Protein AF-0000000086188878 (afdb_homodimer)

Solvent-accessible surface area (backbone atoms only — not comparable to full-atom values): 24840 Å² total; per-residue (Å²): 128,78,78,77,66,85,56,35,43,68,66,57,50,46,63,63,47,30,76,82,36,73,81,68,47,72,66,55,54,50,48,43,36,73,71,61,75,37,80,58,46,65,45,96,88,66,48,60,24,34,48,73,66,40,53,53,46,49,52,49,53,52,45,38,38,71,77,64,62,47,53,68,69,58,48,50,52,38,51,51,38,42,72,30,47,41,44,55,32,89,92,69,49,60,62,42,69,63,74,63,56,79,55,68,46,49,41,48,46,66,39,53,58,49,83,63,60,75,38,47,31,45,66,67,47,49,22,66,36,48,69,42,52,74,65,56,53,48,40,31,42,74,48,58,64,34,76,56,48,96,86,52,29,30,37,35,42,37,48,31,25,48,34,30,45,40,56,48,38,73,70,68,48,53,57,74,74,49,29,62,50,44,54,45,29,52,52,52,52,52,51,46,54,56,49,50,73,39,89,53,90,58,53,69,37,52,53,46,31,45,52,49,32,28,43,50,26,48,41,48,55,68,50,87,75,131,128,76,79,77,66,86,54,36,42,68,67,55,49,46,60,64,47,30,76,82,37,72,84,68,48,73,66,55,55,50,48,43,37,74,71,60,73,38,80,59,47,65,45,98,88,64,46,61,24,33,48,72,65,41,52,52,46,49,52,50,53,52,45,38,38,70,77,67,64,47,52,68,68,57,48,50,52,39,50,51,39,42,73,28,48,41,45,55,32,89,93,70,48,60,62,41,70,63,72,60,55,79,55,68,46,50,40,48,44,66,39,53,56,48,83,62,60,75,36,48,31,45,67,67,47,48,24,65,34,49,68,42,52,72,65,56,53,50,39,31,41,75,46,58,64,33,75,56,48,97,88,51,27,31,38,34,42,37,47,34,25,49,34,31,46,40,57,48,39,73,69,68,49,52,56,73,74,48,30,61,49,45,54,43,28,50,52,52,51,51,52,47,55,58,47,53,74,41,89,52,90,59,53,71,36,53,52,46,32,46,53,50,31,28,41,51,26,48,40,48,55,69,48,87,75,131

pLDDT: mean 91.15, std 9.63, range [35.22, 98.69]

Organism: NCBI:txid1656884

Nearest PDB structures (foldseek):
  5ydd-assembly1_A  TM=7.169E-01  e=1.496E-04  Mycobacterium tuberculosis H37Rv
  5ydd-assembly1_B  TM=6.427E-01  e=9.588E-05  Mycobacterium tuberculosis H37Rv
  5d90-assembly2_C  TM=8.381E-01  e=2.499E-02  Haemophilus influenzae Rd KW20
  4r4e-assembly1_A  TM=8.706E-01  e=6.085E-02  Bacillus subtilis subsp. subtilis str. 168
  7cla-assembly1_A-2  TM=7.823E-01  e=1.061E-01  Caulobacter vibrioides CB15

InterPro domains:
  IPR000551 MerR-type HTH domain [PF13411] (24-81)
  IPR000551 MerR-type HTH domain [PS50937] (23-81)
  IPR000551 MerR-type HTH domain [SM00422] (8-82)
  IPR009061 Putative DNA-binding domain superfamily [SSF46955] (23-85)
  IPR047057 MerR transcriptional regulator [PTHR30204] (6-126)
  IPR060509 Rv1828-like, C-terminal domain [PF28507] (120-224)

Secondary structure (DSSP, 8-state):
-----SSB-HHHHHHHHTTT-TT--HHHHHHHHHTTS---EE-TTS-EEB-HHHHHHHHHHHHHHHHH---HHHHHHHHHHHHTT-EEPTTT-SEEPPPPPP-TTPPPHHHHTPPPP---B-HHHHHHHH---HHHHHHHHHTTSS---TTS-B-HHHHHHHHHHHHHHTTT--GGGGHHHHHHHHHHHHHHHHHHTSS----HHHHHHHHHHHHHHHHHHHS---/-----SSB-HHHHHHHHTTT-TT--HHHHHHHHHTTS---EE-TTS-EEB-HHHHHHHHHHHHHHHHH---HHHHHHHHHHHHTT-EEPTTT-SEEPPPPPP-TTPPPHHHHTPPPP---B-HHHHHHHH---HHHHHHHHHTTSS---TTS-B-HHHHHHHHHHHHHHHTT--GGGGHHHHHHHHHHHHHHHHHHTSS----HHHHHHHHHHHHHHHHHHHS---

Foldseek 3Di:
DPPPPDADALVRLCVVLCVVVVPDDSVNLVVCVVVVQAPFDADPVGGGGHDPVSSVSVSLVVCCCVVVVDDPVQSVVQVVCVVVPFDADPPSHGTDDDDDDQDPPQDDLCRLVPDFDFDWAALVRLCVLQVNDSVLSVLCVVLPQFDHDPVRTGGRVRSVSSNVVSVVVVVVDHSNNCSVVVVVVVVQLVVLVVVVPDPDPDDSSVSVSVVSSVVSVVVVVPDDDD/DPPPPDADALVRLCVVLCVVVVPDDSVNLVVCVVVVQAPFDADPVGGGGHDPVSSVSVSLVVCCCVVVVDDPVQSVVQVVCVVVPFDADPPSHRTDDDDDDQDPPQDDLCRLVPDFDFDWAALVRLCVLQVNDSVLSVLCVVLPQFDHDPVRTGGRVRSVSSNVVSVVVVVVDHSNNCSVVVVVVVVQLVVLVVVVPDPDPDDSSVSVSVVSSVVSVVVVVPDDDD

Sequence (452 aa):
MSAAEPGLSIGAVLAQLREEFPDLSVSKVRFLDAQGVVSPQRTSSGYRKYRPEDVDRLRFVLRAQRDRFWPLKVIREALDAYDRGLQPEEGGGRPVVPAPAVVDGTPSEQEVAAPVEDLRLTATELSTATGLDADAVQDLVDFALIRPDAKGHFDGADLQVAHAAATLLSYGVQARHLRPFRLAADRELGLIDQLLLGPSRSDAAEVAQHCLALHLALVRAGLPRGMSAAEPGLSIGAVLAQLREEFPDLSVSKVRFLDAQGVVSPQRTSSGYRKYRPEDVDRLRFVLRAQRDRFWPLKVIREALDAYDRGLQPEEGGGRPVVPAPAVVDGTPSEQEVAAPVEDLRLTATELSTATGLDADAVQDLVDFALIRPDAKGHFDGADLQVAHAAATLLSYGVQARHLRPFRLAADRELGLIDQLLLGPSRSDAAEVAQHCLALHLALVRAGLPRG

Structure (mmCIF, N/CA/C/O backbone):
data_AF-0000000086188878-model_v1
#
loop_
_entity.id
_entity.type
_entity.pdbx_description
1 polymer 'MerR family transcriptional regulator'
#
loop_
_atom_site.group_PDB
_atom_site.id
_atom_site.type_symbol
_atom_site.label_atom_id
_atom_site.label_alt_id
_atom_site.label_comp_id
_atom_site.label_asym_id
_atom_site.label_entity_id
_atom_site.label_seq_id
_atom_site.pdbx_PDB_ins_code
_atom_site.Cartn_x
_atom_site.Cartn_y
_atom_site.Cartn_z
_atom_site.occupancy
_atom_site.B_iso_or_equiv
_atom_site.auth_seq_id
_atom_site.auth_comp_id
_atom_site.auth_asym_id
_atom_site.auth_atom_id
_atom_site.pdbx_PDB_model_num
ATOM 1 N N . MET A 1 1 ? -30.812 41.688 36.344 1 35.22 1 MET A N 1
ATOM 2 C CA . MET A 1 1 ? -29.531 41.062 36.625 1 35.22 1 MET A CA 1
ATOM 3 C C . MET A 1 1 ? -28.797 40.719 35.344 1 35.22 1 MET A C 1
ATOM 5 O O . MET A 1 1 ? -29.312 40 34.469 1 35.22 1 MET A O 1
ATOM 9 N N . SER A 1 2 ? -28.062 41.594 34.75 1 43.06 2 SER A N 1
ATOM 10 C CA . SER A 1 2 ? -27.531 41.531 33.406 1 43.06 2 SER A CA 1
ATOM 11 C C . SER A 1 2 ? -26.859 40.188 33.125 1 43.06 2 SER A C 1
ATOM 13 O O . SER A 1 2 ? -26.219 39.625 34.031 1 43.06 2 SER A O 1
ATOM 15 N N . ALA A 1 3 ? -27.312 39.438 32.406 1 47.5 3 ALA A N 1
ATOM 16 C CA . ALA A 1 3 ? -26.844 38.094 32 1 47.5 3 ALA A CA 1
ATOM 17 C C . ALA A 1 3 ? -25.312 38.062 31.922 1 47.5 3 ALA A C 1
ATOM 19 O O . ALA A 1 3 ? -24.719 38.812 31.156 1 47.5 3 ALA A O 1
ATOM 20 N N . ALA A 1 4 ? -24.547 37.844 33 1 54.12 4 ALA A N 1
ATOM 21 C CA . ALA A 1 4 ? -23.094 37.812 33.156 1 54.12 4 ALA A CA 1
ATOM 22 C C . ALA A 1 4 ? -22.438 37.094 31.984 1 54.12 4 ALA A C 1
ATOM 24 O O . ALA A 1 4 ? -22.828 35.969 31.625 1 54.12 4 ALA A O 1
ATOM 25 N N . GLU A 1 5 ? -22.234 37.812 30.922 1 62.94 5 GLU A N 1
ATOM 26 C CA . GLU A 1 5 ? -21.609 37.25 29.719 1 62.94 5 GLU A CA 1
ATOM 27 C C . GLU A 1 5 ? -20.438 36.375 30.078 1 62.94 5 GLU A C 1
ATOM 29 O O . GLU A 1 5 ? -19.672 36.656 31 1 62.94 5 GLU A O 1
ATOM 34 N N . PRO A 1 6 ? -20.438 35.156 29.656 1 75.31 6 PRO A N 1
ATOM 35 C CA . PRO A 1 6 ? -19.406 34.188 30 1 75.31 6 PRO A CA 1
ATOM 36 C C . PRO A 1 6 ? -18 34.719 29.75 1 75.31 6 PRO A C 1
ATOM 38 O O . PRO A 1 6 ? -17.797 35.562 28.891 1 75.31 6 PRO A O 1
ATOM 41 N N . GLY A 1 7 ? -17.109 34.656 30.719 1 85.62 7 GLY A N 1
ATOM 42 C CA . GLY A 1 7 ? -15.695 35 30.672 1 85.62 7 GLY A CA 1
ATOM 43 C C . GLY A 1 7 ? -15.203 35.688 31.953 1 85.62 7 GLY A C 1
ATOM 44 O O . GLY A 1 7 ? -15.992 36 32.844 1 85.62 7 GLY A O 1
ATOM 45 N N . LEU A 1 8 ? -13.875 35.844 32.062 1 92.75 8 LEU A N 1
ATOM 46 C CA . LEU A 1 8 ? -13.219 36.406 33.219 1 92.75 8 LEU A CA 1
ATOM 47 C C . LEU A 1 8 ? -12.93 37.906 33.031 1 92.75 8 LEU A C 1
ATOM 49 O O . LEU A 1 8 ? -12.547 38.312 31.922 1 92.75 8 LEU A O 1
ATOM 53 N N . SER A 1 9 ? -13.242 38.719 34.062 1 93.19 9 SER A N 1
ATOM 54 C CA . SER A 1 9 ? -12.789 40.125 34.031 1 93.19 9 SER A CA 1
ATOM 55 C C . SER A 1 9 ? -11.273 40.219 34.188 1 93.19 9 SER A C 1
ATOM 57 O O . SER A 1 9 ? -10.617 39.219 34.531 1 93.19 9 SER A O 1
ATOM 59 N N . ILE A 1 10 ? -10.797 41.406 33.875 1 93.5 10 ILE A N 1
ATOM 60 C CA . ILE A 1 10 ? -9.359 41.594 33.969 1 93.5 10 ILE A CA 1
ATOM 61 C C . ILE A 1 10 ? -8.906 41.406 35.406 1 93.5 10 ILE A C 1
ATOM 63 O O . ILE A 1 10 ? -7.812 40.875 35.656 1 93.5 10 ILE A O 1
ATOM 67 N N . GLY A 1 11 ? -9.734 41.812 36.375 1 94.44 11 GLY A N 1
ATOM 68 C CA . GLY A 1 11 ? -9.43 41.594 37.781 1 94.44 11 GLY A CA 1
ATOM 69 C C . GLY A 1 11 ? -9.32 40.156 38.156 1 94.44 11 GLY A C 1
ATOM 70 O O . GLY A 1 11 ? -8.414 39.75 38.875 1 94.44 11 GLY A O 1
ATOM 71 N N . ALA A 1 12 ? -10.273 39.469 37.625 1 95 12 ALA A N 1
ATOM 72 C CA . ALA A 1 12 ? -10.273 38.031 37.906 1 95 12 ALA A CA 1
ATOM 73 C C . ALA A 1 12 ? -9.055 37.344 37.281 1 95 12 ALA A C 1
ATOM 75 O O . ALA A 1 12 ? -8.477 36.438 37.844 1 95 12 ALA A O 1
ATOM 76 N N . VAL A 1 13 ? -8.648 37.781 36.062 1 96 13 VAL A N 1
ATOM 77 C CA . VAL A 1 13 ? -7.457 37.281 35.406 1 96 13 VAL A CA 1
ATOM 78 C C . VAL A 1 13 ? -6.223 37.531 36.25 1 96 13 VAL A C 1
ATOM 80 O O . VAL A 1 13 ? -5.402 36.656 36.469 1 96 13 VAL A O 1
ATOM 83 N N . LEU A 1 14 ? -6.121 38.719 36.812 1 96.12 14 LEU A N 1
ATOM 84 C CA . LEU A 1 14 ? -4.988 39.125 37.656 1 96.12 14 LEU A CA 1
ATOM 85 C C . LEU A 1 14 ? -4.914 38.25 38.906 1 96.12 14 LEU A C 1
ATOM 87 O O . LEU A 1 14 ? -3.834 37.812 39.281 1 96.12 14 LEU A O 1
ATOM 91 N N . ALA A 1 15 ? -6.109 38 39.438 1 95.62 15 ALA A N 1
ATOM 92 C CA . ALA A 1 15 ? -6.156 37.188 40.656 1 95.62 15 ALA A CA 1
ATOM 93 C C . ALA A 1 15 ? -5.586 35.812 40.438 1 95.62 15 ALA A C 1
ATOM 95 O O . ALA A 1 15 ? -4.859 35.281 41.281 1 95.62 15 ALA A O 1
ATOM 96 N N . GLN A 1 16 ? -5.875 35.281 39.375 1 96 16 GLN A N 1
ATOM 97 C CA . GLN A 1 16 ? -5.41 33.938 39.062 1 96 16 GLN A CA 1
ATOM 98 C C . GLN A 1 16 ? -3.914 33.938 38.75 1 96 16 GLN A C 1
ATOM 100 O O . GLN A 1 16 ? -3.184 33.031 39.188 1 96 16 GLN A O 1
ATOM 105 N N . LEU A 1 17 ? -3.406 34.906 38.031 1 97.38 17 LEU A N 1
ATOM 106 C CA . LEU A 1 17 ? -2.037 34.875 37.5 1 97.38 17 LEU A CA 1
ATOM 107 C C . LEU A 1 17 ? -1.064 35.406 38.562 1 97.38 17 LEU A C 1
ATOM 109 O O . LEU A 1 17 ? 0.116 35.031 38.562 1 97.38 17 LEU A O 1
ATOM 113 N N . ARG A 1 18 ? -1.526 36.156 39.5 1 96.56 18 ARG A N 1
ATOM 114 C CA . ARG A 1 18 ? -0.648 36.75 40.531 1 96.56 18 ARG A CA 1
ATOM 115 C C . ARG A 1 18 ? -0.136 35.688 41.5 1 96.56 18 ARG A C 1
ATOM 117 O O . ARG A 1 18 ? 0.845 35.938 42.219 1 96.56 18 ARG A O 1
ATOM 124 N N . GLU A 1 19 ? -0.858 34.594 41.531 1 95.44 19 GLU A N 1
ATOM 125 C CA . GLU A 1 19 ? -0.316 33.5 42.312 1 95.44 19 GLU A CA 1
ATOM 126 C C . GLU A 1 19 ? 1.09 33.125 41.844 1 95.44 19 GLU A C 1
ATOM 128 O O . GLU A 1 19 ? 1.967 32.844 42.656 1 95.44 19 GLU A O 1
ATOM 133 N N . GLU A 1 20 ? 1.347 33.188 40.625 1 96.5 20 GLU A N 1
ATOM 134 C CA . GLU A 1 20 ? 2.643 32.844 40.031 1 96.5 20 GLU A CA 1
ATOM 135 C C . GLU A 1 20 ? 3.422 34.094 39.656 1 96.5 20 GLU A C 1
ATOM 137 O O . GLU A 1 20 ? 4.652 34.125 39.688 1 96.5 20 GLU A O 1
ATOM 142 N N . PHE A 1 21 ? 2.646 35.125 39.375 1 97.75 21 PHE A N 1
ATOM 143 C CA . PHE A 1 21 ? 3.24 36.375 38.969 1 97.75 21 PHE A CA 1
ATOM 144 C C . PHE A 1 21 ? 2.756 37.531 39.844 1 97.75 21 PHE A C 1
ATOM 146 O O . PHE A 1 21 ? 1.963 38.344 39.406 1 97.75 21 PHE A O 1
ATOM 153 N N . PRO A 1 22 ? 3.328 37.719 40.969 1 96.31 22 PRO A N 1
ATOM 154 C CA . PRO A 1 22 ? 2.809 38.625 41.969 1 96.31 22 PRO A CA 1
ATOM 155 C C . PRO A 1 22 ? 2.846 40.094 41.5 1 96.31 22 PRO A C 1
ATOM 157 O O . PRO A 1 22 ? 2.018 40.906 41.938 1 96.31 22 PRO A O 1
ATOM 160 N N . ASP A 1 23 ? 3.727 40.469 40.625 1 95.5 23 ASP A N 1
ATOM 161 C CA . ASP A 1 23 ? 3.904 41.844 40.219 1 95.5 23 ASP A CA 1
ATOM 162 C C . ASP A 1 23 ? 3.141 42.156 38.938 1 95.5 23 ASP A C 1
ATOM 164 O O . ASP A 1 23 ? 3.316 43.219 38.344 1 95.5 23 ASP A O 1
ATOM 168 N N . LEU A 1 24 ? 2.293 41.25 38.531 1 97.12 24 LEU A N 1
ATOM 169 C CA . LEU A 1 24 ? 1.568 41.469 37.281 1 97.12 24 LEU A CA 1
ATOM 170 C C . LEU A 1 24 ? 0.572 42.625 37.406 1 97.12 24 LEU A C 1
ATOM 172 O O . LEU A 1 24 ? -0.226 42.656 38.344 1 97.12 24 LEU A O 1
ATOM 176 N N . SER A 1 25 ? 0.606 43.562 36.438 1 96.81 25 SER A N 1
ATOM 177 C CA . SER A 1 25 ? -0.264 44.719 36.5 1 96.81 25 SER A CA 1
ATOM 178 C C . SER A 1 25 ? -1.345 44.656 35.406 1 96.81 25 SER A C 1
ATOM 180 O O . SER A 1 25 ? -1.222 43.875 34.469 1 96.81 25 SER A O 1
ATOM 182 N N . VAL A 1 26 ? -2.422 45.438 35.625 1 95.38 26 VAL A N 1
ATOM 183 C CA . VAL A 1 26 ? -3.49 45.562 34.656 1 95.38 26 VAL A CA 1
ATOM 184 C C . VAL A 1 26 ? -2.918 46.094 33.344 1 95.38 26 VAL A C 1
ATOM 186 O O . VAL A 1 26 ? -3.293 45.625 32.25 1 95.38 26 VAL A O 1
ATOM 189 N N . SER A 1 27 ? -1.995 47.062 33.438 1 95.44 27 SER A N 1
ATOM 190 C CA . SER A 1 27 ? -1.376 47.656 32.281 1 95.44 27 SER A CA 1
ATOM 191 C C . SER A 1 27 ? -0.626 46.625 31.438 1 95.44 27 SER A C 1
ATOM 193 O O . SER A 1 27 ? -0.689 46.656 30.203 1 95.44 27 SER A O 1
ATOM 195 N N . LYS A 1 28 ? 0.066 45.688 32.094 1 95.94 28 LYS A N 1
ATOM 196 C CA . LYS A 1 28 ? 0.807 44.656 31.406 1 95.94 28 LYS A CA 1
ATOM 197 C C . LYS A 1 28 ? -0.137 43.719 30.641 1 95.94 28 LYS A C 1
ATOM 199 O O . LYS A 1 28 ? 0.123 43.375 29.5 1 95.94 28 LYS A O 1
ATOM 204 N N . VAL A 1 29 ? -1.19 43.312 31.281 1 95.44 29 VAL A N 1
ATOM 205 C CA . VAL A 1 29 ? -2.172 42.438 30.625 1 95.44 29 VAL A CA 1
ATOM 206 C C . VAL A 1 29 ? -2.775 43.156 29.422 1 95.44 29 VAL A C 1
ATOM 208 O O . VAL A 1 29 ? -2.914 42.562 28.344 1 95.44 29 VAL A O 1
ATOM 211 N N . ARG A 1 30 ? -3.113 44.438 29.547 1 92.88 30 ARG A N 1
ATOM 212 C CA . ARG A 1 30 ? -3.676 45.219 28.453 1 92.88 30 ARG A CA 1
ATOM 213 C C . ARG A 1 30 ? -2.67 45.375 27.328 1 92.88 30 ARG A C 1
ATOM 215 O O . ARG A 1 30 ? -3.043 45.375 26.156 1 92.88 30 ARG A O 1
ATOM 222 N N . PHE A 1 31 ? -1.427 45.562 27.703 1 95.06 31 PHE A N 1
ATOM 223 C CA . PHE A 1 31 ? -0.365 45.656 26.719 1 95.06 31 PHE A CA 1
ATOM 224 C C . PHE A 1 31 ? -0.281 44.406 25.875 1 95.06 31 PHE A C 1
ATOM 226 O O . PHE A 1 31 ? -0.226 44.469 24.656 1 95.06 31 PHE A O 1
ATOM 233 N N . LEU A 1 32 ? -0.27 43.219 26.609 1 94.88 32 LEU A N 1
ATOM 234 C CA . LEU A 1 32 ? -0.184 41.938 25.922 1 94.88 32 LEU A CA 1
ATOM 235 C C . LEU A 1 32 ? -1.406 41.719 25.031 1 94.88 32 LEU A C 1
ATOM 237 O O . LEU A 1 32 ? -1.295 41.156 23.953 1 94.88 32 LEU A O 1
ATOM 241 N N . ASP A 1 33 ? -2.537 42.188 25.484 1 90.75 33 ASP A N 1
ATOM 242 C CA . ASP A 1 33 ? -3.756 42.156 24.672 1 90.75 33 ASP A CA 1
ATOM 243 C C . ASP A 1 33 ? -3.604 43.031 23.422 1 90.75 33 ASP A C 1
ATOM 245 O O . ASP A 1 33 ? -3.936 42.594 22.328 1 90.75 33 ASP A O 1
ATOM 249 N N . ALA A 1 34 ? -3.096 44.188 23.609 1 91.31 34 ALA A N 1
ATOM 250 C CA . ALA A 1 34 ? -2.91 45.125 22.5 1 91.31 34 ALA A CA 1
ATOM 251 C C . ALA A 1 34 ? -1.927 44.594 21.469 1 91.31 34 ALA A C 1
ATOM 253 O O . ALA A 1 34 ? -2.029 44.875 20.281 1 91.31 34 ALA A O 1
ATOM 254 N N . GLN A 1 35 ? -1.003 43.781 21.953 1 91.88 35 GLN A N 1
ATOM 255 C CA . GLN A 1 35 ? -0.004 43.188 21.078 1 91.88 35 GLN A CA 1
ATOM 256 C C . GLN A 1 35 ? -0.58 41.969 20.328 1 91.88 35 GLN A C 1
ATOM 258 O O . GLN A 1 35 ? 0.095 41.375 19.5 1 91.88 35 GLN A O 1
ATOM 263 N N . GLY A 1 36 ? -1.753 41.594 20.672 1 89.06 36 GLY A N 1
ATOM 264 C CA . GLY A 1 36 ? -2.434 40.562 19.938 1 89.06 36 GLY A CA 1
ATOM 265 C C . GLY A 1 36 ? -2.172 39.156 20.484 1 89.06 36 GLY A C 1
ATOM 266 O O . GLY A 1 36 ? -2.41 38.156 19.797 1 89.06 36 GLY A O 1
ATOM 267 N N . VAL A 1 37 ? -1.608 39.062 21.656 1 90 37 VAL A N 1
ATOM 268 C CA . VAL A 1 37 ? -1.312 37.781 22.297 1 90 37 VAL A CA 1
ATOM 269 C C . VAL A 1 37 ? -2.613 37.094 22.719 1 90 37 VAL A C 1
ATOM 271 O O . VAL A 1 37 ? -2.732 35.875 22.609 1 90 37 VAL A O 1
ATOM 274 N N . VAL A 1 38 ? -3.584 37.844 23.156 1 90.56 38 VAL A N 1
ATOM 275 C CA . VAL A 1 38 ? -4.914 37.344 23.516 1 90.56 38 VAL A CA 1
ATOM 276 C C . VAL A 1 38 ? -5.973 38.219 22.812 1 90.56 38 VAL A C 1
ATOM 278 O O . VAL A 1 38 ? -5.676 39.281 22.297 1 90.56 38 VAL A O 1
ATOM 281 N N . SER A 1 39 ? -7.109 37.562 22.656 1 88.25 39 SER A N 1
ATOM 282 C CA . SER A 1 39 ? -8.219 38.25 22.016 1 88.25 39 SER A CA 1
ATOM 283 C C . SER A 1 39 ? -9.5 38.156 22.844 1 88.25 39 SER A C 1
ATOM 285 O O . SER A 1 39 ? -10.438 37.438 22.469 1 88.25 39 SER A O 1
ATOM 287 N N . PRO A 1 40 ? -9.555 38.906 23.891 1 88.62 40 PRO A N 1
ATOM 288 C CA . PRO A 1 40 ? -10.766 38.844 24.703 1 88.62 40 PRO A CA 1
ATOM 289 C C . PRO A 1 40 ? -11.992 39.406 24 1 88.62 40 PRO A C 1
ATOM 291 O O . PRO A 1 40 ? -11.867 40.188 23.047 1 88.62 40 PRO A O 1
ATOM 294 N N . GLN A 1 41 ? -13.156 38.875 24.328 1 89.38 41 GLN A N 1
ATOM 295 C CA . GLN A 1 41 ? -14.414 39.375 23.797 1 89.38 41 GLN A CA 1
ATOM 296 C C . GLN A 1 41 ? -14.883 40.594 24.562 1 89.38 41 GLN A C 1
ATOM 298 O O . GLN A 1 41 ? -14.539 40.781 25.734 1 89.38 41 GLN A O 1
ATOM 303 N N . ARG A 1 42 ? -15.57 41.375 23.781 1 87.44 42 ARG A N 1
ATOM 304 C CA . ARG A 1 42 ? -16.062 42.594 24.453 1 87.44 42 ARG A CA 1
ATOM 305 C C . ARG A 1 42 ? -17.562 42.5 24.719 1 87.44 42 ARG A C 1
ATOM 307 O O . ARG A 1 42 ? -18.312 41.969 23.891 1 87.44 42 ARG A O 1
ATOM 314 N N . THR A 1 43 ? -17.984 42.906 25.922 1 86.5 43 THR A N 1
ATOM 315 C CA . THR A 1 43 ? -19.391 42.969 26.25 1 86.5 43 THR A CA 1
ATOM 316 C C . THR A 1 43 ? -20.047 44.156 25.562 1 86.5 43 THR A C 1
ATOM 318 O O . THR A 1 43 ? -19.375 45 24.938 1 86.5 43 THR A O 1
ATOM 321 N N . SER A 1 44 ? -21.422 44.125 25.719 1 86.44 44 SER A N 1
ATOM 322 C CA . SER A 1 44 ? -22.188 45.219 25.156 1 86.44 44 SER A CA 1
ATOM 323 C C . SER A 1 44 ? -21.734 46.562 25.734 1 86.44 44 SER A C 1
ATOM 325 O O . SER A 1 44 ? -21.812 47.594 25.062 1 86.44 44 SER A O 1
ATOM 327 N N . SER A 1 45 ? -21.266 46.562 26.969 1 87.69 45 SER A N 1
ATOM 328 C CA . SER A 1 45 ? -20.812 47.75 27.641 1 87.69 45 SER A CA 1
ATOM 329 C C . SER A 1 45 ? -19.344 48.062 27.328 1 87.69 45 SER A C 1
ATOM 331 O O . SER A 1 45 ? -18.781 49 27.859 1 87.69 45 SER A O 1
ATOM 333 N N . GLY A 1 46 ? -18.703 47.188 26.562 1 85.81 46 GLY A N 1
ATOM 334 C CA . GLY A 1 46 ? -17.359 47.469 26.078 1 85.81 46 GLY A CA 1
ATOM 335 C C . GLY A 1 46 ? -16.281 46.844 26.969 1 85.81 46 GLY A C 1
ATOM 336 O O . GLY A 1 46 ? -15.094 47.125 26.797 1 85.81 46 GLY A O 1
ATOM 337 N N . TYR A 1 47 ? -16.719 46.125 27.953 1 86.62 47 TYR A N 1
ATOM 338 C CA . TYR A 1 47 ? -15.734 45.5 28.844 1 86.62 47 TYR A CA 1
ATOM 339 C C . TYR A 1 47 ? -15.172 44.219 28.234 1 86.62 47 TYR A C 1
ATOM 341 O O . TYR A 1 47 ? -15.898 43.469 27.609 1 86.62 47 TYR A O 1
ATOM 349 N N . ARG A 1 48 ? -13.859 44.094 28.469 1 88.5 48 ARG A N 1
ATOM 350 C CA . ARG A 1 48 ? -13.203 42.906 27.984 1 88.5 48 ARG A CA 1
ATOM 351 C C . ARG A 1 48 ? -13.547 41.688 28.844 1 88.5 48 ARG A C 1
ATOM 353 O O . ARG A 1 48 ? -13.609 41.781 30.062 1 88.5 48 ARG A O 1
ATOM 360 N N . LYS A 1 49 ? -13.844 40.625 28.203 1 92.94 49 LYS A N 1
ATOM 361 C CA . LYS A 1 49 ? -14.039 39.344 28.844 1 92.94 49 LYS A CA 1
ATOM 362 C C . LYS A 1 49 ? -13.047 38.312 28.312 1 92.94 49 LYS A C 1
ATOM 364 O O . LYS A 1 49 ? -13.008 38.062 27.109 1 92.94 49 LYS A O 1
ATOM 369 N N . TYR A 1 50 ? -12.227 37.688 29.297 1 94.38 50 TYR A N 1
ATOM 370 C CA . TYR A 1 50 ? -11.172 36.75 28.938 1 94.38 50 TYR A CA 1
ATOM 371 C C . TYR A 1 50 ? -11.656 35.312 29.094 1 94.38 50 TYR A C 1
ATOM 373 O O . TYR A 1 50 ? -12.312 34.969 30.094 1 94.38 50 TYR A O 1
ATOM 381 N N . ARG A 1 51 ? -11.406 34.406 28.094 1 93.25 51 ARG A N 1
ATOM 382 C CA . ARG A 1 51 ? -11.664 32.969 28.188 1 93.25 51 ARG A CA 1
ATOM 383 C C . ARG A 1 51 ? -10.539 32.25 28.953 1 93.25 51 ARG A C 1
ATOM 385 O O . ARG A 1 51 ? -9.445 32.812 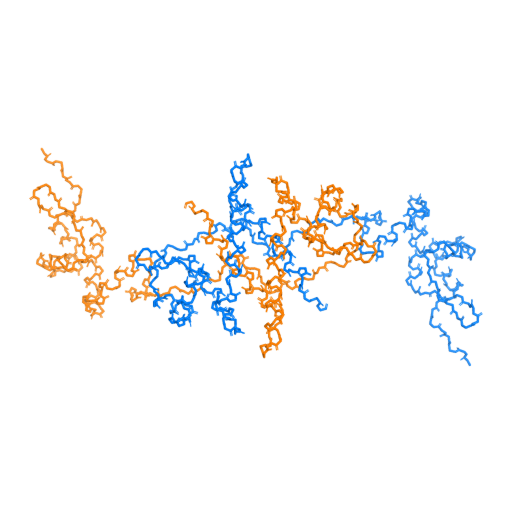29.094 1 93.25 51 ARG A O 1
ATOM 392 N N . PRO A 1 52 ? -10.773 31.203 29.531 1 93 52 PRO A N 1
ATOM 393 C CA . PRO A 1 52 ? -9.719 30.422 30.203 1 93 52 PRO A CA 1
ATOM 394 C C . PRO A 1 52 ? -8.484 30.234 29.312 1 93 52 PRO A C 1
ATOM 396 O O . PRO A 1 52 ? -7.355 30.266 29.812 1 93 52 PRO A O 1
ATOM 399 N N . GLU A 1 53 ? -8.672 30.062 28.047 1 92.5 53 GLU A N 1
ATOM 400 C CA . GLU A 1 53 ? -7.566 29.906 27.109 1 92.5 53 GLU A CA 1
ATOM 401 C C . GLU A 1 53 ? -6.699 31.156 27.062 1 92.5 53 GLU A C 1
ATOM 403 O O . GLU A 1 53 ? -5.484 31.062 26.844 1 92.5 53 GLU A O 1
ATOM 408 N N . ASP A 1 54 ? -7.34 32.25 27.156 1 94.06 54 ASP A N 1
ATOM 409 C CA . ASP A 1 54 ? -6.586 33.5 27.203 1 94.06 54 ASP A CA 1
ATOM 410 C C . ASP A 1 54 ? -5.676 33.562 28.422 1 94.06 54 ASP A C 1
ATOM 412 O O . ASP A 1 54 ? -4.539 34.031 28.328 1 94.06 54 ASP A O 1
ATOM 416 N N . VAL A 1 55 ? -6.223 33.094 29.531 1 94.25 55 VAL A N 1
ATOM 417 C CA . VAL A 1 55 ? -5.441 33.094 30.766 1 94.25 55 VAL A CA 1
ATOM 418 C C . VAL A 1 55 ? -4.223 32.188 30.609 1 94.25 55 VAL A C 1
ATOM 420 O O . VAL A 1 55 ? -3.115 32.531 31 1 94.25 55 VAL A O 1
ATOM 423 N N . ASP A 1 56 ? -4.492 31.047 30.031 1 93.25 56 ASP A N 1
ATOM 424 C CA . ASP A 1 56 ? -3.395 30.109 29.781 1 93.25 56 ASP A CA 1
ATOM 425 C C . ASP A 1 56 ? -2.336 30.734 28.875 1 93.25 56 ASP A C 1
ATOM 427 O O . ASP A 1 56 ? -1.137 30.562 29.109 1 93.25 56 ASP A O 1
ATOM 431 N N . ARG A 1 57 ? -2.803 31.375 27.906 1 94 57 ARG A N 1
ATOM 432 C CA . ARG A 1 57 ? -1.896 32.031 26.969 1 94 57 ARG A CA 1
ATOM 433 C C . ARG A 1 57 ? -1.075 33.125 27.672 1 94 57 ARG A C 1
ATOM 435 O O . ARG A 1 57 ? 0.138 33.219 27.484 1 94 57 ARG A O 1
ATOM 442 N N . LEU A 1 58 ? -1.71 33.906 28.422 1 95.44 58 LEU A N 1
ATOM 443 C CA . LEU A 1 58 ? -1.016 34.906 29.188 1 95.44 58 LEU A CA 1
ATOM 444 C C . LEU A 1 58 ? 0.032 34.312 30.109 1 95.44 58 LEU A C 1
ATOM 446 O O . LEU A 1 58 ? 1.151 34.812 30.219 1 95.44 58 LEU A O 1
ATOM 450 N N . ARG A 1 59 ? -0.386 33.219 30.812 1 94.62 59 ARG A N 1
ATOM 451 C CA . ARG A 1 59 ? 0.555 32.531 31.688 1 94.62 59 ARG A CA 1
ATOM 452 C C . ARG A 1 59 ? 1.791 32.062 30.906 1 94.62 59 ARG A C 1
ATOM 454 O O . ARG A 1 59 ? 2.918 32.219 31.391 1 94.62 59 ARG A O 1
ATOM 461 N N . PHE A 1 60 ? 1.583 31.562 29.734 1 93.56 60 PHE A N 1
ATOM 462 C CA . PHE A 1 60 ? 2.674 31.109 28.891 1 93.56 60 PHE A CA 1
ATOM 463 C C . PHE A 1 60 ? 3.611 32.281 28.547 1 93.56 60 PHE A C 1
ATOM 465 O O . PHE A 1 60 ? 4.832 32.125 28.656 1 93.56 60 PHE A O 1
ATOM 472 N N . VAL A 1 61 ? 3.027 33.375 28.109 1 95.12 61 VAL A N 1
ATOM 473 C CA . VAL A 1 61 ? 3.811 34.562 27.719 1 95.12 61 VAL A CA 1
ATOM 474 C C . VAL A 1 61 ? 4.66 35.031 28.891 1 95.12 61 VAL A C 1
ATOM 476 O O . VAL A 1 61 ? 5.863 35.281 28.734 1 95.12 61 VAL A O 1
ATOM 479 N N . LEU A 1 62 ? 4.051 35.094 30 1 95.88 62 LEU A N 1
ATOM 480 C CA . LEU A 1 62 ? 4.742 35.562 31.188 1 95.88 62 LEU A CA 1
ATOM 481 C C . LEU A 1 62 ? 5.863 34.625 31.594 1 95.88 62 LEU A C 1
ATOM 483 O O . LEU A 1 62 ? 6.957 35.062 31.953 1 95.88 62 LEU A O 1
ATOM 487 N N . ARG A 1 63 ? 5.633 33.312 31.531 1 94.38 63 ARG A N 1
ATOM 488 C CA . ARG A 1 63 ? 6.664 32.312 31.828 1 94.38 63 ARG A CA 1
ATOM 489 C C . ARG A 1 63 ? 7.82 32.438 30.828 1 94.38 63 ARG A C 1
ATOM 491 O O . ARG A 1 63 ? 8.992 32.375 31.234 1 94.38 63 ARG A O 1
ATOM 498 N N . ALA A 1 64 ? 7.508 32.531 29.547 1 94.44 64 ALA A N 1
ATOM 499 C CA . ALA A 1 64 ? 8.531 32.625 28.5 1 94.44 64 ALA A CA 1
ATOM 500 C C . ALA A 1 64 ? 9.422 33.844 28.703 1 94.44 64 ALA A C 1
ATOM 502 O O . ALA A 1 64 ? 10.641 33.781 28.5 1 94.44 64 ALA A O 1
ATOM 503 N N . GLN A 1 65 ? 8.758 34.969 29.078 1 94.19 65 GLN A N 1
ATOM 504 C CA . GLN A 1 65 ? 9.531 36.188 29.344 1 94.19 65 GLN A CA 1
ATOM 505 C C . GLN A 1 65 ? 10.398 36.031 30.594 1 94.19 65 GLN A C 1
ATOM 507 O O . GLN A 1 65 ? 11.586 36.344 30.578 1 94.19 65 GLN A O 1
ATOM 512 N N . ARG A 1 66 ? 9.836 35.5 31.578 1 94 66 ARG A N 1
ATOM 513 C CA . ARG A 1 66 ? 10.516 35.406 32.875 1 94 66 ARG A CA 1
ATOM 514 C C . ARG A 1 66 ? 11.602 34.312 32.844 1 94 66 ARG A C 1
ATOM 516 O O . ARG A 1 66 ? 12.742 34.594 33.219 1 94 66 ARG A O 1
ATOM 523 N N . ASP A 1 67 ? 11.258 33.125 32.344 1 93.12 67 ASP A N 1
ATOM 524 C CA . ASP A 1 67 ? 12.125 31.953 32.5 1 93.12 67 ASP A CA 1
ATOM 525 C C . ASP A 1 67 ? 13.055 31.797 31.297 1 93.12 67 ASP A C 1
ATOM 527 O O . ASP A 1 67 ? 14.164 31.266 31.438 1 93.12 67 ASP A O 1
ATOM 531 N N . ARG A 1 68 ? 12.703 32.281 30.156 1 91.94 68 ARG A N 1
ATOM 532 C CA . ARG A 1 68 ? 13.469 32.031 28.938 1 91.94 68 ARG A CA 1
ATOM 533 C C . ARG A 1 68 ? 13.969 33.312 28.312 1 91.94 68 ARG A C 1
ATOM 535 O O . ARG A 1 68 ? 14.719 33.312 27.344 1 91.94 68 ARG A O 1
ATOM 542 N N . PHE A 1 69 ? 13.477 34.406 28.781 1 94.25 69 PHE A N 1
ATOM 543 C CA . PHE A 1 69 ? 13.875 35.719 28.312 1 94.25 69 PHE A CA 1
ATOM 544 C C . PHE A 1 69 ? 13.57 35.906 26.828 1 94.25 69 PHE A C 1
ATOM 546 O O . PHE A 1 69 ? 14.359 36.5 26.094 1 94.25 69 PHE A O 1
ATOM 553 N N . TRP A 1 70 ? 12.391 35.406 26.422 1 94.19 70 TRP A N 1
ATOM 554 C CA . TRP A 1 70 ? 11.984 35.531 25.016 1 94.19 70 TRP A CA 1
ATOM 555 C C . TRP A 1 70 ? 11.414 36.906 24.75 1 94.19 70 TRP A C 1
ATOM 557 O O . TRP A 1 70 ? 10.547 37.406 25.484 1 94.19 70 TRP A O 1
ATOM 567 N N . PRO A 1 71 ? 11.984 37.531 23.656 1 94.31 71 PRO A N 1
ATOM 568 C CA . PRO A 1 71 ? 11.305 38.75 23.203 1 94.31 71 PRO A CA 1
ATOM 569 C C . PRO A 1 71 ? 9.883 38.469 22.719 1 94.31 71 PRO A C 1
ATOM 571 O O . PRO A 1 71 ? 9.57 37.344 22.297 1 94.31 71 PRO A O 1
ATOM 574 N N . LEU A 1 72 ? 9.008 39.469 22.734 1 94 72 LEU A N 1
ATOM 575 C CA . LEU A 1 72 ? 7.594 39.312 22.391 1 94 72 LEU A CA 1
ATOM 576 C C . LEU A 1 72 ? 7.426 38.781 20.969 1 94 72 LEU A C 1
ATOM 578 O O . LEU A 1 72 ? 6.504 38 20.703 1 94 72 LEU A O 1
ATOM 582 N N . LYS A 1 73 ? 8.367 39.219 20.125 1 93.69 73 LYS A N 1
ATOM 583 C CA . LYS A 1 73 ? 8.305 38.75 18.75 1 93.69 73 LYS A CA 1
ATOM 584 C C . LYS A 1 73 ? 8.43 37.219 18.703 1 93.69 73 LYS A C 1
ATOM 586 O O . LYS A 1 73 ? 7.66 36.562 18.016 1 93.69 73 LYS A O 1
ATOM 591 N N . VAL A 1 74 ? 9.398 36.688 19.406 1 93.62 74 VAL A N 1
ATOM 592 C CA . VAL A 1 74 ? 9.641 35.25 19.469 1 93.62 74 VAL A CA 1
ATOM 593 C C . VAL A 1 74 ? 8.438 34.562 20.094 1 93.62 74 VAL A C 1
ATOM 595 O O . VAL A 1 74 ? 8.023 33.5 19.641 1 93.62 74 VAL A O 1
ATOM 598 N N . ILE A 1 75 ? 7.898 35.094 21.109 1 93.75 75 ILE A N 1
ATOM 599 C CA . ILE A 1 75 ? 6.754 34.5 21.797 1 93.75 75 ILE A CA 1
ATOM 600 C C . ILE A 1 75 ? 5.551 34.469 20.859 1 93.75 75 ILE A C 1
ATOM 602 O O . ILE A 1 75 ? 4.844 33.469 20.797 1 93.75 75 ILE A O 1
ATOM 606 N N . ARG A 1 76 ? 5.328 35.531 20.141 1 93.25 76 ARG A N 1
ATOM 607 C CA . ARG A 1 76 ? 4.23 35.562 19.188 1 93.25 76 ARG A CA 1
ATOM 608 C C . ARG A 1 76 ? 4.406 34.5 18.109 1 93.25 76 ARG A C 1
ATOM 610 O O . ARG A 1 76 ? 3.439 33.844 17.719 1 93.25 76 ARG A O 1
ATOM 617 N N . GLU A 1 77 ? 5.609 34.375 17.656 1 91.94 77 GLU A N 1
ATOM 618 C CA . GLU A 1 77 ? 5.91 33.344 16.672 1 91.94 77 GLU A CA 1
ATOM 619 C C . GLU A 1 77 ? 5.645 31.953 17.219 1 91.94 77 GLU A C 1
ATOM 621 O O . GLU A 1 77 ? 5.098 31.094 16.516 1 91.94 77 GLU A O 1
ATOM 626 N N . ALA A 1 78 ? 6.055 31.719 18.453 1 92.19 78 ALA A N 1
ATOM 627 C CA . ALA A 1 78 ? 5.824 30.422 19.094 1 92.19 78 ALA A CA 1
ATOM 628 C C . ALA A 1 78 ? 4.332 30.156 19.25 1 92.19 78 ALA A C 1
ATOM 630 O O . ALA A 1 78 ? 3.859 29.062 18.953 1 92.19 78 ALA A O 1
ATOM 631 N N . LEU A 1 79 ? 3.611 31.125 19.703 1 92.19 79 LEU A N 1
ATOM 632 C CA . LEU A 1 79 ? 2.174 30.969 19.906 1 92.19 79 LEU A CA 1
ATOM 633 C C . LEU A 1 79 ? 1.47 30.703 18.578 1 92.19 79 LEU A C 1
ATOM 635 O O . LEU A 1 79 ? 0.546 29.891 18.516 1 92.19 79 LEU A O 1
ATOM 639 N N . ASP A 1 80 ? 1.909 31.453 17.562 1 92 80 ASP A N 1
ATOM 640 C CA . ASP A 1 80 ? 1.363 31.219 16.234 1 92 80 ASP A CA 1
ATOM 641 C C . ASP A 1 80 ? 1.596 29.766 15.805 1 92 80 ASP A C 1
ATOM 643 O O . ASP A 1 80 ? 0.689 29.125 15.273 1 92 80 ASP A O 1
ATOM 647 N N . ALA A 1 81 ? 2.781 29.266 15.992 1 92.25 81 ALA A N 1
ATOM 648 C CA . ALA A 1 81 ? 3.123 27.891 15.656 1 92.25 81 ALA A CA 1
ATOM 649 C C . ALA A 1 81 ? 2.26 26.906 16.438 1 92.25 81 ALA A C 1
ATOM 651 O O . ALA A 1 81 ? 1.802 25.906 15.891 1 92.25 81 ALA A O 1
ATOM 652 N N . TYR A 1 82 ? 2.049 27.203 17.703 1 90.19 82 TYR A N 1
ATOM 653 C CA . TYR A 1 82 ? 1.217 26.344 18.516 1 90.19 82 TYR A CA 1
ATOM 654 C C . TYR A 1 82 ? -0.229 26.359 18.047 1 90.19 82 TYR A C 1
ATOM 656 O O . TYR A 1 82 ? -0.896 25.312 18.031 1 90.19 82 TYR A O 1
ATOM 664 N N . ASP A 1 83 ? -0.646 27.531 17.641 1 91.5 83 ASP A N 1
ATOM 665 C CA . ASP A 1 83 ? -1.992 27.656 17.094 1 91.5 83 ASP A CA 1
ATOM 666 C C . ASP A 1 83 ? -2.139 26.828 15.812 1 91.5 83 ASP A C 1
ATOM 668 O O . ASP A 1 83 ? -3.238 26.375 15.477 1 91.5 83 ASP A O 1
ATOM 672 N N . ARG A 1 84 ? -1.083 26.609 15.148 1 92.56 84 ARG A N 1
ATOM 673 C CA . ARG A 1 84 ? -1.076 25.875 13.891 1 92.56 84 ARG A CA 1
ATOM 674 C C . ARG A 1 84 ? -0.861 24.375 14.133 1 92.56 84 ARG A C 1
ATOM 676 O O . ARG A 1 84 ? -0.759 23.609 13.18 1 92.56 84 ARG A O 1
ATOM 683 N N . GLY A 1 85 ? -0.714 24 15.391 1 90.69 85 GLY A N 1
ATOM 684 C CA . GLY A 1 85 ? -0.693 22.594 15.727 1 90.69 85 GLY A CA 1
ATOM 685 C C . GLY A 1 85 ? 0.692 22.078 16.078 1 90.69 85 GLY A C 1
ATOM 686 O O . GLY A 1 85 ? 0.863 20.906 16.391 1 90.69 85 GLY A O 1
ATOM 687 N N . LEU A 1 86 ? 1.664 22.938 15.977 1 91.5 86 LEU A N 1
ATOM 688 C CA . LEU A 1 86 ? 3.002 22.516 16.375 1 91.5 86 LEU A CA 1
ATOM 689 C C . LEU A 1 86 ? 3.102 22.391 17.891 1 91.5 86 LEU A C 1
ATOM 691 O O . LEU A 1 86 ? 2.303 22.984 18.625 1 91.5 86 LEU A O 1
ATOM 695 N N . GLN A 1 87 ? 4 21.562 18.312 1 88.81 87 GLN A N 1
ATOM 696 C CA . GLN A 1 87 ? 4.191 21.344 19.734 1 88.81 87 GLN A CA 1
ATOM 697 C C . GLN A 1 87 ? 5.527 21.906 20.203 1 88.81 87 GLN A C 1
ATOM 699 O O . GLN A 1 87 ? 6.477 22.016 19.438 1 88.81 87 GLN A O 1
ATOM 704 N N . PRO A 1 88 ? 5.52 22.359 21.453 1 86.69 88 PRO A N 1
ATOM 705 C CA . PRO A 1 88 ? 6.789 22.844 22 1 86.69 88 PRO A CA 1
ATOM 706 C C . PRO A 1 88 ? 7.816 21.734 22.203 1 86.69 88 PRO A C 1
ATOM 708 O O . PRO A 1 88 ? 7.449 20.562 22.328 1 86.69 88 PRO A O 1
ATOM 711 N N . GLU A 1 89 ? 9.062 22.094 22.047 1 83.44 89 GLU A N 1
ATOM 712 C CA . GLU A 1 89 ? 10.109 21.172 22.469 1 83.44 89 GLU A CA 1
ATOM 713 C C . GLU A 1 89 ? 9.914 20.75 23.922 1 83.44 89 GLU A C 1
ATOM 715 O O . GLU A 1 89 ? 9.141 21.359 24.656 1 83.44 89 GLU A O 1
ATOM 720 N N . GLU A 1 90 ? 10.539 19.703 24.219 1 78.81 90 GLU A N 1
ATOM 721 C CA . GLU A 1 90 ? 10.469 19.25 25.609 1 78.81 90 GLU A CA 1
ATOM 722 C C . GLU A 1 90 ? 10.852 20.375 26.578 1 78.81 90 GLU A C 1
ATOM 724 O O . GLU A 1 90 ? 11.836 21.078 26.359 1 78.81 90 GLU A O 1
ATOM 729 N N . GLY A 1 91 ? 10.023 20.625 27.609 1 72.12 91 GLY A N 1
ATOM 730 C CA . GLY A 1 91 ? 10.297 21.656 28.594 1 72.12 91 GLY A CA 1
ATOM 731 C C . GLY A 1 91 ? 9.672 22.984 28.25 1 72.12 91 GLY A C 1
ATOM 732 O O . GLY A 1 91 ? 9.93 23.984 28.922 1 72.12 91 GLY A O 1
ATOM 733 N N . GLY A 1 92 ? 8.891 23.031 27.172 1 70.94 92 GLY A N 1
ATOM 734 C CA . GLY A 1 92 ? 8.141 24.234 26.859 1 70.94 92 GLY A CA 1
ATOM 735 C C . GLY A 1 92 ? 8.93 25.219 26.016 1 70.94 92 GLY A C 1
ATOM 736 O O . GLY A 1 92 ? 8.664 26.422 26.047 1 70.94 92 GLY A O 1
ATOM 737 N N . GLY A 1 93 ? 9.836 24.719 25.25 1 76.81 93 GLY A N 1
ATOM 738 C CA . GLY A 1 93 ? 10.695 25.594 24.469 1 76.81 93 GLY A CA 1
ATOM 739 C C . GLY A 1 93 ? 10.117 25.938 23.109 1 76.81 93 GLY A C 1
ATOM 740 O O . GLY A 1 93 ? 8.906 26.125 22.969 1 76.81 93 GLY A O 1
ATOM 741 N N . ARG A 1 94 ? 10.836 26.234 22.156 1 83.69 94 ARG A N 1
ATOM 742 C CA . ARG A 1 94 ? 10.477 26.625 20.797 1 83.69 94 ARG A CA 1
ATOM 743 C C . ARG A 1 94 ? 9.727 25.516 20.094 1 83.69 94 ARG A C 1
ATOM 745 O O . ARG A 1 94 ? 9.891 24.328 20.422 1 83.69 94 ARG A O 1
ATOM 752 N N . PRO A 1 95 ? 8.773 25.906 19.281 1 87.88 95 PRO A N 1
ATOM 753 C CA . PRO A 1 95 ? 8.062 24.891 18.5 1 87.88 95 PRO A CA 1
ATOM 754 C C . PRO A 1 95 ? 9.008 23.984 17.703 1 87.88 95 PRO A C 1
ATOM 756 O O . PRO A 1 95 ? 10.023 24.453 17.188 1 87.88 95 PRO A O 1
ATOM 759 N N . VAL A 1 96 ? 8.68 22.688 17.781 1 86.25 96 VAL A N 1
ATOM 760 C CA . VAL A 1 96 ? 9.461 21.734 17 1 86.25 96 VAL A CA 1
ATOM 761 C C . VAL A 1 96 ? 8.641 21.25 15.805 1 86.25 96 VAL A C 1
ATOM 763 O O . VAL A 1 96 ? 7.438 21.016 15.922 1 86.25 96 VAL A O 1
ATOM 766 N N . VAL A 1 97 ? 9.328 21.234 14.695 1 84.44 97 VAL A N 1
ATOM 767 C CA . VAL A 1 97 ? 8.711 20.656 13.508 1 84.44 97 VAL A CA 1
ATOM 768 C C . VAL A 1 97 ? 8.625 19.141 13.648 1 84.44 97 VAL A C 1
ATOM 770 O O . VAL A 1 97 ? 9.57 18.5 14.125 1 84.44 97 VAL A O 1
ATOM 773 N N . PRO A 1 98 ? 7.457 18.609 13.398 1 83 98 PRO A N 1
ATOM 774 C CA . PRO A 1 98 ? 7.328 17.156 13.578 1 83 98 PRO A CA 1
ATOM 775 C C . PRO A 1 98 ? 8.219 16.375 12.625 1 83 98 PRO A C 1
ATOM 777 O O . PRO A 1 98 ? 8.531 16.844 11.523 1 83 98 PRO A O 1
ATOM 780 N N . ALA A 1 99 ? 8.742 15.188 13.141 1 77.25 99 ALA A N 1
ATOM 781 C CA . ALA A 1 99 ? 9.477 14.273 12.281 1 77.25 99 ALA A CA 1
ATOM 782 C C . ALA A 1 99 ? 8.562 13.656 11.227 1 77.25 99 ALA A C 1
ATOM 784 O O . ALA A 1 99 ? 7.375 13.453 11.469 1 77.25 99 ALA A O 1
ATOM 785 N N . PRO A 1 100 ? 9.211 13.641 10.039 1 68.69 100 PRO A N 1
ATOM 786 C CA . PRO A 1 100 ? 8.391 13.016 9 1 68.69 100 PRO A CA 1
ATOM 787 C C . PRO A 1 100 ? 7.953 11.602 9.375 1 68.69 100 PRO A C 1
ATOM 789 O O . PRO A 1 100 ? 8.695 10.875 10.039 1 68.69 100 PRO A O 1
ATOM 792 N N . ALA A 1 101 ? 6.656 11.461 9.492 1 66.75 101 ALA A N 1
ATOM 793 C CA . ALA A 1 101 ? 6.172 10.125 9.828 1 66.75 101 ALA A CA 1
ATOM 794 C C . ALA A 1 101 ? 6.023 9.266 8.578 1 66.75 101 ALA A C 1
ATOM 796 O O . ALA A 1 101 ? 5.695 9.773 7.504 1 66.75 101 ALA A O 1
ATOM 797 N N . VAL A 1 102 ? 6.684 8.086 8.641 1 71.56 102 VAL A N 1
ATOM 798 C CA . VAL A 1 102 ? 6.379 7.078 7.629 1 71.56 102 VAL A CA 1
ATOM 799 C C . VAL A 1 102 ? 4.863 6.902 7.516 1 71.56 102 VAL A C 1
ATOM 801 O O . VAL A 1 102 ? 4.148 6.984 8.516 1 71.56 102 VAL A O 1
ATOM 804 N N . VAL A 1 103 ? 4.434 6.922 6.312 1 83.31 103 VAL A N 1
ATOM 805 C CA . VAL A 1 103 ? 3.006 6.738 6.062 1 83.31 103 VAL A CA 1
ATOM 806 C C . VAL A 1 103 ? 2.553 5.391 6.621 1 83.31 103 VAL A C 1
ATOM 808 O O . VAL A 1 103 ? 3.047 4.34 6.203 1 83.31 103 VAL A O 1
ATOM 811 N N . ASP A 1 104 ? 1.686 5.41 7.652 1 86.12 104 ASP A N 1
ATOM 812 C CA . ASP A 1 104 ? 1.118 4.176 8.195 1 86.12 104 ASP A CA 1
ATOM 813 C C . ASP A 1 104 ? 0.556 3.297 7.078 1 86.12 104 ASP A C 1
ATOM 815 O O . ASP A 1 104 ? -0.175 3.779 6.211 1 86.12 104 ASP A O 1
ATOM 819 N N . GLY A 1 105 ? 1.011 2.01 7.07 1 91.69 105 GLY A N 1
ATOM 820 C CA . GLY A 1 105 ? 0.463 1.083 6.094 1 91.69 105 GLY A CA 1
ATOM 821 C C . GLY A 1 105 ? 1.381 0.855 4.906 1 91.69 105 GLY A C 1
ATOM 822 O O . GLY A 1 105 ? 1.063 0.07 4.012 1 91.69 105 GLY A O 1
ATOM 823 N N . THR A 1 106 ? 2.508 1.574 4.914 1 95.19 106 THR A N 1
ATOM 824 C CA . THR A 1 106 ? 3.488 1.322 3.865 1 95.19 106 THR A CA 1
ATOM 825 C C . THR A 1 106 ? 4.066 -0.085 3.99 1 95.19 106 THR A C 1
ATOM 827 O O . THR A 1 106 ? 4.504 -0.488 5.07 1 95.19 106 THR A O 1
ATOM 830 N N . PRO A 1 107 ? 3.994 -0.842 2.889 1 95.31 107 PRO A N 1
ATOM 831 C CA . PRO A 1 107 ? 4.621 -2.162 2.992 1 95.31 107 PRO A CA 1
ATOM 832 C C . PRO A 1 107 ? 6.133 -2.08 3.195 1 95.31 107 PRO A C 1
ATOM 834 O O . PRO A 1 107 ? 6.781 -1.162 2.684 1 95.31 107 PRO A O 1
ATOM 837 N N . SER A 1 108 ? 6.68 -3.014 3.973 1 94.44 108 SER A N 1
ATOM 838 C CA . SER A 1 108 ? 8.125 -3.111 4.137 1 94.44 108 SER A CA 1
ATOM 839 C C . SER A 1 108 ? 8.797 -3.643 2.875 1 94.44 108 SER A C 1
ATOM 841 O O . SER A 1 108 ? 8.125 -4.184 1.994 1 94.44 108 SER A O 1
ATOM 843 N N . GLU A 1 109 ? 10.086 -3.463 2.824 1 92.81 109 GLU A N 1
ATOM 844 C CA . GLU A 1 109 ? 10.852 -4.008 1.708 1 92.81 109 GLU A CA 1
ATOM 845 C C . GLU A 1 109 ? 10.68 -5.52 1.603 1 92.81 109 GLU A C 1
ATOM 847 O O . GLU A 1 109 ? 10.555 -6.059 0.502 1 92.81 109 GLU A O 1
ATOM 852 N N . GLN A 1 110 ? 10.617 -6.207 2.746 1 92.69 110 GLN A N 1
ATOM 853 C CA . GLN A 1 110 ? 10.469 -7.656 2.795 1 92.69 110 GLN A CA 1
ATOM 854 C C . GLN A 1 110 ? 9.109 -8.086 2.258 1 92.69 110 GLN A C 1
ATOM 856 O O . GLN A 1 110 ? 9 -9.102 1.566 1 92.69 110 GLN A O 1
ATOM 861 N N . GLU A 1 111 ? 8.102 -7.312 2.512 1 94.19 111 GLU A N 1
ATOM 862 C CA . GLU A 1 111 ? 6.754 -7.617 2.039 1 94.19 111 GLU A CA 1
ATOM 863 C C . GLU A 1 111 ? 6.637 -7.414 0.531 1 94.19 111 GLU A C 1
ATOM 865 O O . GLU A 1 111 ? 5.988 -8.203 -0.159 1 94.19 111 GLU A O 1
ATOM 870 N N . VAL A 1 112 ? 7.301 -6.371 0.061 1 94.62 112 VAL A N 1
ATOM 871 C CA . VAL A 1 112 ? 7.273 -6.074 -1.367 1 94.62 112 VAL A CA 1
ATOM 872 C C . VAL A 1 112 ? 8.023 -7.164 -2.135 1 94.62 112 VAL A C 1
ATOM 874 O O . VAL A 1 112 ? 7.594 -7.578 -3.213 1 94.62 112 VAL A O 1
ATOM 877 N N . ALA A 1 113 ? 9.102 -7.688 -1.511 1 92.12 113 ALA A N 1
ATOM 878 C CA . ALA A 1 113 ? 9.969 -8.664 -2.162 1 92.12 113 ALA A CA 1
ATOM 879 C C . ALA A 1 113 ? 9.508 -10.094 -1.863 1 92.12 113 ALA A C 1
ATOM 881 O O . ALA A 1 113 ? 10.141 -11.055 -2.299 1 92.12 113 ALA A O 1
ATOM 882 N N . ALA A 1 114 ? 8.445 -10.211 -1.051 1 90.25 114 ALA A N 1
ATOM 883 C CA . ALA A 1 114 ? 8 -11.547 -0.659 1 90.25 114 ALA A CA 1
ATOM 884 C C . ALA A 1 114 ? 7.797 -12.438 -1.882 1 90.25 114 ALA A C 1
ATOM 886 O O . ALA A 1 114 ? 7.266 -11.992 -2.9 1 90.25 114 ALA A O 1
ATOM 887 N N . PRO A 1 115 ? 8.273 -13.648 -1.85 1 86.75 115 PRO A N 1
ATOM 888 C CA . PRO A 1 115 ? 8.125 -14.547 -2.998 1 86.75 115 PRO A CA 1
ATOM 889 C C . PRO A 1 115 ? 6.672 -14.875 -3.314 1 86.75 115 PRO A C 1
ATOM 891 O O . PRO A 1 115 ? 5.828 -14.891 -2.414 1 86.75 115 PRO A O 1
ATOM 894 N N . VAL A 1 116 ? 6.438 -14.984 -4.562 1 84.56 116 VAL A N 1
ATOM 895 C CA . VAL A 1 116 ? 5.141 -15.461 -5.027 1 84.56 116 VAL A CA 1
ATOM 896 C C . VAL A 1 116 ? 5.188 -16.984 -5.219 1 84.56 116 VAL A C 1
ATOM 898 O O . VAL A 1 116 ? 6.203 -17.516 -5.664 1 84.56 116 VAL A O 1
ATOM 901 N N . GLU A 1 117 ? 4.152 -17.625 -4.816 1 84.44 117 GLU A N 1
ATOM 902 C CA . GLU A 1 117 ? 4.102 -19.078 -4.961 1 84.44 117 GLU A CA 1
ATOM 903 C C . GLU A 1 117 ? 4.352 -19.5 -6.406 1 84.44 117 GLU A C 1
ATOM 905 O O . GLU A 1 117 ? 3.877 -18.844 -7.34 1 84.44 117 GLU A O 1
ATOM 910 N N . ASP A 1 118 ? 5.125 -20.578 -6.555 1 88.69 118 ASP A N 1
ATOM 911 C CA . ASP A 1 118 ? 5.367 -21.141 -7.879 1 88.69 118 ASP A CA 1
ATOM 912 C C . ASP A 1 118 ? 4.168 -21.953 -8.352 1 88.69 118 ASP A C 1
ATOM 914 O O . ASP A 1 118 ? 4.141 -23.172 -8.172 1 88.69 118 ASP A O 1
ATOM 918 N N . LEU A 1 119 ? 3.232 -21.297 -8.906 1 92.88 119 LEU A N 1
ATOM 919 C CA . LEU A 1 119 ? 1.971 -21.891 -9.344 1 92.88 119 LEU A CA 1
ATOM 920 C C . LEU A 1 119 ? 1.756 -21.641 -10.836 1 92.88 119 LEU A C 1
ATOM 922 O O . LEU A 1 119 ? 2.215 -20.641 -11.383 1 92.88 119 LEU A O 1
ATOM 926 N N . ARG A 1 120 ? 1.163 -22.594 -11.43 1 95.75 120 ARG A N 1
ATOM 927 C CA . ARG A 1 120 ? 0.63 -22.469 -12.781 1 95.75 120 ARG A CA 1
ATOM 928 C C . ARG A 1 120 ? -0.819 -22.953 -12.844 1 95.75 120 ARG A C 1
ATOM 930 O O . ARG A 1 120 ? -1.083 -24.141 -13.023 1 95.75 120 ARG A O 1
ATOM 937 N N . LEU A 1 121 ? -1.668 -21.984 -12.766 1 95.75 121 LEU A N 1
ATOM 938 C CA . LEU A 1 121 ? -3.09 -22.281 -12.648 1 95.75 121 LEU A CA 1
ATOM 939 C C . LEU A 1 121 ? -3.773 -22.219 -14.016 1 95.75 121 LEU A C 1
ATOM 941 O O . LEU A 1 121 ? -3.469 -21.328 -14.82 1 95.75 121 LEU A O 1
ATOM 945 N N . THR A 1 122 ? -4.648 -23.188 -14.211 1 95.81 122 THR A N 1
ATOM 946 C CA . THR A 1 122 ? -5.555 -23.031 -15.344 1 95.81 122 THR A CA 1
ATOM 947 C C . THR A 1 122 ? -6.59 -21.938 -15.07 1 95.81 122 THR A C 1
ATOM 949 O O . THR A 1 122 ? -6.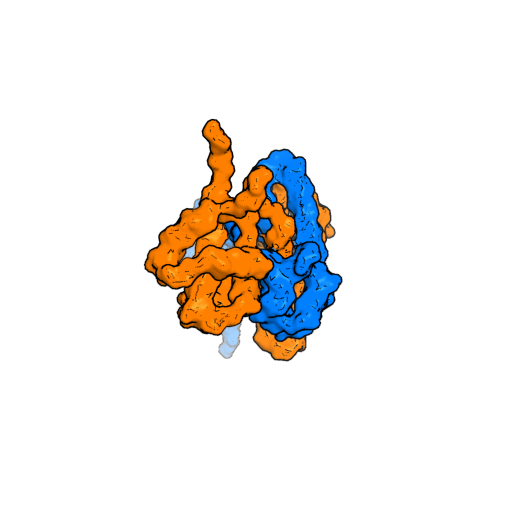766 -21.516 -13.922 1 95.81 122 THR A O 1
ATOM 952 N N . ALA A 1 123 ? -7.309 -21.5 -16.125 1 96.94 123 ALA A N 1
ATOM 953 C CA . ALA A 1 123 ? -8.367 -20.5 -15.969 1 96.94 123 ALA A CA 1
ATOM 954 C C . ALA A 1 123 ? -9.445 -21.016 -15.008 1 96.94 123 ALA A C 1
ATOM 956 O O . ALA A 1 123 ? -9.953 -20.25 -14.188 1 96.94 123 ALA A O 1
ATOM 957 N N . THR A 1 124 ? -9.758 -22.281 -15.117 1 95.62 124 THR A N 1
ATOM 958 C CA . THR A 1 124 ? -10.781 -22.875 -14.258 1 95.62 124 THR A CA 1
ATOM 959 C C . THR A 1 124 ? -10.32 -22.891 -12.805 1 95.62 124 THR A C 1
ATOM 961 O O . THR A 1 124 ? -11.102 -22.578 -11.898 1 95.62 124 THR A O 1
ATOM 964 N N . GLU A 1 125 ? -9.07 -23.234 -12.602 1 94.88 125 GLU A N 1
ATOM 965 C CA . GLU A 1 125 ? -8.523 -23.25 -11.25 1 94.88 125 GLU A CA 1
ATOM 966 C C . GLU A 1 125 ? -8.461 -21.844 -10.664 1 94.88 125 GLU A C 1
ATOM 968 O O . GLU A 1 125 ? -8.719 -21.656 -9.477 1 94.88 125 GLU A O 1
ATOM 973 N N . LEU A 1 126 ? -8.102 -20.844 -11.484 1 96 126 LEU A N 1
ATOM 974 C CA . LEU A 1 126 ? -8.102 -19.453 -11.047 1 96 126 LEU A CA 1
ATOM 975 C C . LEU A 1 126 ? -9.5 -19 -10.656 1 96 126 LEU A C 1
ATOM 977 O O . LEU A 1 126 ? -9.688 -18.344 -9.633 1 96 126 LEU A O 1
ATOM 981 N N . SER A 1 127 ? -10.508 -19.422 -11.469 1 96.69 127 SER A N 1
ATOM 982 C CA . SER A 1 127 ? -11.906 -19.125 -11.172 1 96.69 127 SER A CA 1
ATOM 983 C C . SER A 1 127 ? -12.312 -19.719 -9.82 1 96.69 127 SER A C 1
ATOM 985 O O . SER A 1 127 ? -12.938 -19.031 -9.008 1 96.69 127 SER A O 1
ATOM 987 N N . THR A 1 128 ? -11.883 -20.891 -9.609 1 94.44 128 THR A N 1
ATOM 988 C CA . THR A 1 128 ? -12.227 -21.578 -8.367 1 94.44 128 THR A CA 1
ATOM 989 C C . THR A 1 128 ? -11.578 -20.875 -7.176 1 94.44 128 THR A C 1
ATOM 991 O O . THR A 1 128 ? -12.227 -20.672 -6.148 1 94.44 128 THR A O 1
ATOM 994 N N . ALA A 1 129 ? -10.367 -20.484 -7.324 1 93.75 129 ALA A N 1
ATOM 995 C CA . ALA A 1 129 ? -9.609 -19.875 -6.23 1 93.75 129 ALA A CA 1
ATOM 996 C C . ALA A 1 129 ? -10.172 -18.5 -5.875 1 93.75 129 ALA A C 1
ATOM 998 O O . ALA A 1 129 ? -10.211 -18.125 -4.699 1 93.75 129 ALA A O 1
ATOM 999 N N . THR A 1 130 ? -10.641 -17.719 -6.84 1 95.25 130 THR A N 1
ATOM 1000 C CA . THR A 1 130 ? -10.977 -16.312 -6.629 1 95.25 130 THR A CA 1
ATOM 1001 C C . THR A 1 130 ? -12.484 -16.125 -6.52 1 95.25 130 THR A C 1
ATOM 1003 O O . THR A 1 130 ? -12.953 -15.078 -6.066 1 95.25 130 THR A O 1
ATOM 1006 N N . GLY A 1 131 ? -13.258 -17.062 -7.047 1 95.06 131 GLY A N 1
ATOM 1007 C CA . GLY A 1 131 ? -14.703 -16.922 -7.125 1 95.06 131 GLY A CA 1
ATOM 1008 C C . GLY A 1 131 ? -15.164 -16.188 -8.367 1 95.06 131 GLY A C 1
ATOM 1009 O O . GLY A 1 131 ? -16.359 -15.953 -8.555 1 95.06 131 GLY A O 1
ATOM 1010 N N . LEU A 1 132 ? -14.273 -15.852 -9.242 1 96.62 132 LEU A N 1
ATOM 1011 C CA . LEU A 1 132 ? -14.617 -15.195 -10.492 1 96.62 132 LEU A CA 1
ATOM 1012 C C . LEU A 1 132 ? -15.164 -16.203 -11.5 1 96.62 132 LEU A C 1
ATOM 1014 O O . LEU A 1 132 ? -14.695 -17.344 -11.57 1 96.62 132 LEU A O 1
ATOM 1018 N N . ASP A 1 133 ? -16.125 -15.805 -12.266 1 97.25 133 ASP A N 1
ATOM 1019 C CA . ASP A 1 133 ? -16.562 -16.672 -13.344 1 97.25 133 ASP A CA 1
ATOM 1020 C C . ASP A 1 133 ? -15.648 -16.547 -14.562 1 97.25 133 ASP A C 1
ATOM 1022 O O . ASP A 1 133 ? -14.742 -15.711 -14.578 1 97.25 133 ASP A O 1
ATOM 1026 N N . ALA A 1 134 ? -15.844 -17.344 -15.578 1 97.25 134 ALA A N 1
ATOM 1027 C CA . ALA A 1 134 ? -14.977 -17.438 -16.75 1 97.25 134 ALA A CA 1
ATOM 1028 C C . ALA A 1 134 ? -14.945 -16.109 -17.5 1 97.25 134 ALA A C 1
ATOM 1030 O O . ALA A 1 134 ? -13.898 -15.695 -18.016 1 97.25 134 ALA A O 1
ATOM 1031 N N . ASP A 1 135 ? -16.047 -15.453 -17.562 1 97.88 135 ASP A N 1
ATOM 1032 C CA . ASP A 1 135 ? -16.125 -14.172 -18.25 1 97.88 135 ASP A CA 1
ATOM 1033 C C . ASP A 1 135 ? -15.281 -13.117 -17.547 1 97.88 135 ASP A C 1
ATOM 1035 O O . ASP A 1 135 ? -14.57 -12.344 -18.203 1 97.88 135 ASP A O 1
ATOM 1039 N N . ALA A 1 136 ? -15.43 -13.086 -16.25 1 98.12 136 ALA A N 1
ATOM 1040 C CA . ALA A 1 136 ? -14.656 -12.125 -15.461 1 98.12 136 ALA A CA 1
ATOM 1041 C C . ALA A 1 136 ? -13.156 -12.367 -15.633 1 98.12 136 ALA A C 1
ATOM 1043 O O . ALA A 1 136 ? -12.383 -11.422 -15.758 1 98.12 136 ALA A O 1
ATOM 1044 N N . VAL A 1 137 ? -12.711 -13.625 -15.625 1 98.44 137 VAL A N 1
ATOM 1045 C CA . VAL A 1 137 ? -11.305 -13.961 -15.812 1 98.44 137 VAL A CA 1
ATOM 1046 C C . VAL A 1 137 ? -10.836 -13.484 -17.188 1 98.44 137 VAL A C 1
ATOM 1048 O O . VAL A 1 137 ? -9.758 -12.898 -17.312 1 98.44 137 VAL A O 1
ATOM 1051 N N . GLN A 1 138 ? -11.664 -13.727 -18.203 1 98.19 138 GLN A N 1
ATOM 1052 C CA . GLN A 1 138 ? -11.328 -13.297 -19.547 1 98.19 138 GLN A CA 1
ATOM 1053 C C . GLN A 1 138 ? -11.211 -11.781 -19.625 1 98.19 138 GLN A C 1
ATOM 1055 O O . GLN A 1 138 ? -10.336 -11.25 -20.312 1 98.19 138 GLN A O 1
ATOM 1060 N N . ASP A 1 139 ? -12.102 -11.07 -18.969 1 98.56 139 ASP A N 1
ATOM 1061 C CA . ASP A 1 139 ? -12.039 -9.609 -18.938 1 98.56 139 ASP A CA 1
ATOM 1062 C C . ASP A 1 139 ? -10.727 -9.125 -18.328 1 98.56 139 ASP A C 1
ATOM 1064 O O . ASP A 1 139 ? -10.117 -8.18 -18.844 1 98.56 139 ASP A O 1
ATOM 1068 N N . LEU A 1 140 ? -10.32 -9.766 -17.188 1 98.62 140 LEU A N 1
ATOM 1069 C CA . LEU A 1 140 ? -9.062 -9.383 -16.562 1 98.62 140 LEU A CA 1
ATOM 1070 C C . LEU A 1 140 ? -7.895 -9.562 -17.531 1 98.62 140 LEU A C 1
ATOM 1072 O O . LEU A 1 140 ? -6.945 -8.773 -17.516 1 98.62 140 LEU A O 1
ATOM 1076 N N . VAL A 1 141 ? -7.914 -10.594 -18.391 1 98.69 141 VAL A N 1
ATOM 1077 C CA . VAL A 1 141 ? -6.887 -10.82 -19.406 1 98.69 141 VAL A CA 1
ATOM 1078 C C . VAL A 1 141 ? -6.98 -9.75 -20.484 1 98.69 141 VAL A C 1
ATOM 1080 O O . VAL A 1 141 ? -5.969 -9.148 -20.875 1 98.69 141 VAL A O 1
ATOM 1083 N N . ASP A 1 142 ? -8.18 -9.453 -20.969 1 98.31 142 ASP A N 1
ATOM 1084 C CA . ASP A 1 142 ? -8.406 -8.508 -22.047 1 98.31 142 ASP A CA 1
ATOM 1085 C C . ASP A 1 142 ? -7.922 -7.109 -21.656 1 98.31 142 ASP A C 1
ATOM 1087 O O . ASP A 1 142 ? -7.414 -6.367 -22.5 1 98.31 142 ASP A O 1
ATOM 1091 N N . PHE A 1 143 ? -8.078 -6.77 -20.406 1 98.12 143 PHE A N 1
ATOM 1092 C CA . PHE A 1 143 ? -7.676 -5.441 -19.969 1 98.12 143 PHE A CA 1
ATOM 1093 C C . PHE A 1 143 ? -6.301 -5.484 -19.312 1 98.12 143 PHE A C 1
ATOM 1095 O O . PHE A 1 143 ? -5.898 -4.539 -18.625 1 98.12 143 PHE A O 1
ATOM 1102 N N . ALA A 1 144 ? -5.594 -6.586 -19.422 1 97.88 144 ALA A N 1
ATOM 1103 C CA . ALA A 1 144 ? -4.168 -6.785 -19.156 1 97.88 144 ALA A CA 1
ATOM 1104 C C . ALA A 1 144 ? -3.879 -6.73 -17.672 1 97.88 144 ALA A C 1
ATOM 1106 O O . ALA A 1 144 ? -2.779 -6.355 -17.25 1 97.88 144 ALA A O 1
ATOM 1107 N N . LEU A 1 145 ? -4.883 -7.02 -16.828 1 98.44 145 LEU A N 1
ATOM 1108 C CA . LEU A 1 145 ? -4.629 -7.105 -15.398 1 98.44 145 LEU A CA 1
ATOM 1109 C C . LEU A 1 145 ? -3.852 -8.375 -15.055 1 98.44 145 LEU A C 1
ATOM 1111 O O . LEU A 1 145 ? -3.023 -8.375 -14.141 1 98.44 145 LEU A O 1
ATOM 1115 N N . ILE A 1 146 ? -4.16 -9.453 -15.727 1 98.19 146 ILE A N 1
ATOM 1116 C CA . ILE A 1 146 ? -3.416 -10.703 -15.609 1 98.19 146 ILE A CA 1
ATOM 1117 C C . ILE A 1 146 ? -3 -11.188 -17 1 98.19 146 ILE A C 1
ATOM 1119 O O . ILE A 1 146 ? -3.646 -10.859 -17.984 1 98.19 146 ILE A O 1
ATOM 1123 N N . ARG A 1 147 ? -1.875 -11.891 -17.031 1 97.31 147 ARG A N 1
ATOM 1124 C CA . ARG A 1 147 ? -1.292 -12.328 -18.297 1 97.31 147 ARG A CA 1
ATOM 1125 C C . ARG A 1 147 ? -0.895 -13.797 -18.234 1 97.31 147 ARG A C 1
ATOM 1127 O O . ARG A 1 147 ? 0.142 -14.148 -17.672 1 97.31 147 ARG A O 1
ATOM 1134 N N . PRO A 1 148 ? -1.658 -14.688 -18.906 1 97.25 148 PRO A N 1
ATOM 1135 C CA . PRO A 1 148 ? -1.292 -16.109 -18.922 1 97.25 148 PRO A CA 1
ATOM 1136 C C . PRO A 1 148 ? -0.023 -16.375 -19.719 1 97.25 148 PRO A C 1
ATOM 1138 O O . PRO A 1 148 ? 0.34 -15.594 -20.594 1 97.25 148 PRO A O 1
ATOM 1141 N N . ASP A 1 149 ? 0.668 -17.469 -19.359 1 96.5 149 ASP A N 1
ATOM 1142 C CA . ASP A 1 149 ? 1.843 -17.875 -20.125 1 96.5 149 ASP A CA 1
ATOM 1143 C C . ASP A 1 149 ? 1.441 -18.516 -21.453 1 96.5 149 ASP A C 1
ATOM 1145 O O . ASP A 1 149 ? 0.271 -18.469 -21.844 1 96.5 149 ASP A O 1
ATOM 1149 N N . ALA A 1 150 ? 2.402 -19 -22.172 1 96.31 150 ALA A N 1
ATOM 1150 C CA . ALA A 1 150 ? 2.184 -19.531 -23.516 1 96.31 150 ALA A CA 1
ATOM 1151 C C . ALA A 1 150 ? 1.208 -20.703 -23.484 1 96.31 150 ALA A C 1
ATOM 1153 O O . ALA A 1 150 ? 0.499 -20.953 -24.453 1 96.31 150 ALA A O 1
ATOM 1154 N N . LYS A 1 151 ? 1.135 -21.438 -22.359 1 95.12 151 LYS A N 1
ATOM 1155 C CA . LYS A 1 151 ? 0.26 -22.609 -22.234 1 95.12 151 LYS A CA 1
ATOM 1156 C C . LYS A 1 151 ? -1.084 -22.219 -21.625 1 95.12 151 LYS A C 1
ATOM 1158 O O . LYS A 1 151 ? -1.903 -23.078 -21.312 1 95.12 151 LYS A O 1
ATOM 1163 N N . GLY A 1 152 ? -1.284 -20.875 -21.391 1 96.25 152 GLY A N 1
ATOM 1164 C CA . GLY A 1 152 ? -2.551 -20.391 -20.875 1 96.25 152 GLY A CA 1
ATOM 1165 C C . GLY A 1 152 ? -2.637 -20.438 -19.359 1 96.25 152 GLY A C 1
ATOM 1166 O O . GLY A 1 152 ? -3.723 -20.328 -18.797 1 96.25 152 GLY A O 1
ATOM 1167 N N . HIS A 1 153 ? -1.494 -20.688 -18.719 1 97.62 153 HIS A N 1
ATOM 1168 C CA . HIS A 1 153 ? -1.504 -20.812 -17.266 1 97.62 153 HIS A CA 1
ATOM 1169 C C . HIS A 1 153 ? -1.2 -19.484 -16.594 1 97.62 153 HIS A C 1
ATOM 1171 O O . HIS A 1 153 ? -0.475 -18.656 -17.141 1 97.62 153 HIS A O 1
ATOM 1177 N N . PHE A 1 154 ? -1.784 -19.281 -15.391 1 96.38 154 PHE A N 1
ATOM 1178 C CA . PHE A 1 154 ? -1.593 -18.094 -14.578 1 96.38 154 PHE A CA 1
ATOM 1179 C C . PH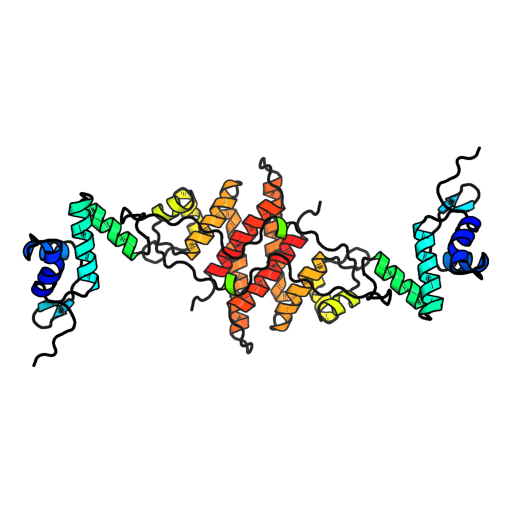E A 1 154 ? -0.72 -18.391 -13.367 1 96.38 154 PHE A C 1
ATOM 1181 O O . PHE A 1 154 ? -0.903 -19.406 -12.695 1 96.38 154 PHE A O 1
ATOM 1188 N N . ASP A 1 155 ? 0.232 -17.5 -13.094 1 94.5 155 ASP A N 1
ATOM 1189 C CA . ASP A 1 155 ? 1.157 -17.75 -11.992 1 94.5 155 ASP A CA 1
ATOM 1190 C C . ASP A 1 155 ? 0.624 -17.172 -10.688 1 94.5 155 ASP A C 1
ATOM 1192 O O . ASP A 1 155 ? -0.515 -16.703 -10.625 1 94.5 155 ASP A O 1
ATOM 1196 N N . GLY A 1 156 ? 1.416 -17.328 -9.609 1 93.25 156 GLY A N 1
ATOM 1197 C CA . GLY A 1 156 ? 1.013 -16.875 -8.289 1 93.25 156 GLY A CA 1
ATOM 1198 C C . GLY A 1 156 ? 0.746 -15.383 -8.227 1 93.25 156 GLY A C 1
ATOM 1199 O O . GLY A 1 156 ? -0.115 -14.938 -7.465 1 93.25 156 GLY A O 1
ATOM 1200 N N . ALA A 1 157 ? 1.487 -14.578 -8.961 1 94.06 157 ALA A N 1
ATOM 1201 C CA . ALA A 1 157 ? 1.259 -13.141 -9.008 1 94.06 157 ALA A CA 1
ATOM 1202 C C . ALA A 1 157 ? -0.09 -12.82 -9.648 1 94.06 157 ALA A C 1
ATOM 1204 O O . ALA A 1 157 ? -0.82 -11.953 -9.164 1 94.06 157 ALA A O 1
ATOM 1205 N N . ASP A 1 158 ? -0.392 -13.57 -10.703 1 95.94 158 ASP A N 1
ATOM 1206 C CA . ASP A 1 158 ? -1.694 -13.406 -11.344 1 95.94 158 ASP A CA 1
ATOM 1207 C C . ASP A 1 158 ? -2.826 -13.727 -10.375 1 95.94 158 ASP A C 1
ATOM 1209 O O . ASP A 1 158 ? -3.867 -13.062 -10.383 1 95.94 158 ASP A O 1
ATOM 1213 N N . LEU A 1 159 ? -2.574 -14.766 -9.586 1 95.62 159 LEU A N 1
ATOM 1214 C CA . LEU A 1 159 ? -3.588 -15.141 -8.609 1 95.62 159 LEU A CA 1
ATOM 1215 C C . LEU A 1 159 ? -3.842 -14 -7.633 1 95.62 159 LEU A C 1
ATOM 1217 O O . LEU A 1 159 ? -4.992 -13.688 -7.312 1 95.62 159 LEU A O 1
ATOM 1221 N N . GLN A 1 160 ? -2.809 -13.352 -7.168 1 95.31 160 GLN A N 1
ATOM 1222 C CA . GLN A 1 160 ? -2.949 -12.242 -6.23 1 95.31 160 GLN A CA 1
ATOM 1223 C C . GLN A 1 160 ? -3.68 -11.062 -6.871 1 95.31 160 GLN A C 1
ATOM 1225 O O . GLN A 1 160 ? -4.551 -10.461 -6.25 1 95.31 160 GLN A O 1
ATOM 1230 N N . VAL A 1 161 ? -3.336 -10.711 -8.086 1 97.19 161 VAL A N 1
ATOM 1231 C CA . VAL A 1 161 ? -3.977 -9.617 -8.812 1 97.19 161 VAL A CA 1
ATOM 1232 C C . VAL A 1 161 ? -5.457 -9.938 -9.023 1 97.19 161 VAL A C 1
ATOM 1234 O O . VAL A 1 161 ? -6.32 -9.094 -8.766 1 97.19 161 VAL A O 1
ATOM 1237 N N . ALA A 1 162 ? -5.727 -11.172 -9.438 1 97.12 162 ALA A N 1
ATOM 1238 C CA . ALA A 1 162 ? -7.102 -11.578 -9.711 1 97.12 162 ALA A CA 1
ATOM 1239 C C . ALA A 1 162 ? -7.945 -11.547 -8.438 1 97.12 162 ALA A C 1
ATOM 1241 O O . ALA A 1 162 ? -9.117 -11.164 -8.477 1 97.12 162 ALA A O 1
ATOM 1242 N N . HIS A 1 163 ? -7.332 -11.992 -7.359 1 96.06 163 HIS A N 1
ATOM 1243 C CA . HIS A 1 163 ? -8.047 -11.961 -6.09 1 96.06 163 HIS A CA 1
ATOM 1244 C C . HIS A 1 163 ? -8.406 -10.531 -5.695 1 96.06 163 HIS A C 1
ATOM 1246 O O . HIS A 1 163 ? -9.539 -10.258 -5.297 1 96.06 163 HIS A O 1
ATOM 1252 N N . ALA A 1 164 ? -7.43 -9.641 -5.789 1 96.31 164 ALA A N 1
ATOM 1253 C CA . ALA A 1 164 ? -7.676 -8.242 -5.469 1 96.31 164 ALA A CA 1
ATOM 1254 C C . ALA A 1 164 ? -8.734 -7.641 -6.395 1 96.31 164 ALA A C 1
ATOM 1256 O O . ALA A 1 164 ? -9.609 -6.902 -5.945 1 96.31 164 ALA A O 1
ATOM 1257 N N . ALA A 1 165 ? -8.68 -7.969 -7.645 1 97.31 165 ALA A N 1
ATOM 1258 C CA . ALA A 1 165 ? -9.664 -7.484 -8.609 1 97.31 165 ALA A CA 1
ATOM 1259 C C . ALA A 1 165 ? -11.055 -8.016 -8.289 1 97.31 165 ALA A C 1
ATOM 1261 O O . ALA A 1 165 ? -12.047 -7.285 -8.391 1 97.31 165 ALA A O 1
ATOM 1262 N N . ALA A 1 166 ? -11.109 -9.336 -7.902 1 96.5 166 ALA A N 1
ATOM 1263 C CA . ALA A 1 166 ? -12.391 -9.961 -7.586 1 96.5 166 ALA A CA 1
ATOM 1264 C C . ALA A 1 166 ? -13.109 -9.203 -6.477 1 96.5 166 ALA A C 1
ATOM 1266 O O . ALA A 1 166 ? -14.328 -9.039 -6.523 1 96.5 166 ALA A O 1
ATOM 1267 N N . THR A 1 167 ? -12.367 -8.75 -5.531 1 93.69 167 THR A N 1
ATOM 1268 C CA . THR A 1 167 ? -12.953 -7.988 -4.434 1 93.69 167 THR A CA 1
ATOM 1269 C C . THR A 1 167 ? -13.594 -6.703 -4.949 1 93.69 167 THR A C 1
ATOM 1271 O O . THR A 1 167 ? -14.734 -6.391 -4.609 1 93.69 167 THR A O 1
ATOM 1274 N N . LEU A 1 168 ? -12.945 -5.973 -5.816 1 94.62 168 LEU A N 1
ATOM 1275 C CA . LEU A 1 168 ? -13.477 -4.727 -6.363 1 94.62 168 LEU A CA 1
ATOM 1276 C C . LEU A 1 168 ? -14.664 -4.996 -7.273 1 94.62 168 LEU A C 1
ATOM 1278 O O . LEU A 1 168 ? -15.633 -4.23 -7.281 1 94.62 168 LEU A O 1
ATOM 1282 N N . LEU A 1 169 ? -14.57 -6.094 -7.992 1 95.38 169 LEU A N 1
ATOM 1283 C CA . LEU A 1 169 ? -15.68 -6.461 -8.867 1 95.38 169 LEU A CA 1
ATOM 1284 C C . LEU A 1 169 ? -16.938 -6.758 -8.055 1 95.38 169 LEU A C 1
ATOM 1286 O O . LEU A 1 169 ? -18.047 -6.492 -8.516 1 95.38 169 LEU A O 1
ATOM 1290 N N . SER A 1 170 ? -16.734 -7.273 -6.891 1 92.31 170 SER A N 1
ATOM 1291 C CA . SER A 1 170 ? -17.875 -7.586 -6.039 1 92.31 170 SER A CA 1
ATOM 1292 C C . SER A 1 170 ? -18.578 -6.316 -5.57 1 92.31 170 SER A C 1
ATOM 1294 O O . SER A 1 170 ? -19.734 -6.363 -5.133 1 92.31 170 SER A O 1
ATOM 1296 N N . TYR A 1 171 ? -17.922 -5.152 -5.676 1 90.12 171 TYR A N 1
ATOM 1297 C CA . TYR A 1 171 ? -18.516 -3.869 -5.336 1 90.12 171 TYR A CA 1
ATOM 1298 C C . TYR A 1 171 ? -19.219 -3.262 -6.539 1 90.12 171 TYR A C 1
ATOM 1300 O O . TYR A 1 171 ? -19.781 -2.162 -6.453 1 90.12 171 TYR A O 1
ATOM 1308 N N . GLY A 1 172 ? -19.141 -3.947 -7.703 1 88.81 172 GLY A N 1
ATOM 1309 C CA . GLY A 1 172 ? -19.844 -3.461 -8.883 1 88.81 172 GLY A CA 1
ATOM 1310 C C . GLY A 1 172 ? -18.906 -2.826 -9.906 1 88.81 172 GLY A C 1
ATOM 1311 O O . GLY A 1 172 ? -19.359 -2.322 -10.938 1 88.81 172 GLY A O 1
ATOM 1312 N N . VAL A 1 173 ? -17.656 -2.76 -9.625 1 93.81 173 VAL A N 1
ATOM 1313 C CA . VAL A 1 173 ? -16.672 -2.232 -10.562 1 93.81 173 VAL A CA 1
ATOM 1314 C C . VAL A 1 173 ? -16.5 -3.199 -11.734 1 93.81 173 VAL A C 1
ATOM 1316 O O . VAL A 1 173 ? -16.484 -4.418 -11.539 1 93.81 173 VAL A O 1
ATOM 1319 N N . GLN A 1 174 ? -16.391 -2.689 -12.906 1 95.81 174 GLN A N 1
ATOM 1320 C CA . GLN A 1 174 ? -16.125 -3.514 -14.078 1 95.81 174 GLN A CA 1
ATOM 1321 C C . GLN A 1 174 ? -14.625 -3.596 -14.352 1 95.81 174 GLN A C 1
ATOM 1323 O O . GLN A 1 174 ? -13.867 -2.693 -13.984 1 95.81 174 GLN A O 1
ATOM 1328 N N . ALA A 1 175 ? -14.188 -4.715 -15.023 1 97.69 175 ALA A N 1
ATOM 1329 C CA . ALA A 1 175 ? -12.781 -4.957 -15.297 1 97.69 175 ALA A CA 1
ATOM 1330 C C . ALA A 1 175 ? -12.164 -3.799 -16.078 1 97.69 175 ALA A C 1
ATOM 1332 O O . ALA A 1 175 ? -11.008 -3.434 -15.859 1 97.69 175 ALA A O 1
ATOM 1333 N N . ARG A 1 176 ? -12.93 -3.195 -16.938 1 96.94 176 ARG A N 1
ATOM 1334 C CA . ARG A 1 176 ? -12.422 -2.1 -17.766 1 96.94 176 ARG A CA 1
ATOM 1335 C C . ARG A 1 176 ? -12.031 -0.907 -16.891 1 96.94 176 ARG A C 1
ATOM 1337 O O . ARG A 1 176 ? -11.109 -0.164 -17.234 1 96.94 176 ARG A O 1
ATOM 1344 N N . HIS A 1 177 ? -12.734 -0.713 -15.742 1 97 177 HIS A N 1
ATOM 1345 C CA . HIS A 1 177 ? -12.453 0.392 -14.828 1 97 177 HIS A CA 1
ATOM 1346 C C . HIS A 1 177 ? -11.148 0.166 -14.078 1 97 177 HIS A C 1
ATOM 1348 O O . HIS A 1 177 ? -10.609 1.094 -13.469 1 97 177 HIS A O 1
ATOM 1354 N N . LEU A 1 178 ? -10.633 -1.068 -14.133 1 97.94 178 LEU A N 1
ATOM 1355 C CA . LEU A 1 178 ? -9.414 -1.403 -13.398 1 97.94 178 LEU A CA 1
ATOM 1356 C C . LEU A 1 178 ? -8.18 -1.243 -14.289 1 97.94 178 LEU A C 1
ATOM 1358 O O . LEU A 1 178 ? -7.051 -1.31 -13.805 1 97.94 178 LEU A O 1
ATOM 1362 N N . ARG A 1 179 ? -8.344 -0.971 -15.562 1 97.31 179 ARG A N 1
ATOM 1363 C CA . ARG A 1 179 ? -7.238 -0.814 -16.5 1 97.31 179 ARG A CA 1
ATOM 1364 C C . ARG A 1 179 ? -6.312 0.318 -16.078 1 97.31 179 ARG A C 1
ATOM 1366 O O . ARG A 1 179 ? -5.09 0.193 -16.172 1 97.31 179 ARG A O 1
ATOM 1373 N N . PRO A 1 180 ? -6.867 1.437 -15.602 1 97 180 PRO A N 1
ATOM 1374 C CA . PRO A 1 180 ? -5.984 2.521 -15.164 1 97 180 PRO A CA 1
ATOM 1375 C C . PRO A 1 180 ? -5.035 2.094 -14.047 1 97 180 PRO A C 1
ATOM 1377 O O . PRO A 1 180 ? -3.928 2.629 -13.938 1 97 180 PRO A O 1
ATOM 1380 N N . PHE A 1 181 ? -5.43 1.136 -13.18 1 98.12 181 PHE A N 1
ATOM 1381 C CA . PHE A 1 181 ? -4.531 0.616 -12.156 1 98.12 181 PHE A CA 1
ATOM 1382 C C . PHE A 1 181 ? -3.324 -0.063 -12.797 1 98.12 181 PHE A C 1
ATOM 1384 O O . PHE A 1 181 ? -2.191 0.119 -12.344 1 98.12 181 PHE A O 1
ATOM 1391 N N . ARG A 1 182 ? -3.578 -0.852 -13.82 1 97.88 182 ARG A N 1
ATOM 1392 C CA . ARG A 1 182 ? -2.498 -1.497 -14.562 1 97.88 182 ARG A CA 1
ATOM 1393 C C . ARG A 1 182 ? -1.551 -0.463 -15.156 1 97.88 182 ARG A C 1
ATOM 1395 O O . ARG A 1 182 ? -0.331 -0.58 -15.031 1 97.88 182 ARG A O 1
ATOM 1402 N N . LEU A 1 183 ? -2.107 0.537 -15.797 1 97.06 183 LEU A N 1
ATOM 1403 C CA . LEU A 1 183 ? -1.298 1.574 -16.422 1 97.06 183 LEU A CA 1
ATOM 1404 C C . LEU A 1 183 ? -0.449 2.305 -15.391 1 97.06 183 LEU A C 1
ATOM 1406 O O . LEU A 1 183 ? 0.724 2.596 -15.641 1 97.06 183 LEU A O 1
ATOM 1410 N N . ALA A 1 184 ? -1.032 2.607 -14.25 1 97.62 184 ALA A N 1
ATOM 1411 C CA . ALA A 1 184 ? -0.303 3.266 -13.172 1 97.62 184 ALA A CA 1
ATOM 1412 C C . ALA A 1 184 ? 0.844 2.393 -12.672 1 97.62 184 ALA A C 1
ATOM 1414 O O . ALA A 1 184 ? 1.958 2.879 -12.461 1 97.62 184 ALA A O 1
ATOM 1415 N N . ALA A 1 185 ? 0.56 1.121 -12.453 1 98 185 ALA A N 1
ATOM 1416 C CA . ALA A 1 185 ? 1.591 0.19 -12 1 98 185 ALA A CA 1
ATOM 1417 C C . ALA A 1 185 ? 2.723 0.093 -13.023 1 98 185 ALA A C 1
ATOM 1419 O O . ALA A 1 185 ? 3.9 0.078 -12.648 1 98 185 ALA A O 1
ATOM 1420 N N . ASP A 1 186 ? 2.35 0.029 -14.312 1 97.56 186 ASP A N 1
ATOM 1421 C CA . ASP A 1 186 ? 3.357 -0.059 -15.367 1 97.56 186 ASP A CA 1
ATOM 1422 C C . ASP A 1 186 ? 4.262 1.173 -15.367 1 97.56 186 ASP A C 1
ATOM 1424 O O . ASP A 1 186 ? 5.473 1.061 -15.555 1 97.56 186 ASP A O 1
ATOM 1428 N N . ARG A 1 187 ? 3.703 2.305 -15.195 1 96.5 187 ARG A N 1
ATOM 1429 C CA . ARG A 1 187 ? 4.488 3.531 -15.133 1 96.5 187 ARG A CA 1
ATOM 1430 C C . ARG A 1 187 ? 5.438 3.512 -13.938 1 96.5 187 ARG A C 1
ATOM 1432 O O . ARG A 1 187 ? 6.598 3.914 -14.055 1 96.5 187 ARG A O 1
ATOM 1439 N N . GLU A 1 188 ? 4.902 3.102 -12.82 1 96.81 188 GLU A N 1
ATOM 1440 C CA . GLU A 1 188 ? 5.734 2.984 -11.625 1 96.81 188 GLU A CA 1
ATOM 1441 C C . GLU A 1 188 ? 6.895 2.021 -11.859 1 96.81 188 GLU A C 1
ATOM 1443 O O . GLU A 1 188 ? 8.039 2.324 -11.508 1 96.81 188 GLU A O 1
ATOM 1448 N N . LEU A 1 189 ? 6.637 0.898 -12.438 1 96.75 189 LEU A N 1
ATOM 1449 C CA . LEU A 1 189 ? 7.668 -0.094 -12.727 1 96.75 189 LEU A CA 1
ATOM 1450 C C . LEU A 1 189 ? 8.703 0.464 -13.695 1 96.75 189 LEU A C 1
ATOM 1452 O O . LEU A 1 189 ? 9.898 0.171 -13.57 1 96.75 189 LEU A O 1
ATOM 1456 N N . GLY A 1 190 ? 8.203 1.236 -14.688 1 95.94 190 GLY A N 1
ATOM 1457 C CA . GLY A 1 190 ? 9.141 1.917 -15.57 1 95.94 190 GLY A CA 1
ATOM 1458 C C . GLY A 1 190 ? 10.094 2.842 -14.836 1 95.94 190 GLY A C 1
ATOM 1459 O O . GLY A 1 190 ? 11.289 2.857 -15.109 1 95.94 190 GLY A O 1
ATOM 1460 N N . LEU A 1 191 ? 9.602 3.605 -13.906 1 94.38 191 LEU A N 1
ATOM 1461 C CA . LEU A 1 191 ? 10.414 4.504 -13.102 1 94.38 191 LEU A CA 1
ATOM 1462 C C . LEU A 1 191 ? 11.422 3.719 -12.266 1 94.38 191 LEU A C 1
ATOM 1464 O O . LEU A 1 191 ? 12.586 4.105 -12.164 1 94.38 191 LEU A O 1
ATOM 1468 N N . ILE A 1 192 ? 10.984 2.629 -11.648 1 94.06 192 ILE A N 1
ATOM 1469 C CA . ILE A 1 192 ? 11.852 1.772 -10.852 1 94.06 192 ILE A CA 1
ATOM 1470 C C . ILE A 1 192 ? 13.008 1.264 -11.711 1 94.06 192 ILE A C 1
ATOM 1472 O O . ILE A 1 192 ? 14.172 1.323 -11.297 1 94.06 192 ILE A O 1
ATOM 1476 N N . ASP A 1 193 ? 12.672 0.822 -12.922 1 93.44 193 ASP A N 1
ATOM 1477 C CA . ASP A 1 193 ? 13.703 0.333 -13.844 1 93.44 193 ASP A CA 1
ATOM 1478 C C . ASP A 1 193 ? 14.719 1.425 -14.156 1 93.44 193 ASP A C 1
ATOM 1480 O O . ASP A 1 193 ? 15.922 1.165 -14.188 1 93.44 193 ASP A O 1
ATOM 1484 N N . GLN A 1 194 ? 14.266 2.58 -14.367 1 91 194 GLN A N 1
ATOM 1485 C CA . GLN A 1 194 ? 15.133 3.707 -14.688 1 91 194 GLN A CA 1
ATOM 1486 C C . GLN A 1 194 ? 16.062 4.027 -13.523 1 91 194 GLN A C 1
ATOM 1488 O O . GLN A 1 194 ? 17.25 4.328 -13.727 1 91 194 GLN A O 1
ATOM 1493 N N . LEU A 1 195 ? 15.578 3.959 -12.297 1 88.94 195 LEU A N 1
ATOM 1494 C CA . LEU A 1 195 ? 16.359 4.293 -11.109 1 88.94 195 LEU A CA 1
ATOM 1495 C C . LEU A 1 195 ? 17.406 3.219 -10.828 1 88.94 195 LEU A C 1
ATOM 1497 O O . LEU A 1 195 ? 18.469 3.508 -10.266 1 88.94 195 LEU A O 1
ATOM 1501 N N . LEU A 1 196 ? 17.109 1.975 -11.172 1 86.44 196 LEU A N 1
ATOM 1502 C CA . LEU A 1 196 ? 18.031 0.866 -10.945 1 86.44 196 LEU A CA 1
ATOM 1503 C C . LEU A 1 196 ? 19.219 0.944 -11.898 1 86.44 196 LEU A C 1
ATOM 1505 O O . LEU A 1 196 ? 20.266 0.343 -11.641 1 86.44 196 LEU A O 1
ATOM 1509 N N . LEU A 1 197 ? 19.016 1.524 -13.016 1 81.44 197 LEU A N 1
ATOM 1510 C CA . LEU A 1 197 ? 20.109 1.704 -13.977 1 81.44 197 LEU A CA 1
ATOM 1511 C C . LEU A 1 197 ? 21.062 2.799 -13.508 1 81.44 197 LEU A C 1
ATOM 1513 O O . LEU A 1 197 ? 22.172 2.912 -14.023 1 81.44 197 LEU A O 1
ATOM 1517 N N . GLY A 1 198 ? 20.656 3.479 -12.492 1 73.25 198 GLY A N 1
ATOM 1518 C CA . GLY A 1 198 ? 21.484 4.559 -11.977 1 73.25 198 GLY A CA 1
ATOM 1519 C C . GLY A 1 198 ? 22.484 4.094 -10.93 1 73.25 198 GLY A C 1
ATOM 1520 O O . GLY A 1 198 ? 22.625 2.896 -10.68 1 73.25 198 GLY A O 1
ATOM 1521 N N . PRO A 1 199 ? 23.312 4.863 -10.453 1 67.88 199 PRO A N 1
ATOM 1522 C CA . PRO A 1 199 ? 24.422 4.551 -9.555 1 67.88 199 PRO A CA 1
ATOM 1523 C C . PRO A 1 199 ? 23.938 4.043 -8.195 1 67.88 199 PRO A C 1
ATOM 1525 O O . PRO A 1 199 ? 24.734 3.498 -7.422 1 67.88 199 PRO A O 1
ATOM 1528 N N . SER A 1 200 ? 22.734 4.223 -7.988 1 63.59 200 SER A N 1
ATOM 1529 C CA . SER A 1 200 ? 22.25 3.838 -6.664 1 63.59 200 SER A CA 1
ATOM 1530 C C . SER A 1 200 ? 22.188 2.322 -6.52 1 63.59 200 SER A C 1
ATOM 1532 O O . SER A 1 200 ? 21.844 1.616 -7.465 1 63.59 200 SER A O 1
ATOM 1534 N N . ARG A 1 201 ? 22.891 1.814 -5.543 1 64.56 201 ARG A N 1
ATOM 1535 C CA . ARG A 1 201 ? 22.953 0.39 -5.23 1 64.56 201 ARG A CA 1
ATOM 1536 C C . ARG A 1 201 ? 21.625 -0.088 -4.621 1 64.56 201 ARG A C 1
ATOM 1538 O O . ARG A 1 201 ? 21.625 -0.885 -3.682 1 64.56 201 ARG A O 1
ATOM 1545 N N . SER A 1 202 ? 20.5 0.534 -5.145 1 75.06 202 SER A N 1
ATOM 1546 C CA . SER A 1 202 ? 19.266 0.076 -4.516 1 75.06 202 SER A CA 1
ATOM 1547 C C . SER A 1 202 ? 18.672 -1.105 -5.273 1 75.06 202 SER A C 1
ATOM 1549 O O . SER A 1 202 ? 18.922 -1.283 -6.465 1 75.06 202 SER A O 1
ATOM 1551 N N . ASP A 1 203 ? 18.078 -1.97 -4.453 1 86.94 203 ASP A N 1
ATOM 1552 C CA . ASP A 1 203 ? 17.375 -3.057 -5.133 1 86.94 203 ASP A CA 1
ATOM 1553 C C . ASP A 1 203 ? 15.953 -2.65 -5.496 1 86.94 203 ASP A C 1
ATOM 1555 O O . ASP A 1 203 ? 15.438 -1.645 -4.996 1 86.94 203 ASP A O 1
ATOM 1559 N N . ALA A 1 204 ? 15.383 -3.277 -6.398 1 92.25 204 ALA A N 1
ATOM 1560 C CA . ALA A 1 204 ? 14.078 -2.975 -6.984 1 92.25 204 ALA A CA 1
ATOM 1561 C C . ALA A 1 204 ? 13 -2.908 -5.91 1 92.25 204 ALA A C 1
ATOM 1563 O O . ALA A 1 204 ? 12.141 -2.025 -5.941 1 92.25 204 ALA A O 1
ATOM 1564 N N . ALA A 1 205 ? 13.078 -3.801 -4.879 1 93.12 205 ALA A N 1
ATOM 1565 C CA . ALA A 1 205 ? 12.062 -3.854 -3.824 1 93.12 205 ALA A CA 1
ATOM 1566 C C . ALA A 1 205 ? 12.125 -2.607 -2.945 1 93.12 205 ALA A C 1
ATOM 1568 O O . ALA A 1 205 ? 11.094 -2.119 -2.48 1 93.12 205 ALA A O 1
ATOM 1569 N N . GLU A 1 206 ? 13.289 -2.111 -2.736 1 93.69 206 GLU A N 1
ATOM 1570 C CA . GLU A 1 206 ? 13.453 -0.896 -1.943 1 93.69 206 GLU A CA 1
ATOM 1571 C C . GLU A 1 206 ? 12.828 0.308 -2.641 1 93.69 206 GLU A C 1
ATOM 1573 O O . GLU A 1 206 ? 12.07 1.064 -2.027 1 93.69 206 GLU A O 1
ATOM 1578 N N . VAL A 1 207 ? 13.164 0.513 -3.895 1 94.31 207 VAL A N 1
ATOM 1579 C CA . VAL A 1 207 ? 12.625 1.636 -4.648 1 94.31 207 VAL A CA 1
ATOM 1580 C C . VAL A 1 207 ? 11.109 1.497 -4.762 1 94.31 207 VAL A C 1
ATOM 1582 O O . VAL A 1 207 ? 10.375 2.477 -4.613 1 94.31 207 VAL A O 1
ATOM 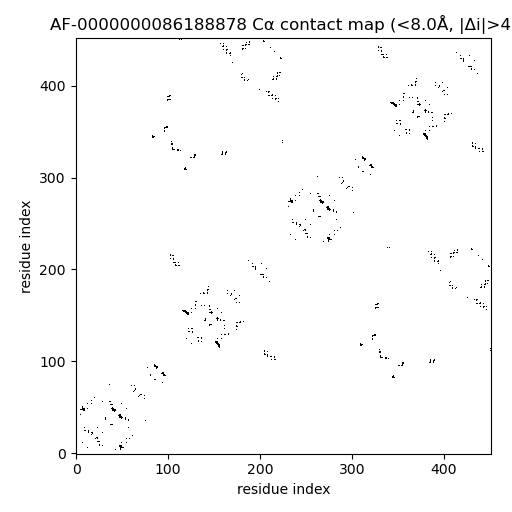1585 N N . ALA A 1 208 ? 10.672 0.259 -5.016 1 96.25 208 ALA A N 1
ATOM 1586 C CA . ALA A 1 208 ? 9.234 0.005 -5.109 1 96.25 208 ALA A CA 1
ATOM 1587 C C . ALA A 1 208 ? 8.523 0.387 -3.816 1 96.25 208 ALA A C 1
ATOM 1589 O O . ALA A 1 208 ? 7.422 0.948 -3.846 1 96.25 208 ALA A O 1
ATOM 1590 N N . GLN A 1 209 ? 9.141 0.064 -2.695 1 96 209 GLN A N 1
ATOM 1591 C CA . GLN A 1 209 ? 8.578 0.432 -1.399 1 96 209 GLN A CA 1
ATOM 1592 C C . GLN A 1 209 ? 8.328 1.936 -1.315 1 96 209 GLN A C 1
ATOM 1594 O O . GLN A 1 209 ? 7.285 2.371 -0.824 1 96 209 GLN A O 1
ATOM 1599 N N . HIS A 1 210 ? 9.258 2.729 -1.773 1 95.56 210 HIS A N 1
ATOM 1600 C CA . HIS A 1 210 ? 9.133 4.18 -1.71 1 95.56 210 HIS A CA 1
ATOM 1601 C C . HIS A 1 210 ? 8.062 4.68 -2.676 1 95.56 210 HIS A C 1
ATOM 1603 O O . HIS A 1 210 ? 7.336 5.629 -2.367 1 95.56 210 HIS A O 1
ATOM 1609 N N . CYS A 1 211 ? 7.957 4.055 -3.846 1 97.06 211 CYS A N 1
ATOM 1610 C CA . CYS A 1 211 ? 6.895 4.395 -4.781 1 97.06 211 CYS A CA 1
ATOM 1611 C C . CYS A 1 211 ? 5.523 4.102 -4.184 1 97.06 211 CYS A C 1
ATOM 1613 O O . CYS A 1 211 ? 4.617 4.93 -4.266 1 97.06 211 CYS A O 1
ATOM 1615 N N . LEU A 1 212 ? 5.449 2.943 -3.549 1 97.5 212 LEU A N 1
ATOM 1616 C CA . LEU A 1 212 ? 4.191 2.537 -2.932 1 97.5 212 LEU A CA 1
ATOM 1617 C C . LEU A 1 212 ? 3.84 3.451 -1.762 1 97.5 212 LEU A C 1
ATOM 1619 O O . LEU A 1 212 ? 2.664 3.748 -1.531 1 97.5 212 LEU A O 1
ATOM 1623 N N . ALA A 1 213 ? 4.852 3.902 -1.042 1 97.19 213 ALA A N 1
ATOM 1624 C CA . ALA A 1 213 ? 4.637 4.84 0.055 1 97.19 213 ALA A CA 1
ATOM 1625 C C . ALA A 1 213 ? 4.031 6.148 -0.451 1 97.19 213 ALA A C 1
ATOM 1627 O O . ALA A 1 213 ? 3.111 6.691 0.162 1 97.19 213 ALA A O 1
ATOM 1628 N N . LEU A 1 214 ? 4.574 6.656 -1.528 1 97.75 214 LEU A N 1
ATOM 1629 C CA . LEU A 1 214 ? 4.055 7.895 -2.094 1 97.75 214 LEU A CA 1
ATOM 1630 C C . LEU A 1 214 ? 2.617 7.719 -2.566 1 97.75 214 LEU A C 1
ATOM 1632 O O . LEU A 1 214 ? 1.761 8.562 -2.293 1 97.75 214 LEU A O 1
ATOM 1636 N N . HIS A 1 215 ? 2.379 6.633 -3.266 1 98.06 215 HIS A N 1
ATOM 1637 C CA . HIS A 1 215 ? 1.029 6.363 -3.744 1 98.06 215 HIS A CA 1
ATOM 1638 C C . HIS A 1 215 ? 0.04 6.273 -2.588 1 98.06 215 HIS A C 1
ATOM 1640 O O . HIS A 1 215 ? -1.033 6.879 -2.635 1 98.06 215 HIS A O 1
ATOM 1646 N N . LEU A 1 216 ? 0.401 5.527 -1.562 1 97.44 216 LEU A N 1
ATOM 1647 C CA . LEU A 1 216 ? -0.437 5.391 -0.375 1 97.44 216 LEU A CA 1
ATOM 1648 C C . LEU A 1 216 ? -0.702 6.754 0.259 1 97.44 216 LEU A C 1
ATOM 1650 O O . LEU A 1 216 ? -1.841 7.066 0.614 1 97.44 216 LEU A O 1
ATOM 1654 N N . ALA A 1 217 ? 0.339 7.543 0.388 1 96.69 217 ALA A N 1
ATOM 1655 C CA . ALA A 1 217 ? 0.197 8.867 0.995 1 96.69 217 ALA A CA 1
ATOM 1656 C C . ALA A 1 217 ? -0.779 9.727 0.203 1 96.69 217 ALA A C 1
ATOM 1658 O O . ALA A 1 217 ? -1.597 10.445 0.786 1 96.69 217 ALA A O 1
ATOM 1659 N N . LEU A 1 218 ? -0.682 9.688 -1.117 1 97.81 218 LEU A N 1
ATOM 1660 C CA . LEU A 1 218 ? -1.537 10.492 -1.981 1 97.81 218 LEU A CA 1
ATOM 1661 C C . LEU A 1 218 ? -2.992 10.047 -1.877 1 97.81 218 LEU A C 1
ATOM 1663 O O . LEU A 1 218 ? -3.898 10.883 -1.807 1 97.81 218 LEU A O 1
ATOM 1667 N N . VAL A 1 219 ? -3.252 8.75 -1.879 1 97.38 219 VAL A N 1
ATOM 1668 C CA . VAL A 1 219 ? -4.613 8.234 -1.755 1 97.38 219 VAL A CA 1
ATOM 1669 C C . VAL A 1 219 ? -5.188 8.617 -0.395 1 97.38 219 VAL A C 1
ATOM 1671 O O . VAL A 1 219 ? -6.316 9.109 -0.308 1 97.38 219 VAL A O 1
ATOM 1674 N N . ARG A 1 220 ? -4.41 8.453 0.686 1 95.81 220 ARG A N 1
ATOM 1675 C CA . ARG A 1 220 ? -4.871 8.789 2.029 1 95.81 220 ARG A CA 1
ATOM 1676 C C . ARG A 1 220 ? -5.211 10.273 2.137 1 95.81 220 ARG A C 1
ATOM 1678 O O . ARG A 1 220 ? -6.184 10.648 2.795 1 95.81 220 ARG A O 1
ATOM 1685 N N . ALA A 1 221 ? -4.379 11.086 1.507 1 95.06 221 ALA A N 1
ATOM 1686 C CA . ALA A 1 221 ? -4.562 12.531 1.573 1 95.06 221 ALA A CA 1
ATOM 1687 C C . ALA A 1 221 ? -5.891 12.945 0.948 1 95.06 221 ALA A C 1
ATOM 1689 O O . ALA A 1 221 ? -6.457 13.977 1.306 1 95.06 221 ALA A O 1
ATOM 1690 N N . GLY A 1 222 ? -6.406 12.125 0.02 1 95.31 222 GLY A N 1
ATOM 1691 C CA . GLY A 1 222 ? -7.613 12.484 -0.7 1 95.31 222 GLY A CA 1
ATOM 1692 C C . GLY A 1 222 ? -8.867 11.883 -0.105 1 95.31 222 GLY A C 1
ATOM 1693 O O . GLY A 1 222 ? -9.977 12.164 -0.56 1 95.31 222 GLY A O 1
ATOM 1694 N N . LEU A 1 223 ? -8.742 11.023 0.874 1 94 223 LEU A N 1
ATOM 1695 C CA . LEU A 1 223 ? -9.891 10.367 1.476 1 94 223 LEU A CA 1
ATOM 1696 C C . LEU A 1 223 ? -10.633 11.312 2.416 1 94 223 LEU A C 1
ATOM 1698 O O . LEU A 1 223 ? -10.008 12.148 3.07 1 94 223 LEU A O 1
ATOM 1702 N N . PRO A 1 224 ? -12.008 11.211 2.43 1 83.56 224 PRO A N 1
ATOM 1703 C CA . PRO A 1 224 ? -12.766 12.047 3.365 1 83.56 224 PRO A CA 1
ATOM 1704 C C . PRO A 1 224 ? -12.406 11.773 4.824 1 83.56 224 PRO A C 1
ATOM 1706 O O . PRO A 1 224 ? -12.148 10.625 5.195 1 83.56 224 PRO A O 1
ATOM 1709 N N . ARG A 1 225 ? -12.055 12.758 5.555 1 70.62 225 ARG A N 1
ATOM 1710 C CA . ARG A 1 225 ? -11.734 12.617 6.969 1 70.62 225 ARG A CA 1
ATOM 1711 C C . ARG A 1 225 ? -12.922 13.016 7.844 1 70.62 225 ARG A C 1
ATOM 1713 O O . ARG A 1 225 ? -13.695 13.906 7.48 1 70.62 225 ARG A O 1
ATOM 1720 N N . GLY A 1 226 ? -13.516 11.922 8.531 1 55.72 226 GLY A N 1
ATOM 1721 C CA . GLY A 1 226 ? -14.586 12.219 9.469 1 55.72 226 GLY A CA 1
ATOM 1722 C C . GLY A 1 226 ? -14.25 13.352 10.422 1 55.72 226 GLY A C 1
ATOM 1723 O O . GLY A 1 226 ? -13.078 13.695 10.594 1 55.72 226 GLY A O 1
ATOM 1724 N N . MET B 1 1 ? 34.312 -50.625 -18.875 1 35.53 1 MET B N 1
ATOM 1725 C CA . MET B 1 1 ? 33.219 -50.562 -17.906 1 35.53 1 MET B CA 1
ATOM 1726 C C . MET B 1 1 ? 32.25 -49.438 -18.266 1 35.53 1 MET B C 1
ATOM 1728 O O . MET B 1 1 ? 32.656 -48.281 -18.375 1 35.53 1 MET B O 1
ATOM 1732 N N . SER B 1 2 ? 31.297 -49.656 -19.094 1 44.16 2 SER B N 1
ATOM 1733 C CA . SER B 1 2 ? 30.438 -48.656 -19.719 1 44.16 2 SER B CA 1
ATOM 1734 C C . SER B 1 2 ? 29.922 -47.656 -18.688 1 44.16 2 SER B C 1
ATOM 1736 O O . SER B 1 2 ? 29.625 -48.031 -17.547 1 44.16 2 SER B O 1
ATOM 1738 N N . ALA B 1 3 ? 30.266 -46.562 -18.703 1 48.44 3 ALA B N 1
ATOM 1739 C CA . ALA B 1 3 ? 29.891 -45.438 -17.828 1 48.44 3 ALA B CA 1
ATOM 1740 C C . ALA B 1 3 ? 28.422 -45.562 -17.406 1 48.44 3 ALA B C 1
ATOM 1742 O O . ALA B 1 3 ? 27.531 -45.562 -18.266 1 48.44 3 ALA B O 1
ATOM 1743 N N . ALA B 1 4 ? 28.016 -46.312 -16.375 1 54.78 4 ALA B N 1
ATOM 1744 C CA . ALA B 1 4 ? 26.688 -46.562 -15.828 1 54.78 4 ALA B CA 1
ATOM 1745 C C . ALA B 1 4 ? 25.844 -45.312 -15.836 1 54.78 4 ALA B C 1
ATOM 1747 O O . ALA B 1 4 ? 26.281 -44.25 -15.328 1 54.78 4 ALA B O 1
ATOM 1748 N N . GLU B 1 5 ? 25.266 -45 -16.922 1 63.34 5 GLU B N 1
ATOM 1749 C CA . GLU B 1 5 ? 24.438 -43.812 -17.047 1 63.34 5 GLU B CA 1
ATOM 1750 C C . GLU B 1 5 ? 23.531 -43.656 -15.828 1 63.34 5 GLU B C 1
ATOM 1752 O O . GLU B 1 5 ? 23 -44.625 -15.289 1 63.34 5 GLU B O 1
ATOM 1757 N N . PRO B 1 6 ? 23.578 -42.531 -15.188 1 75.19 6 PRO B N 1
ATOM 1758 C CA . PRO B 1 6 ? 22.828 -42.312 -13.961 1 75.19 6 PRO B CA 1
ATOM 1759 C C . PRO B 1 6 ? 21.344 -42.625 -14.109 1 75.19 6 PRO B C 1
ATOM 1761 O O . PRO B 1 6 ? 20.797 -42.594 -15.211 1 75.19 6 PRO B O 1
ATOM 1764 N N . GLY B 1 7 ? 20.781 -43.406 -13.242 1 85.75 7 GLY B N 1
ATOM 1765 C CA . GLY B 1 7 ? 19.375 -43.781 -13.141 1 85.75 7 GLY B CA 1
ATOM 1766 C C . GLY B 1 7 ? 19.172 -45.25 -12.766 1 85.75 7 GLY B C 1
ATOM 1767 O O . GLY B 1 7 ? 20.125 -46.031 -12.711 1 85.75 7 GLY B O 1
ATOM 1768 N N . LEU B 1 8 ? 17.922 -45.625 -12.445 1 92.88 8 LEU B N 1
ATOM 1769 C CA . LEU B 1 8 ? 17.547 -46.969 -12.008 1 92.88 8 LEU B CA 1
ATOM 1770 C C . LEU B 1 8 ? 17.016 -47.781 -13.18 1 92.88 8 LEU B C 1
ATOM 1772 O O . LEU B 1 8 ? 16.281 -47.25 -14.023 1 92.88 8 LEU B O 1
ATOM 1776 N N . SER B 1 9 ? 17.5 -49.062 -13.289 1 93.25 9 SER B N 1
ATOM 1777 C CA . SER B 1 9 ? 16.859 -50 -14.234 1 93.25 9 SER B CA 1
ATOM 1778 C C . SER B 1 9 ? 15.438 -50.344 -13.789 1 93.25 9 SER B C 1
ATOM 1780 O O . SER B 1 9 ? 15.062 -50.094 -12.648 1 93.25 9 SER B O 1
ATOM 1782 N N . ILE B 1 10 ? 14.75 -50.906 -14.758 1 93.56 10 ILE B N 1
ATOM 1783 C CA . ILE B 1 10 ? 13.383 -51.281 -14.43 1 93.56 10 ILE B CA 1
ATOM 1784 C C . ILE B 1 10 ? 13.383 -52.344 -13.32 1 93.56 10 ILE B C 1
ATOM 1786 O O . ILE B 1 10 ? 12.484 -52.344 -12.469 1 93.56 10 ILE B O 1
ATOM 1790 N N . GLY B 1 11 ? 14.375 -53.25 -13.312 1 94.44 11 GLY B N 1
ATOM 1791 C CA . GLY B 1 11 ? 14.508 -54.219 -12.242 1 94.44 11 GLY B CA 1
ATOM 1792 C C . GLY B 1 11 ? 14.711 -53.562 -10.875 1 94.44 11 GLY B C 1
ATOM 1793 O O . GLY B 1 11 ? 14.109 -54 -9.891 1 94.44 11 GLY B O 1
ATOM 1794 N N . ALA B 1 12 ? 15.562 -52.625 -10.938 1 95.06 12 ALA B N 1
ATOM 1795 C CA . ALA B 1 12 ? 15.836 -51.906 -9.695 1 95.06 12 ALA B CA 1
ATOM 1796 C C . ALA B 1 12 ? 14.594 -51.156 -9.203 1 95.06 12 ALA B C 1
ATOM 1798 O O . ALA B 1 12 ? 14.336 -51.094 -8 1 95.06 12 ALA B O 1
ATOM 1799 N N . VAL B 1 13 ? 13.812 -50.594 -10.102 1 96.06 13 VAL B N 1
ATOM 1800 C CA . VAL B 1 13 ? 12.562 -49.906 -9.773 1 96.06 13 VAL B CA 1
ATOM 1801 C C . VAL B 1 13 ? 11.594 -50.906 -9.133 1 96.06 13 VAL B C 1
ATOM 1803 O O . VAL B 1 13 ? 10.992 -50.594 -8.094 1 96.06 13 VAL B O 1
ATOM 1806 N N . LEU B 1 14 ? 11.5 -52.062 -9.672 1 96.19 14 LEU B N 1
ATOM 1807 C CA . LEU B 1 14 ? 10.602 -53.094 -9.156 1 96.19 14 LEU B CA 1
ATOM 1808 C C . LEU B 1 14 ? 11.008 -53.5 -7.746 1 96.19 14 LEU B C 1
ATOM 1810 O O . LEU B 1 14 ? 10.148 -53.688 -6.871 1 96.19 14 LEU B O 1
ATOM 1814 N N . ALA B 1 15 ? 12.32 -53.625 -7.57 1 95.62 15 ALA B N 1
ATOM 1815 C CA . ALA B 1 15 ? 12.82 -54.031 -6.262 1 95.62 15 ALA B CA 1
ATOM 1816 C C . ALA B 1 15 ? 12.398 -53.031 -5.18 1 95.62 15 ALA B C 1
ATOM 1818 O O . ALA B 1 15 ? 12.016 -53.438 -4.078 1 95.62 15 ALA B O 1
ATOM 1819 N N . GLN B 1 16 ? 12.461 -51.875 -5.477 1 95.94 16 GLN B N 1
ATOM 1820 C CA . GLN B 1 16 ? 12.109 -50.812 -4.52 1 95.94 16 GLN B CA 1
ATOM 1821 C C . GLN B 1 16 ? 10.602 -50.781 -4.277 1 95.94 16 GLN B C 1
ATOM 1823 O O . GLN B 1 16 ? 10.156 -50.656 -3.137 1 95.94 16 GLN B O 1
ATOM 1828 N N . LEU B 1 17 ? 9.781 -50.906 -5.289 1 97.38 17 LEU B N 1
ATOM 1829 C CA . LEU B 1 17 ? 8.344 -50.719 -5.195 1 97.38 17 LEU B CA 1
ATOM 1830 C C . LEU B 1 17 ? 7.645 -51.969 -4.684 1 97.38 17 LEU B C 1
ATOM 1832 O O . LEU B 1 17 ? 6.57 -51.875 -4.086 1 97.38 17 LEU B O 1
ATOM 1836 N N . ARG B 1 18 ? 8.242 -53.094 -4.844 1 96.62 18 ARG B N 1
ATOM 1837 C CA . ARG B 1 18 ? 7.609 -54.375 -4.461 1 96.62 18 ARG B CA 1
ATOM 1838 C C . ARG B 1 18 ? 7.543 -54.5 -2.943 1 96.62 18 ARG B C 1
ATOM 1840 O O . ARG B 1 18 ? 6.777 -55.312 -2.424 1 96.62 18 ARG B O 1
ATOM 1847 N N . GLU B 1 19 ? 8.398 -53.75 -2.295 1 95.38 19 GLU B N 1
ATOM 1848 C CA . GLU B 1 19 ? 8.258 -53.719 -0.843 1 95.38 19 GLU B CA 1
ATOM 1849 C C . GLU B 1 19 ? 6.84 -53.312 -0.437 1 95.38 19 GLU B C 1
ATOM 1851 O O . GLU B 1 19 ? 6.277 -53.875 0.504 1 95.38 19 GLU B O 1
ATOM 1856 N N . GLU B 1 20 ? 6.23 -52.438 -1.12 1 96.5 20 GLU B N 1
ATOM 1857 C CA . GLU B 1 20 ? 4.879 -51.969 -0.845 1 96.5 20 GLU B CA 1
ATOM 1858 C C . GLU B 1 20 ? 3.867 -52.594 -1.797 1 96.5 20 GLU B C 1
ATOM 1860 O O . GLU B 1 20 ? 2.703 -52.781 -1.437 1 96.5 20 GLU B O 1
ATOM 1865 N N . PHE B 1 21 ? 4.391 -52.906 -2.957 1 97.75 21 PHE B N 1
ATOM 1866 C CA . PHE B 1 21 ? 3.537 -53.469 -3.996 1 97.75 21 PHE B CA 1
ATOM 1867 C C . PHE B 1 21 ? 4.09 -54.812 -4.488 1 97.75 21 PHE B C 1
ATOM 1869 O O . PHE B 1 21 ? 4.605 -54.906 -5.605 1 97.75 21 PHE B O 1
ATOM 1876 N N . PRO B 1 22 ? 3.836 -55.844 -3.801 1 96.31 22 PRO B N 1
ATOM 1877 C CA . PRO B 1 22 ? 4.484 -57.125 -4.066 1 96.31 22 PRO B CA 1
ATOM 1878 C C . PRO B 1 22 ? 4.117 -57.688 -5.43 1 96.31 22 PRO B C 1
ATOM 1880 O O . PRO B 1 22 ? 4.914 -58.438 -6.031 1 96.31 22 PRO B O 1
ATOM 1883 N N . ASP B 1 23 ? 2.98 -57.375 -5.98 1 95.5 23 ASP B N 1
ATOM 1884 C CA . ASP B 1 23 ? 2.504 -58 -7.219 1 95.5 23 ASP B CA 1
ATOM 1885 C C . ASP B 1 23 ? 2.828 -57.094 -8.422 1 95.5 23 ASP B C 1
ATOM 1887 O O . ASP B 1 23 ? 2.348 -57.344 -9.531 1 95.5 23 ASP B O 1
ATOM 1891 N N . LEU B 1 24 ? 3.654 -56.125 -8.227 1 97.12 24 LEU B N 1
ATOM 1892 C CA . LEU B 1 24 ? 3.963 -55.188 -9.312 1 97.12 24 LEU B CA 1
ATOM 1893 C C . LEU B 1 24 ? 4.785 -55.875 -10.391 1 97.12 24 LEU B C 1
ATOM 1895 O O . LEU B 1 24 ? 5.805 -56.5 -10.102 1 97.12 24 LEU B O 1
ATOM 1899 N N . SER B 1 25 ? 4.34 -55.75 -11.664 1 96.81 25 SER B N 1
ATOM 1900 C CA . SER B 1 25 ? 5.012 -56.406 -12.781 1 96.81 25 SER B CA 1
ATOM 1901 C C . SER B 1 25 ? 5.75 -55.406 -13.648 1 96.81 25 SER B C 1
ATOM 1903 O O . SER B 1 25 ? 5.473 -54.219 -13.594 1 96.81 25 SER B O 1
ATOM 1905 N N . VAL B 1 26 ? 6.73 -55.906 -14.422 1 95.38 26 VAL B N 1
ATOM 1906 C CA . VAL B 1 26 ? 7.449 -55.125 -15.398 1 95.38 26 VAL B CA 1
ATOM 1907 C C . VAL B 1 26 ? 6.469 -54.531 -16.406 1 95.38 26 VAL B C 1
ATOM 1909 O O . VAL B 1 26 ? 6.582 -53.344 -16.781 1 95.38 26 VAL B O 1
ATOM 1912 N N . SER B 1 27 ? 5.488 -55.344 -16.828 1 95.44 27 SER B N 1
ATOM 1913 C CA . SER B 1 27 ? 4.492 -54.906 -17.797 1 95.44 27 SER B CA 1
ATOM 1914 C C . SER B 1 27 ? 3.689 -53.719 -17.281 1 95.44 27 SER B C 1
ATOM 1916 O O . SER B 1 27 ? 3.412 -52.781 -18.047 1 95.44 27 SER B O 1
ATOM 1918 N N . LYS B 1 28 ? 3.354 -53.719 -15.992 1 95.94 28 LYS B N 1
ATOM 1919 C CA . LYS B 1 28 ? 2.6 -52.625 -15.406 1 95.94 28 LYS B CA 1
ATOM 1920 C C . LYS B 1 28 ? 3.414 -51.344 -15.406 1 95.94 28 LYS B C 1
ATOM 1922 O O . LYS B 1 28 ? 2.896 -50.281 -15.75 1 95.94 28 LYS B O 1
ATOM 1927 N N . VAL B 1 29 ? 4.652 -51.406 -15.008 1 95.44 29 VAL B N 1
ATOM 1928 C CA . VAL B 1 29 ? 5.523 -50.25 -15.008 1 95.44 29 VAL B CA 1
ATOM 1929 C C . VAL B 1 29 ? 5.668 -49.688 -16.422 1 95.44 29 VAL B C 1
ATOM 1931 O O . VAL B 1 29 ? 5.582 -48.5 -16.641 1 95.44 29 VAL B O 1
ATOM 1934 N N . ARG B 1 30 ? 5.836 -50.562 -17.422 1 92.94 30 ARG B N 1
ATOM 1935 C CA . ARG B 1 30 ? 5.961 -50.156 -18.812 1 92.94 30 ARG B CA 1
ATOM 1936 C C . ARG B 1 30 ? 4.668 -49.531 -19.312 1 92.94 30 ARG B C 1
ATOM 1938 O O . ARG B 1 30 ? 4.695 -48.562 -20.094 1 92.94 30 ARG B O 1
ATOM 1945 N N . PHE B 1 31 ? 3.561 -50.094 -18.891 1 95.06 31 PHE B N 1
ATOM 1946 C CA . PHE B 1 31 ? 2.262 -49.531 -19.25 1 95.06 31 PHE B CA 1
ATOM 1947 C C . PHE B 1 31 ? 2.127 -48.125 -18.75 1 95.06 31 PHE B C 1
ATOM 1949 O O . PHE B 1 31 ? 1.728 -47.219 -19.5 1 95.06 31 PHE B O 1
ATOM 1956 N N . LEU B 1 32 ? 2.475 -47.938 -17.438 1 94.94 32 LEU B N 1
ATOM 1957 C CA . LEU B 1 32 ? 2.379 -46.594 -16.844 1 94.94 32 LEU B CA 1
ATOM 1958 C C . LEU B 1 32 ? 3.328 -45.625 -17.531 1 94.94 32 LEU B C 1
ATOM 1960 O O . LEU B 1 32 ? 3.002 -44.438 -17.703 1 94.94 32 LEU B O 1
ATOM 1964 N N . ASP B 1 33 ? 4.465 -46.125 -17.953 1 90.94 33 ASP B N 1
ATOM 1965 C CA . ASP B 1 33 ? 5.402 -45.344 -18.75 1 90.94 33 ASP B CA 1
ATOM 1966 C C . ASP B 1 33 ? 4.793 -44.938 -20.094 1 90.94 33 ASP B C 1
ATOM 1968 O O . ASP B 1 33 ? 4.844 -43.781 -20.5 1 90.94 33 ASP B O 1
ATOM 1972 N N . ALA B 1 34 ? 4.188 -45.906 -20.734 1 91.5 34 ALA B N 1
ATOM 1973 C CA . ALA B 1 34 ? 3.574 -45.688 -22.031 1 91.5 34 ALA B CA 1
ATOM 1974 C C . ALA B 1 34 ? 2.43 -44.688 -21.938 1 91.5 34 ALA B C 1
ATOM 1976 O O . ALA B 1 34 ? 2.154 -43.938 -22.891 1 91.5 34 ALA B O 1
ATOM 1977 N N . GLN B 1 35 ? 1.791 -44.656 -20.797 1 91.81 35 GLN B N 1
ATOM 1978 C CA . GLN B 1 35 ? 0.683 -43.75 -20.578 1 91.81 35 GLN B CA 1
ATOM 1979 C C . GLN B 1 35 ? 1.189 -42.344 -20.25 1 91.81 35 GLN B C 1
ATOM 1981 O O . GLN B 1 35 ? 0.397 -41.406 -20.109 1 91.81 35 GLN B O 1
ATOM 1986 N N . GLY B 1 36 ? 2.451 -42.188 -20.094 1 89.12 36 GLY B N 1
ATOM 1987 C CA . GLY B 1 36 ? 3.031 -40.875 -19.922 1 89.12 36 GLY B CA 1
ATOM 1988 C C . GLY B 1 36 ? 3.123 -40.438 -18.469 1 89.12 36 GLY B C 1
ATOM 1989 O O . GLY B 1 36 ? 3.295 -39.25 -18.188 1 89.12 36 GLY B O 1
ATOM 1990 N N . VAL B 1 37 ? 2.926 -41.344 -17.531 1 90.31 37 VAL B N 1
ATOM 1991 C CA . VAL B 1 37 ? 3 -41.062 -16.109 1 90.31 37 VAL B CA 1
ATOM 1992 C C . VAL B 1 37 ? 4.445 -40.75 -15.711 1 90.31 37 VAL B C 1
ATOM 1994 O O . VAL B 1 37 ? 4.703 -39.906 -14.875 1 90.31 37 VAL B O 1
ATOM 1997 N N . VAL B 1 38 ? 5.402 -41.469 -16.297 1 90.69 38 VAL B N 1
ATOM 1998 C CA . VAL B 1 38 ? 6.832 -41.25 -16.094 1 90.69 38 VAL B CA 1
ATOM 1999 C C . VAL B 1 38 ? 7.527 -41.125 -17.438 1 90.69 38 VAL B C 1
ATOM 2001 O O . VAL B 1 38 ? 6.949 -41.438 -18.484 1 90.69 38 VAL B O 1
ATOM 2004 N N . SER B 1 39 ? 8.648 -40.438 -17.359 1 88.25 39 SER B N 1
ATOM 2005 C CA . SER B 1 39 ? 9.43 -40.25 -18.578 1 88.25 39 SER B CA 1
ATOM 2006 C C . SER B 1 39 ? 10.883 -40.625 -18.375 1 88.25 39 SER B C 1
ATOM 2008 O O . SER B 1 39 ? 11.773 -39.781 -18.328 1 88.25 39 SER B O 1
ATOM 2010 N N . PRO B 1 40 ? 11.141 -41.906 -18.344 1 88.94 40 PRO B N 1
ATOM 2011 C CA . PRO B 1 40 ? 12.523 -42.344 -18.156 1 88.94 40 PRO B CA 1
ATOM 2012 C C . PRO B 1 40 ? 13.414 -42 -19.359 1 88.94 40 PRO B C 1
ATOM 2014 O O . PRO B 1 40 ? 12.922 -41.781 -20.469 1 88.94 40 PRO B O 1
ATOM 2017 N N . GLN B 1 41 ? 14.68 -41.75 -19.078 1 89.75 41 GLN B N 1
ATOM 2018 C CA . GLN B 1 41 ? 15.664 -41.5 -20.125 1 89.75 41 GLN B CA 1
ATOM 2019 C C . GLN B 1 41 ? 16.156 -42.812 -20.75 1 89.75 41 GLN B C 1
ATOM 2021 O O . GLN B 1 41 ? 16.141 -43.844 -20.094 1 89.75 41 GLN B O 1
ATOM 2026 N N . ARG B 1 42 ? 16.469 -42.625 -21.984 1 87.56 42 ARG B N 1
ATOM 2027 C CA . ARG B 1 42 ? 16.953 -43.844 -22.656 1 87.56 42 ARG B CA 1
ATOM 2028 C C . ARG B 1 42 ? 18.469 -43.781 -22.828 1 87.56 42 ARG B C 1
ATOM 2030 O O . ARG B 1 42 ? 19.031 -42.719 -23.125 1 87.56 42 ARG B O 1
ATOM 2037 N N . THR B 1 43 ? 19.141 -44.906 -22.562 1 86.75 43 THR B N 1
ATOM 2038 C CA . THR B 1 43 ? 20.562 -45.031 -22.828 1 86.75 43 THR B CA 1
ATOM 2039 C C . THR B 1 43 ? 20.844 -45.188 -24.312 1 86.75 43 THR B C 1
ATOM 2041 O O . THR B 1 43 ? 19.906 -45.312 -25.109 1 86.75 43 THR B O 1
ATOM 2044 N N . SER B 1 44 ? 22.203 -45.094 -24.578 1 86.56 44 SER B N 1
ATOM 2045 C CA . SER B 1 44 ? 22.609 -45.25 -25.969 1 86.56 44 SER B CA 1
ATOM 2046 C C . SER B 1 44 ? 22.141 -46.594 -26.516 1 86.56 44 SER B C 1
ATOM 2048 O O . SER B 1 44 ? 21.891 -46.719 -27.719 1 86.56 44 SER B O 1
ATOM 2050 N N . SER B 1 45 ? 22.047 -47.594 -25.656 1 87.62 45 SER B N 1
ATOM 2051 C CA . SER B 1 45 ? 21.641 -48.938 -26.047 1 87.62 45 SER B CA 1
ATOM 2052 C C . SER B 1 45 ? 20.109 -49.094 -26.047 1 87.62 45 SER B C 1
ATOM 2054 O O . SER B 1 45 ? 19.594 -50.156 -26.297 1 87.62 45 SER B O 1
ATOM 2056 N N . GLY B 1 46 ? 19.391 -48 -25.672 1 86 46 GLY B N 1
ATOM 2057 C CA . GLY B 1 46 ? 17.938 -48 -25.781 1 86 46 GLY B CA 1
ATOM 2058 C C . GLY B 1 46 ? 17.25 -48.406 -24.484 1 86 46 GLY B C 1
ATOM 2059 O O . GLY B 1 46 ? 16.047 -48.625 -24.469 1 86 46 GLY B O 1
ATOM 2060 N N . TYR B 1 47 ? 18.047 -48.656 -23.469 1 86.81 47 TYR B N 1
ATOM 2061 C CA . TYR B 1 47 ? 17.453 -49.062 -22.219 1 86.81 47 TYR B CA 1
ATOM 2062 C C . TYR B 1 47 ? 16.922 -47.875 -21.438 1 86.81 47 TYR B C 1
ATOM 2064 O O . TYR B 1 47 ? 17.547 -46.812 -21.422 1 86.81 47 TYR B O 1
ATOM 2072 N N . ARG B 1 48 ? 15.766 -48.125 -20.844 1 88.62 48 ARG B N 1
ATOM 2073 C CA . ARG B 1 48 ? 15.164 -47.094 -20.031 1 88.62 48 ARG B CA 1
ATOM 2074 C C . ARG B 1 48 ? 15.906 -46.938 -18.703 1 88.62 48 ARG B C 1
ATOM 2076 O O . ARG B 1 48 ? 16.281 -47.938 -18.078 1 88.62 48 ARG B O 1
ATOM 2083 N N . LYS B 1 49 ? 16.172 -45.719 -18.344 1 93 49 LYS B N 1
ATOM 2084 C CA . LYS B 1 49 ? 16.703 -45.375 -17.031 1 93 49 LYS B CA 1
ATOM 2085 C C . LYS B 1 49 ? 15.766 -44.438 -16.281 1 93 49 LYS B C 1
ATOM 2087 O O . LYS B 1 49 ? 15.438 -43.344 -16.781 1 93 49 LYS B O 1
ATOM 2092 N N . TYR B 1 50 ? 15.32 -44.906 -15.023 1 94.5 50 TYR B N 1
ATOM 2093 C CA . TYR B 1 50 ? 14.352 -44.156 -14.219 1 94.5 50 TYR B CA 1
ATOM 2094 C C . TYR B 1 50 ? 15.055 -43.312 -13.164 1 94.5 50 TYR B C 1
ATOM 2096 O O . TYR B 1 50 ? 16 -43.781 -12.523 1 94.5 50 TYR B O 1
ATOM 2104 N N . ARG B 1 51 ? 14.672 -42 -12.992 1 93.44 51 ARG B N 1
ATOM 2105 C CA . ARG B 1 51 ? 15.141 -41.125 -11.922 1 93.44 51 ARG B CA 1
ATOM 2106 C C . ARG B 1 51 ? 14.383 -41.375 -10.625 1 93.44 51 ARG B C 1
ATOM 2108 O O . ARG B 1 51 ? 13.305 -42 -10.648 1 93.44 51 ARG B O 1
ATOM 2115 N N . PRO B 1 52 ? 14.914 -41.125 -9.539 1 93.12 52 PRO B N 1
ATOM 2116 C CA . PRO B 1 52 ? 14.203 -41.281 -8.273 1 93.12 52 PRO B CA 1
ATOM 2117 C C . PRO B 1 52 ? 12.805 -40.656 -8.297 1 93.12 52 PRO B C 1
ATOM 2119 O O . PRO B 1 52 ? 11.875 -41.188 -7.707 1 93.12 52 PRO B O 1
ATOM 2122 N N . GLU B 1 53 ? 12.656 -39.562 -8.961 1 92.56 53 GLU B N 1
ATOM 2123 C CA . GLU B 1 53 ? 11.359 -38.906 -9.078 1 92.56 53 GLU B CA 1
ATOM 2124 C C . GLU B 1 53 ? 10.352 -39.781 -9.812 1 92.56 53 GLU B C 1
ATOM 2126 O O . GLU B 1 53 ? 9.156 -39.719 -9.531 1 92.56 53 GLU B O 1
ATOM 2131 N N . ASP B 1 54 ? 10.844 -40.469 -10.766 1 94.12 54 ASP B N 1
ATOM 2132 C CA . ASP B 1 54 ? 9.969 -41.375 -11.484 1 94.12 54 ASP B CA 1
ATOM 2133 C C . ASP B 1 54 ? 9.438 -42.469 -10.547 1 94.12 54 ASP B C 1
ATOM 2135 O O . ASP B 1 54 ? 8.266 -42.844 -10.633 1 94.12 54 ASP B O 1
ATOM 2139 N N . VAL B 1 55 ? 10.328 -42.938 -9.688 1 94.31 55 VAL B N 1
ATOM 2140 C CA . VAL B 1 55 ? 9.938 -43.969 -8.75 1 94.31 55 VAL B CA 1
ATOM 2141 C C . VAL B 1 55 ? 8.859 -43.438 -7.809 1 94.31 55 VAL B C 1
ATOM 2143 O O . VAL B 1 55 ? 7.867 -44.125 -7.535 1 94.31 55 VAL B O 1
ATOM 2146 N N . ASP B 1 56 ? 9.109 -42.25 -7.355 1 93.31 56 ASP B N 1
ATOM 2147 C CA . ASP B 1 56 ? 8.125 -41.625 -6.484 1 93.31 56 ASP B CA 1
ATOM 2148 C C . ASP B 1 56 ? 6.781 -41.469 -7.195 1 93.31 56 ASP B C 1
ATOM 2150 O O . ASP B 1 56 ? 5.727 -41.688 -6.594 1 93.31 56 ASP B O 1
ATOM 2154 N N . ARG B 1 57 ? 6.867 -41.062 -8.398 1 93.94 57 ARG B N 1
ATOM 2155 C CA . ARG B 1 57 ? 5.652 -40.906 -9.188 1 93.94 57 ARG B CA 1
ATOM 2156 C C . ARG B 1 57 ? 4.926 -42.219 -9.359 1 93.94 57 ARG B C 1
ATOM 2158 O O . ARG B 1 57 ? 3.703 -42.281 -9.203 1 93.94 57 ARG B O 1
ATOM 2165 N N . LEU B 1 58 ? 5.625 -43.188 -9.68 1 95.5 58 LEU B N 1
ATOM 2166 C CA . LEU B 1 58 ? 5.039 -44.531 -9.812 1 95.5 58 LEU B CA 1
ATOM 2167 C C . LEU B 1 58 ? 4.387 -44.969 -8.508 1 95.5 58 LEU B C 1
ATOM 2169 O O . LEU B 1 58 ? 3.279 -45.531 -8.516 1 95.5 58 LEU B O 1
ATOM 2173 N N . ARG B 1 59 ? 5.133 -44.781 -7.395 1 94.62 59 ARG B N 1
ATOM 2174 C CA . ARG B 1 59 ? 4.574 -45.125 -6.086 1 94.62 59 ARG B CA 1
ATOM 2175 C C . ARG B 1 59 ? 3.246 -44.406 -5.855 1 94.62 59 ARG B C 1
ATOM 2177 O O . ARG B 1 59 ? 2.291 -45 -5.367 1 94.62 59 ARG B O 1
ATOM 2184 N N . PHE B 1 60 ? 3.188 -43.156 -6.211 1 93.56 60 PHE B N 1
ATOM 2185 C CA . PHE B 1 60 ? 1.974 -42.375 -6.062 1 93.56 60 PHE B CA 1
ATOM 2186 C C . PHE B 1 60 ? 0.831 -42.969 -6.871 1 93.56 60 PHE B C 1
ATOM 2188 O O . PHE B 1 60 ? -0.278 -43.125 -6.359 1 93.56 60 PHE B O 1
ATOM 2195 N N . VAL B 1 61 ? 1.11 -43.281 -8.141 1 95.12 61 VAL B N 1
ATOM 2196 C CA . VAL B 1 61 ? 0.092 -43.812 -9.039 1 95.12 61 VAL B CA 1
ATOM 2197 C C . VAL B 1 61 ? -0.452 -45.125 -8.469 1 95.12 61 VAL B C 1
ATOM 2199 O O . VAL B 1 61 ? -1.667 -45.312 -8.398 1 95.12 61 VAL B O 1
ATOM 2202 N N . LEU B 1 62 ? 0.427 -45.938 -8.047 1 95.88 62 LEU B N 1
ATOM 2203 C CA . LEU B 1 62 ? 0.041 -47.219 -7.512 1 95.88 62 LEU B CA 1
ATOM 2204 C C . LEU B 1 62 ? -0.78 -47.062 -6.238 1 95.88 62 LEU B C 1
ATOM 2206 O O . LEU B 1 62 ? -1.78 -47.781 -6.047 1 95.88 62 LEU B O 1
ATOM 2210 N N . ARG B 1 63 ? -0.396 -46.156 -5.348 1 94.38 63 ARG B N 1
ATOM 2211 C CA . ARG B 1 63 ? -1.157 -45.906 -4.133 1 94.38 63 ARG B CA 1
ATOM 2212 C C . ARG B 1 63 ? -2.545 -45.375 -4.461 1 94.38 63 ARG B C 1
ATOM 2214 O O . ARG B 1 63 ? -3.537 -45.781 -3.855 1 94.38 63 ARG B O 1
ATOM 2221 N N . ALA B 1 64 ? -2.623 -44.406 -5.402 1 94.44 64 ALA B N 1
ATOM 2222 C CA . ALA B 1 64 ? -3.893 -43.812 -5.789 1 94.44 64 ALA B CA 1
ATOM 2223 C C . ALA B 1 64 ? -4.855 -44.844 -6.34 1 94.44 64 ALA B C 1
ATOM 2225 O O . ALA B 1 64 ? -6.059 -44.812 -6.066 1 94.44 64 ALA B O 1
ATOM 2226 N N . GLN B 1 65 ? -4.277 -45.781 -7.152 1 94.12 65 GLN B N 1
ATOM 2227 C CA . GLN B 1 65 ? -5.105 -46.844 -7.699 1 94.12 65 GLN B CA 1
ATOM 2228 C C . GLN B 1 65 ? -5.559 -47.812 -6.605 1 94.12 65 GLN B C 1
ATOM 2230 O O . GLN B 1 65 ? -6.738 -48.156 -6.531 1 94.12 65 GLN B O 1
ATOM 2235 N N . ARG B 1 66 ? -4.656 -48.156 -5.785 1 94 66 ARG B N 1
ATOM 2236 C CA . ARG B 1 66 ? -4.926 -49.156 -4.766 1 94 66 ARG B CA 1
ATOM 2237 C C . ARG B 1 66 ? -5.824 -48.594 -3.666 1 94 66 ARG B C 1
ATOM 2239 O O . ARG B 1 66 ? -6.832 -49.219 -3.309 1 94 66 ARG B O 1
ATOM 2246 N N . ASP B 1 67 ? -5.48 -47.406 -3.115 1 93.19 67 ASP B N 1
ATOM 2247 C CA . ASP B 1 67 ? -6.098 -46.906 -1.896 1 93.19 67 ASP B CA 1
ATOM 2248 C C . ASP B 1 67 ? -7.301 -46.031 -2.221 1 93.19 67 ASP B C 1
ATOM 2250 O O . ASP B 1 67 ? -8.242 -45.938 -1.432 1 93.19 67 ASP B O 1
ATOM 2254 N N . ARG B 1 68 ? -7.355 -45.406 -3.369 1 91.88 68 ARG B N 1
ATOM 2255 C CA . ARG B 1 68 ? -8.383 -44.406 -3.666 1 91.88 68 ARG B CA 1
ATOM 2256 C C . ARG B 1 68 ? -9.219 -44.812 -4.871 1 91.88 68 ARG B C 1
ATOM 2258 O O . ARG B 1 68 ? -10.195 -44.156 -5.215 1 91.88 68 ARG B O 1
ATOM 2265 N N . PHE B 1 69 ? -8.766 -45.812 -5.566 1 94.19 69 PHE B N 1
ATOM 2266 C CA . PHE B 1 69 ? -9.461 -46.344 -6.73 1 94.19 69 PHE B CA 1
ATOM 2267 C C . PHE B 1 69 ? -9.602 -45.312 -7.816 1 94.19 69 PHE B C 1
ATOM 2269 O O . PHE B 1 69 ? -10.648 -45.219 -8.469 1 94.19 69 PHE B O 1
ATOM 2276 N N . TRP B 1 70 ? -8.531 -44.5 -8.023 1 94.19 70 TRP B N 1
ATOM 2277 C CA . TRP B 1 70 ? -8.555 -43.469 -9.055 1 94.19 70 TRP B CA 1
ATOM 2278 C C . TRP B 1 70 ? -8.289 -44.062 -10.43 1 94.19 70 TRP B C 1
ATOM 2280 O O . TRP B 1 70 ? -7.324 -44.812 -10.609 1 94.19 70 TRP B O 1
ATOM 2290 N N . PRO B 1 71 ? -9.219 -43.688 -11.367 1 94.31 71 PRO B N 1
ATOM 2291 C CA . PRO B 1 71 ? -8.867 -44.031 -12.75 1 94.31 71 PRO B CA 1
ATOM 2292 C C . PRO B 1 71 ? -7.613 -43.312 -13.242 1 94.31 71 PRO B C 1
ATOM 2294 O O . PRO B 1 71 ? -7.27 -42.25 -12.727 1 94.31 71 PRO B O 1
ATOM 2297 N N . LEU B 1 72 ? -6.91 -43.844 -14.219 1 94 72 LEU B N 1
ATOM 2298 C CA . LEU B 1 72 ? -5.641 -43.312 -14.711 1 94 72 LEU B CA 1
ATOM 2299 C C . LEU B 1 72 ? -5.797 -41.875 -15.188 1 94 72 LEU B C 1
ATOM 2301 O O . LEU B 1 72 ? -4.887 -41.062 -15.016 1 94 72 LEU B O 1
ATOM 2305 N N . LYS B 1 73 ? -6.984 -41.625 -15.758 1 93.69 73 LYS B N 1
ATOM 2306 C CA . LYS B 1 73 ? -7.234 -40.281 -16.219 1 93.69 73 LYS B CA 1
ATOM 2307 C C . LYS B 1 73 ? -7.164 -39.281 -15.055 1 93.69 73 LYS B C 1
ATOM 2309 O O . LYS B 1 73 ? -6.527 -38.219 -15.164 1 93.69 73 LYS B O 1
ATOM 2314 N N . VAL B 1 74 ? -7.816 -39.625 -13.969 1 93.75 74 VAL B N 1
ATOM 2315 C CA . VAL B 1 74 ? -7.836 -38.781 -12.766 1 93.75 74 VAL B CA 1
ATOM 2316 C C . VAL B 1 74 ? -6.422 -38.656 -12.203 1 93.75 74 VAL B C 1
ATOM 2318 O O . VAL B 1 74 ? -6.012 -37.562 -11.789 1 93.75 74 VAL B O 1
ATOM 2321 N N . ILE B 1 75 ? -5.688 -39.688 -12.172 1 93.75 75 ILE B N 1
ATOM 2322 C CA . ILE B 1 75 ? -4.328 -39.688 -11.641 1 93.75 75 ILE B CA 1
ATOM 2323 C C . ILE B 1 75 ? -3.439 -38.781 -12.5 1 93.75 75 ILE B C 1
ATOM 2325 O O . ILE B 1 75 ? -2.65 -38 -11.969 1 93.75 75 ILE B O 1
ATOM 2329 N N . ARG B 1 76 ? -3.58 -38.906 -13.805 1 93.31 76 ARG B N 1
ATOM 2330 C CA . ARG B 1 76 ? -2.807 -38.031 -14.703 1 93.31 76 ARG B CA 1
ATOM 2331 C C . ARG B 1 76 ? -3.125 -36.562 -14.477 1 93.31 76 ARG B C 1
ATOM 2333 O O . ARG B 1 76 ? -2.227 -35.719 -14.484 1 93.31 76 ARG B O 1
ATOM 2340 N N . GLU B 1 77 ? -4.375 -36.312 -14.305 1 92 77 GLU B N 1
ATOM 2341 C CA . GLU B 1 77 ? -4.797 -34.938 -14.031 1 92 77 GLU B CA 1
ATOM 2342 C C . GLU B 1 77 ? -4.203 -34.438 -12.719 1 92 77 GLU B C 1
ATOM 2344 O O . GLU B 1 77 ? -3.768 -33.281 -12.633 1 92 77 GLU B O 1
ATOM 2349 N N . ALA B 1 78 ? -4.227 -35.281 -11.703 1 92.25 78 ALA B N 1
ATOM 2350 C CA . ALA B 1 78 ? -3.652 -34.906 -10.406 1 92.25 78 ALA B CA 1
ATOM 2351 C C . ALA B 1 78 ? -2.15 -34.656 -10.523 1 92.25 78 ALA B C 1
ATOM 2353 O O . ALA B 1 78 ? -1.638 -33.656 -10.008 1 92.25 78 ALA B O 1
ATOM 2354 N N . LEU B 1 79 ? -1.474 -35.531 -11.188 1 92.31 79 LEU B N 1
ATOM 2355 C CA . LEU B 1 79 ? -0.031 -35.375 -11.359 1 92.31 79 LEU B CA 1
ATOM 2356 C C . LEU B 1 79 ? 0.305 -34.125 -12.141 1 92.31 79 LEU B C 1
ATOM 2358 O O . LEU B 1 79 ? 1.273 -33.438 -11.82 1 92.31 79 LEU B O 1
ATOM 2362 N N . ASP B 1 80 ? -0.503 -33.875 -13.188 1 92.12 80 ASP B N 1
ATOM 2363 C CA . ASP B 1 80 ? -0.324 -32.625 -13.938 1 92.12 80 ASP B CA 1
ATOM 2364 C C . ASP B 1 80 ? -0.467 -31.422 -13.023 1 92.12 80 ASP B C 1
ATOM 2366 O O . ASP B 1 80 ? 0.336 -30.484 -13.102 1 92.12 80 ASP B O 1
ATOM 2370 N N . ALA B 1 81 ? -1.466 -31.406 -12.195 1 92.38 81 ALA B N 1
ATOM 2371 C CA . ALA B 1 81 ? -1.697 -30.312 -11.25 1 92.38 81 ALA B CA 1
ATOM 2372 C C . ALA B 1 81 ? -0.522 -30.172 -10.289 1 92.38 81 ALA B C 1
ATOM 2374 O O . ALA B 1 81 ? -0.105 -29.047 -9.977 1 92.38 81 ALA B O 1
ATOM 2375 N N . TYR B 1 82 ? -0.008 -31.297 -9.844 1 90.38 82 TYR B N 1
ATOM 2376 C CA . TYR B 1 82 ? 1.132 -31.25 -8.938 1 90.38 82 TYR B CA 1
ATOM 2377 C C . TYR B 1 82 ? 2.369 -30.719 -9.633 1 90.38 82 TYR B C 1
ATOM 2379 O O . TYR B 1 82 ? 3.146 -29.953 -9.039 1 90.38 82 TYR B O 1
ATOM 2387 N N . ASP B 1 83 ? 2.486 -31.094 -10.875 1 91.62 83 ASP B N 1
ATOM 2388 C CA . ASP B 1 83 ? 3.596 -30.578 -11.672 1 91.62 83 ASP B CA 1
ATOM 2389 C C . ASP B 1 83 ? 3.492 -29.062 -11.836 1 91.62 83 ASP B C 1
ATOM 2391 O O . ASP B 1 83 ? 4.504 -28.375 -12 1 91.62 83 ASP B O 1
ATOM 2395 N N . ARG B 1 84 ? 2.328 -28.5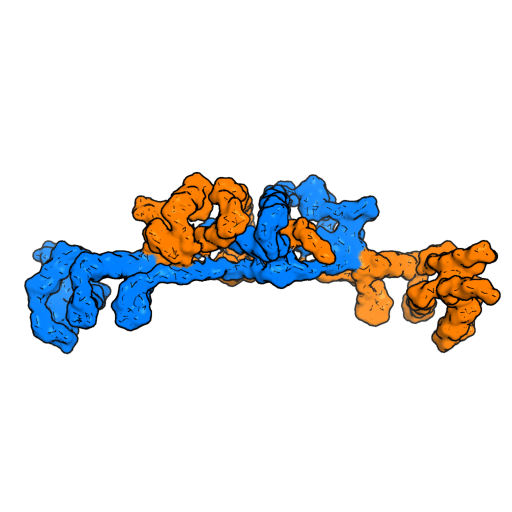47 -11.766 1 92.75 84 ARG B N 1
ATOM 2396 C CA . ARG B 1 84 ? 2.07 -27.125 -11.945 1 92.75 84 ARG B CA 1
ATOM 2397 C C . ARG B 1 84 ? 2.135 -26.391 -10.609 1 92.75 84 ARG B C 1
ATOM 2399 O O . ARG B 1 84 ? 1.873 -25.188 -10.547 1 92.75 84 ARG B O 1
ATOM 2406 N N . GLY B 1 85 ? 2.4 -27.125 -9.547 1 90.88 85 GLY B N 1
ATOM 2407 C CA . GLY B 1 85 ? 2.666 -26.484 -8.273 1 90.88 85 GLY B CA 1
ATOM 2408 C C . GLY B 1 85 ? 1.516 -26.609 -7.289 1 90.88 85 GLY B C 1
ATOM 2409 O O . GLY B 1 85 ? 1.605 -26.125 -6.156 1 90.88 85 GLY B O 1
ATOM 2410 N N . LEU B 1 86 ? 0.451 -27.203 -7.727 1 91.75 86 LEU B N 1
ATOM 2411 C CA . LEU B 1 86 ? -0.651 -27.422 -6.797 1 91.75 86 LEU B CA 1
ATOM 2412 C C . LEU B 1 86 ? -0.307 -28.516 -5.785 1 91.75 86 LEU B C 1
ATOM 2414 O O . LEU B 1 86 ? 0.574 -29.344 -6.035 1 91.75 86 LEU B O 1
ATOM 2418 N N . GLN B 1 87 ? -0.931 -28.422 -4.66 1 89 87 GLN B N 1
ATOM 2419 C CA . GLN B 1 87 ? -0.683 -29.391 -3.594 1 89 87 GLN B CA 1
ATOM 2420 C C . GLN B 1 87 ? -1.896 -30.281 -3.373 1 89 87 GLN B C 1
ATOM 2422 O O . GLN B 1 87 ? -3.029 -29.891 -3.641 1 89 87 GLN B O 1
ATOM 2427 N N . PRO B 1 88 ? -1.603 -31.516 -2.975 1 86.81 88 PRO B N 1
ATOM 2428 C CA . PRO B 1 88 ? -2.723 -32.406 -2.676 1 86.81 88 PRO B CA 1
ATOM 2429 C C . PRO B 1 88 ? -3.498 -31.984 -1.429 1 86.81 88 PRO B C 1
ATOM 2431 O O . PRO B 1 88 ? -2.955 -31.297 -0.564 1 86.81 88 PRO B O 1
ATOM 2434 N N . GLU B 1 89 ? -4.758 -32.281 -1.448 1 83.69 89 GLU B N 1
ATOM 2435 C CA . GLU B 1 89 ? -5.516 -32.156 -0.206 1 83.69 89 GLU B CA 1
ATOM 2436 C C . GLU B 1 89 ? -4.871 -32.938 0.92 1 83.69 89 GLU B C 1
A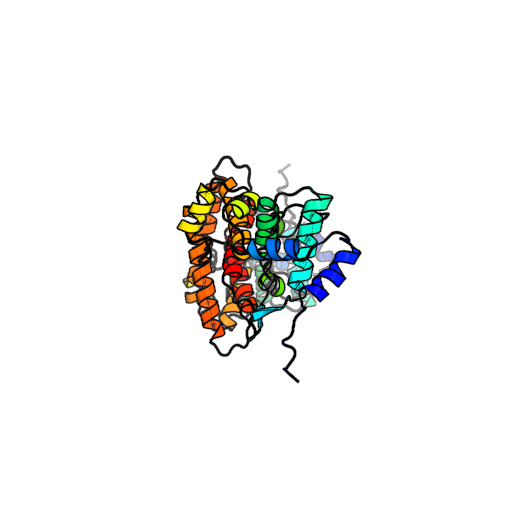TOM 2438 O O . GLU B 1 89 ? -4.027 -33.812 0.67 1 83.69 89 GLU B O 1
ATOM 2443 N N . GLU B 1 90 ? -5.238 -32.594 2.072 1 78.81 90 GLU B N 1
ATOM 2444 C CA . GLU B 1 90 ? -4.727 -33.344 3.217 1 78.81 90 GLU B CA 1
ATOM 2445 C C . GLU B 1 90 ? -4.973 -34.844 3.047 1 78.81 90 GLU B C 1
ATOM 2447 O O . GLU B 1 90 ? -6.062 -35.25 2.641 1 78.81 90 GLU B O 1
ATOM 2452 N N . GLY B 1 91 ? -3.943 -35.688 3.229 1 72 91 GLY B N 1
ATOM 2453 C CA . GLY B 1 91 ? -4.066 -37.125 3.107 1 72 91 GLY B CA 1
ATOM 2454 C C . GLY B 1 91 ? -3.742 -37.625 1.717 1 72 91 GLY B C 1
ATOM 2455 O O . GLY B 1 91 ? -3.938 -38.812 1.424 1 72 91 GLY B O 1
ATOM 2456 N N . GLY B 1 92 ? -3.299 -36.719 0.829 1 70.81 92 GLY B N 1
ATOM 2457 C CA . GLY B 1 92 ? -2.834 -37.156 -0.481 1 70.81 92 GLY B CA 1
ATOM 2458 C C . GLY B 1 92 ? -3.947 -37.25 -1.506 1 70.81 92 GLY B C 1
ATOM 2459 O O . GLY B 1 92 ? -3.848 -38.031 -2.467 1 70.81 92 GLY B O 1
ATOM 2460 N N . GLY B 1 93 ? -4.957 -36.469 -1.32 1 76.81 93 GLY B N 1
ATOM 2461 C CA . GLY B 1 93 ? -6.105 -36.562 -2.207 1 76.81 93 GLY B CA 1
ATOM 2462 C C . GLY B 1 93 ? -5.984 -35.688 -3.432 1 76.81 93 GLY B C 1
ATOM 2463 O O . GLY B 1 93 ? -4.898 -35.531 -3.994 1 76.81 93 GLY B O 1
ATOM 2464 N N . ARG B 1 94 ? -6.98 -35.25 -4.02 1 83.81 94 ARG B N 1
ATOM 2465 C CA . ARG B 1 94 ? -7.078 -34.406 -5.219 1 83.81 94 ARG B CA 1
ATOM 2466 C C . ARG B 1 94 ? -6.41 -33.062 -5 1 83.81 94 ARG B C 1
ATOM 2468 O O . ARG B 1 94 ? -6.312 -32.594 -3.867 1 83.81 94 ARG B O 1
ATOM 2475 N N . PRO B 1 95 ? -5.801 -32.562 -6.043 1 88.12 95 PRO B N 1
ATOM 2476 C CA . PRO B 1 95 ? -5.203 -31.219 -5.934 1 88.12 95 PRO B CA 1
ATOM 2477 C C . PRO B 1 95 ? -6.203 -30.172 -5.453 1 88.12 95 PRO B C 1
ATOM 2479 O O . PRO B 1 95 ? -7.379 -30.219 -5.82 1 88.12 95 PRO B O 1
ATOM 2482 N N . VAL B 1 96 ? -5.688 -29.344 -4.523 1 86.62 96 VAL B N 1
ATOM 2483 C CA . VAL B 1 96 ? -6.516 -28.25 -4.031 1 86.62 96 VAL B CA 1
ATOM 2484 C C . VAL B 1 96 ? -6.004 -26.922 -4.59 1 86.62 96 VAL B C 1
ATOM 2486 O O . VAL B 1 96 ? -4.793 -26.719 -4.688 1 86.62 96 VAL B O 1
ATOM 2489 N N . VAL B 1 97 ? -6.965 -26.172 -5.039 1 84.75 97 VAL B N 1
ATOM 2490 C CA . VAL B 1 97 ? -6.625 -24.812 -5.477 1 84.75 97 VAL B CA 1
ATOM 2491 C C . VAL B 1 97 ? -6.297 -23.953 -4.266 1 84.75 97 VAL B C 1
ATOM 2493 O O . VAL B 1 97 ? -6.98 -24.016 -3.242 1 84.75 97 VAL B O 1
ATOM 2496 N N . PRO B 1 98 ? -5.188 -23.266 -4.355 1 83.31 98 PRO B N 1
ATOM 2497 C CA . PRO B 1 98 ? -4.816 -22.453 -3.188 1 83.31 98 PRO B CA 1
ATOM 2498 C C . PRO B 1 98 ? -5.824 -21.344 -2.891 1 83.31 98 PRO B C 1
ATOM 2500 O O . PRO B 1 98 ? -6.496 -20.859 -3.803 1 83.31 98 PRO B O 1
ATOM 2503 N N . ALA B 1 99 ? -6.016 -21.062 -1.552 1 77.56 99 ALA B N 1
ATOM 2504 C CA . ALA B 1 99 ? -6.832 -19.922 -1.15 1 77.56 99 ALA B CA 1
ATOM 2505 C C . ALA B 1 99 ? -6.18 -18.609 -1.574 1 77.56 99 ALA B C 1
ATOM 2507 O O . ALA B 1 99 ? -4.953 -18.5 -1.611 1 77.56 99 ALA B O 1
ATOM 2508 N N . PRO B 1 100 ? -7.129 -17.781 -2.062 1 69.19 100 PRO B N 1
ATOM 2509 C CA . PRO B 1 100 ? -6.555 -16.484 -2.436 1 69.19 100 PRO B CA 1
ATOM 2510 C C . PRO B 1 100 ? -5.836 -15.805 -1.275 1 69.19 100 PRO B C 1
ATOM 2512 O O . PRO B 1 100 ? -6.254 -15.938 -0.122 1 69.19 100 PRO B O 1
ATOM 2515 N N . ALA B 1 101 ? -4.566 -15.609 -1.484 1 67.12 101 ALA B N 1
ATOM 2516 C CA . ALA B 1 101 ? -3.818 -14.953 -0.415 1 67.12 101 ALA B CA 1
ATOM 2517 C C . ALA B 1 101 ? -3.918 -13.43 -0.532 1 67.12 101 ALA B C 1
ATOM 2519 O O . ALA B 1 101 ? -3.982 -12.891 -1.639 1 67.12 101 ALA B O 1
ATOM 2520 N N . VAL B 1 102 ? -4.367 -12.828 0.591 1 72.38 102 VAL B N 1
ATOM 2521 C CA . VAL B 1 102 ? -4.227 -11.375 0.679 1 72.38 102 VAL B CA 1
ATOM 2522 C C . VAL B 1 102 ? -2.799 -10.977 0.326 1 72.38 102 VAL B C 1
ATO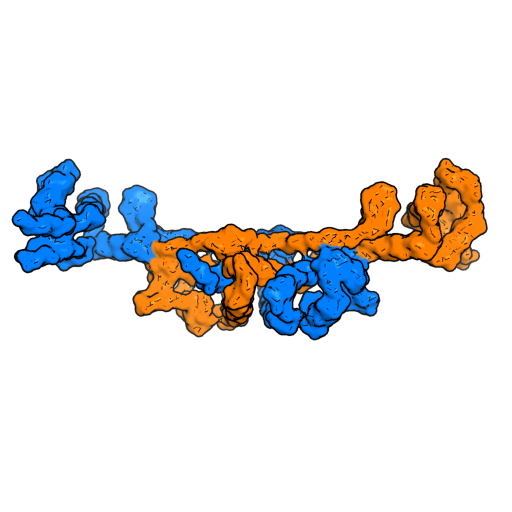M 2524 O O . VAL B 1 102 ? -1.847 -11.688 0.654 1 72.38 102 VAL B O 1
ATOM 2527 N N . VAL B 1 103 ? -2.721 -10.023 -0.515 1 83.5 103 VAL B N 1
ATOM 2528 C CA . VAL B 1 103 ? -1.412 -9.523 -0.919 1 83.5 103 VAL B CA 1
ATOM 2529 C C . VAL B 1 103 ? -0.647 -9.031 0.307 1 83.5 103 VAL B C 1
ATOM 2531 O O . VAL B 1 103 ? -1.099 -8.117 1.001 1 83.5 103 VAL B O 1
ATOM 2534 N N . ASP B 1 104 ? 0.464 -9.703 0.659 1 86.44 104 ASP B N 1
ATOM 2535 C CA . ASP B 1 104 ? 1.317 -9.25 1.753 1 86.44 104 ASP B CA 1
ATO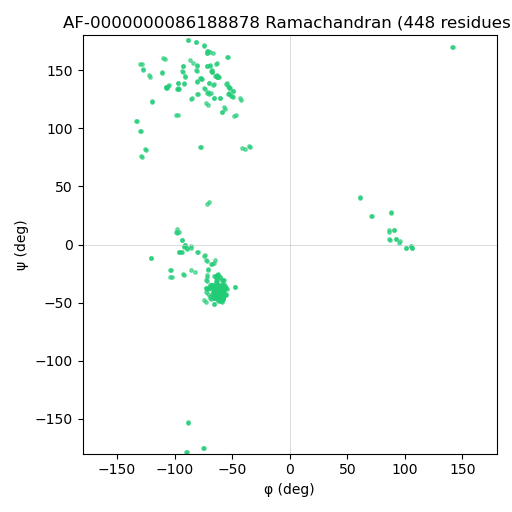M 2536 C C . ASP B 1 104 ? 1.661 -7.77 1.604 1 86.44 104 ASP B C 1
ATOM 2538 O O . ASP B 1 104 ? 2.043 -7.32 0.522 1 86.44 104 ASP B O 1
ATOM 2542 N N . GLY B 1 105 ? 1.406 -6.996 2.707 1 91.88 105 GLY B N 1
ATOM 2543 C CA . GLY B 1 105 ? 1.777 -5.59 2.678 1 91.88 105 GLY B CA 1
ATOM 2544 C C . GLY B 1 105 ? 0.603 -4.668 2.412 1 91.88 105 GLY B C 1
ATOM 2545 O O . GLY B 1 105 ? 0.758 -3.447 2.395 1 91.88 105 GLY B O 1
ATOM 2546 N N . THR B 1 106 ? -0.568 -5.293 2.188 1 95.31 106 THR B N 1
ATOM 2547 C CA . THR B 1 106 ? -1.762 -4.469 2.037 1 95.31 106 THR B CA 1
ATOM 2548 C C . THR B 1 106 ? -2.086 -3.742 3.34 1 95.31 106 THR B C 1
ATOM 2550 O O . THR B 1 106 ? -2.146 -4.363 4.402 1 95.31 106 THR B O 1
ATOM 2553 N N . PRO B 1 107 ? -2.225 -2.414 3.244 1 95.38 107 PRO B N 1
ATOM 2554 C CA . PRO B 1 107 ? -2.617 -1.735 4.48 1 95.38 107 PRO B CA 1
ATOM 2555 C C . PRO B 1 107 ? -4.008 -2.146 4.965 1 95.38 107 PRO B C 1
ATOM 2557 O O . PRO B 1 107 ? -4.887 -2.436 4.148 1 95.38 107 PRO B O 1
ATOM 2560 N N . SER B 1 108 ? -4.176 -2.211 6.289 1 94.56 108 SER B N 1
ATOM 2561 C CA . SER B 1 108 ? -5.492 -2.469 6.863 1 94.56 108 SER B CA 1
ATOM 2562 C C . SER B 1 108 ? -6.41 -1.261 6.707 1 94.56 108 SER B C 1
ATOM 2564 O O . SER B 1 108 ? -5.945 -0.157 6.41 1 94.56 108 SER B O 1
ATOM 2566 N N . GLU B 1 109 ? -7.684 -1.513 6.906 1 92.88 109 GLU B N 1
ATOM 2567 C CA . GLU B 1 109 ? -8.656 -0.422 6.875 1 92.88 109 GLU B CA 1
ATOM 2568 C C . GLU B 1 109 ? -8.32 0.646 7.91 1 92.88 109 GLU B C 1
ATOM 2570 O O . GLU B 1 109 ? -8.438 1.843 7.641 1 92.88 109 GLU B O 1
ATOM 2575 N N . GLN B 1 110 ? -7.855 0.231 9.086 1 92.81 110 GLN B N 1
ATOM 2576 C CA . GLN B 1 110 ? -7.504 1.141 10.172 1 92.81 110 GLN B CA 1
ATOM 2577 C C . GLN B 1 110 ? -6.305 2.006 9.797 1 92.81 110 GLN B C 1
ATOM 2579 O O . GLN B 1 110 ? -6.262 3.191 10.133 1 92.81 110 GLN B O 1
ATOM 2584 N N . GLU B 1 111 ? -5.379 1.451 9.078 1 94.25 111 GLU B N 1
ATOM 2585 C CA . GLU B 1 111 ? -4.188 2.186 8.648 1 94.25 111 GLU B CA 1
ATOM 2586 C C . GLU B 1 111 ? -4.531 3.213 7.574 1 94.25 111 GLU B C 1
ATOM 2588 O O . GLU B 1 111 ? -4 4.324 7.582 1 94.25 111 GLU B O 1
ATOM 2593 N N . VAL B 1 112 ? -5.434 2.809 6.703 1 94.69 112 VAL B N 1
ATOM 2594 C CA . VAL B 1 112 ? -5.852 3.703 5.629 1 94.69 112 VAL B CA 1
ATOM 2595 C C . VAL B 1 112 ? -6.637 4.879 6.215 1 94.69 112 VAL B C 1
ATOM 2597 O O . VAL B 1 112 ? -6.477 6.02 5.77 1 94.69 112 VAL B O 1
ATOM 2600 N N . ALA B 1 113 ? -7.406 4.602 7.281 1 92.25 113 ALA B N 1
ATOM 2601 C CA . ALA B 1 113 ? -8.281 5.602 7.883 1 92.25 113 ALA B CA 1
ATOM 2602 C C . ALA B 1 113 ? -7.57 6.348 9.008 1 92.25 113 ALA B C 1
ATOM 2604 O O . ALA B 1 113 ? -8.164 7.203 9.672 1 92.25 113 ALA B O 1
ATOM 2605 N N . ALA B 1 114 ? -6.316 5.953 9.273 1 90.38 114 ALA B N 1
ATOM 2606 C CA . ALA B 1 114 ? -5.605 6.57 10.391 1 90.38 114 ALA B CA 1
ATOM 2607 C C . ALA B 1 114 ? -5.633 8.094 10.289 1 90.38 114 ALA B C 1
ATOM 2609 O O . ALA B 1 114 ? -5.473 8.648 9.203 1 90.38 114 ALA B O 1
ATOM 2610 N N . PRO B 1 115 ? -5.91 8.773 11.359 1 86.81 115 PRO B N 1
ATOM 2611 C CA . PRO B 1 115 ? -5.98 10.242 11.32 1 86.81 115 PRO B CA 1
ATOM 2612 C C . PRO B 1 115 ? -4.641 10.883 10.969 1 86.81 115 PRO B C 1
ATOM 2614 O O . PRO B 1 115 ? -3.582 10.328 11.273 1 86.81 115 PRO B O 1
ATOM 2617 N N . VAL B 1 116 ? -4.75 11.93 10.258 1 84.62 116 VAL B N 1
ATOM 2618 C CA . VAL B 1 116 ? -3.588 12.766 9.984 1 84.62 116 VAL B CA 1
ATOM 2619 C C . VAL B 1 116 ? -3.482 13.867 11.039 1 84.62 116 VAL B C 1
ATOM 2621 O O . VAL B 1 116 ? -4.496 14.414 11.469 1 84.62 116 VAL B O 1
ATOM 2624 N N . GLU B 1 117 ? -2.299 14.125 11.469 1 84.62 117 GLU B N 1
ATOM 2625 C CA . GLU B 1 117 ? -2.096 15.164 12.469 1 84.62 117 GLU B CA 1
ATOM 2626 C C . GLU B 1 117 ? -2.68 16.5 12.008 1 84.62 117 GLU B C 1
ATOM 2628 O O . GLU B 1 117 ? -2.584 16.844 10.828 1 84.62 117 GLU B O 1
ATOM 2633 N N . ASP B 1 118 ? -3.326 17.188 12.945 1 88.75 118 ASP B N 1
ATOM 2634 C CA . ASP B 1 118 ? -3.85 18.516 12.664 1 88.75 118 ASP B CA 1
ATOM 2635 C C . ASP B 1 118 ? -2.734 19.562 12.672 1 88.75 118 ASP B C 1
ATOM 2637 O O . ASP B 1 118 ? -2.486 20.203 13.695 1 88.75 118 ASP B O 1
ATOM 2641 N N . LEU B 1 119 ? -2.086 19.688 11.594 1 92.81 119 LEU B N 1
ATOM 2642 C CA . LEU B 1 119 ? -0.936 20.562 11.414 1 92.81 119 LEU B CA 1
ATOM 2643 C C . LEU B 1 119 ? -1.185 21.578 10.297 1 92.81 119 LEU B C 1
ATOM 2645 O O . LEU B 1 119 ? -1.909 21.281 9.344 1 92.81 119 LEU B O 1
ATOM 2649 N N . ARG B 1 120 ? -0.666 22.719 10.508 1 95.75 120 ARG B N 1
ATOM 2650 C CA . ARG B 1 120 ? -0.555 23.734 9.461 1 95.75 120 ARG B CA 1
ATOM 2651 C C . ARG B 1 120 ? 0.867 24.281 9.375 1 95.75 120 ARG B C 1
ATOM 2653 O O . ARG B 1 120 ? 1.225 25.219 10.102 1 95.75 120 ARG B O 1
ATOM 2660 N N . LEU B 1 121 ? 1.58 23.719 8.445 1 95.69 121 LEU B N 1
ATOM 2661 C CA . LEU B 1 121 ? 3.004 24.016 8.352 1 95.69 121 LEU B CA 1
ATOM 2662 C C . LEU B 1 121 ? 3.264 25.094 7.301 1 95.69 121 LEU B C 1
ATOM 2664 O O . LEU B 1 121 ? 2.631 25.094 6.242 1 95.69 121 LEU B O 1
ATOM 2668 N N . THR B 1 122 ? 4.164 25.984 7.676 1 95.75 122 THR B N 1
ATOM 2669 C CA . THR B 1 122 ? 4.688 26.859 6.641 1 95.75 122 THR B CA 1
ATOM 2670 C C . THR B 1 122 ? 5.602 26.109 5.688 1 95.75 122 THR B C 1
ATOM 2672 O O . THR B 1 122 ? 6.035 24.984 5.996 1 95.75 122 THR B O 1
ATOM 2675 N N . ALA B 1 123 ? 5.926 26.719 4.527 1 96.88 123 ALA B N 1
ATOM 2676 C CA . ALA B 1 123 ? 6.848 26.109 3.572 1 96.88 123 ALA B CA 1
ATOM 2677 C C . ALA B 1 123 ? 8.203 25.844 4.219 1 96.88 123 ALA B C 1
ATOM 2679 O O . ALA B 1 123 ? 8.82 24.797 3.975 1 96.88 123 ALA B O 1
ATOM 2680 N N . THR B 1 124 ? 8.648 26.781 5.027 1 95.56 124 THR B N 1
ATOM 2681 C CA . THR B 1 124 ? 9.938 26.641 5.695 1 95.56 124 THR B CA 1
ATOM 2682 C C . THR B 1 124 ? 9.914 25.484 6.688 1 95.56 124 THR B C 1
ATOM 2684 O O . THR B 1 124 ? 10.867 24.703 6.766 1 95.56 124 THR B O 1
ATOM 2687 N N . GLU B 1 125 ? 8.828 25.391 7.426 1 94.81 125 GLU B N 1
ATOM 2688 C CA . GLU B 1 125 ? 8.688 24.297 8.391 1 94.81 125 GLU B CA 1
ATOM 2689 C C . GLU B 1 125 ? 8.609 22.953 7.68 1 94.81 125 GLU B C 1
ATOM 2691 O O . GLU B 1 125 ? 9.164 21.969 8.164 1 94.81 125 GLU B O 1
ATOM 2696 N N . LEU B 1 126 ? 7.902 22.891 6.543 1 96 126 LEU B N 1
ATOM 2697 C CA . LEU B 1 126 ? 7.84 21.656 5.746 1 96 126 LEU B CA 1
ATOM 2698 C C . LEU B 1 126 ? 9.227 21.266 5.246 1 96 126 LEU B C 1
ATOM 2700 O O . LEU B 1 126 ? 9.594 20.094 5.289 1 96 126 LEU B O 1
ATOM 2704 N N . SER B 1 127 ? 10 22.281 4.797 1 96.62 127 SER B N 1
ATOM 2705 C CA . SER B 1 127 ? 11.375 22.062 4.363 1 96.62 127 SER B CA 1
ATOM 2706 C C . SER B 1 127 ? 12.219 21.469 5.484 1 96.62 127 SER B C 1
ATOM 2708 O O . SER B 1 127 ? 12.945 20.5 5.273 1 96.62 127 SER B O 1
ATOM 2710 N N . THR B 1 128 ? 12.031 22 6.625 1 94.38 128 THR B N 1
ATOM 2711 C CA . THR B 1 128 ? 12.797 21.531 7.777 1 94.38 128 THR B CA 1
ATOM 2712 C C . THR B 1 128 ? 12.422 20.094 8.133 1 94.38 128 THR B C 1
ATOM 2714 O O . THR B 1 128 ? 13.297 19.266 8.391 1 94.38 128 THR B O 1
ATOM 2717 N N . ALA B 1 129 ? 11.18 19.797 8.086 1 93.75 129 ALA B N 1
ATOM 2718 C CA . ALA B 1 129 ? 10.688 18.484 8.477 1 93.75 129 ALA B CA 1
ATOM 2719 C C . ALA B 1 129 ? 11.133 17.406 7.488 1 93.75 129 ALA B C 1
ATOM 2721 O O . ALA B 1 129 ? 11.453 16.281 7.883 1 93.75 129 ALA B O 1
ATOM 2722 N N . THR B 1 130 ? 11.211 17.703 6.199 1 95.19 130 THR B N 1
ATOM 2723 C CA . THR B 1 130 ? 11.398 16.688 5.164 1 95.19 130 THR B CA 1
ATOM 2724 C C . THR B 1 130 ? 12.844 16.703 4.664 1 95.19 130 THR B C 1
ATOM 2726 O O . THR B 1 130 ? 13.281 15.75 4.004 1 95.19 130 THR B O 1
ATOM 2729 N N . GLY B 1 131 ? 13.547 17.797 4.832 1 95 131 GLY B N 1
ATOM 2730 C CA . GLY B 1 131 ? 14.883 17.969 4.27 1 95 131 GLY B CA 1
ATOM 2731 C C . GLY B 1 131 ? 14.867 18.516 2.854 1 95 131 GLY B C 1
ATOM 2732 O O . GLY B 1 131 ? 15.922 18.672 2.234 1 95 131 GLY B O 1
ATOM 2733 N N . LEU B 1 132 ? 13.734 18.828 2.346 1 96.62 132 LEU B N 1
ATOM 2734 C CA . LEU B 1 132 ? 13.617 19.406 1.012 1 96.62 132 LEU B CA 1
ATOM 2735 C C . LEU B 1 132 ? 13.992 20.891 1.026 1 96.62 132 LEU B C 1
ATOM 2737 O O . LEU B 1 132 ? 13.68 21.594 1.982 1 96.62 132 LEU B O 1
ATOM 2741 N N . ASP B 1 133 ? 14.633 21.328 0.013 1 97.25 133 ASP B N 1
ATOM 2742 C CA . ASP B 1 133 ? 14.859 22.781 -0.087 1 97.25 133 ASP B CA 1
ATOM 2743 C C . ASP B 1 133 ? 13.633 23.484 -0.65 1 97.25 133 ASP B C 1
ATOM 2745 O O . ASP B 1 133 ? 12.656 22.844 -1.035 1 97.25 133 ASP B O 1
ATOM 2749 N N . ALA B 1 134 ? 13.633 24.797 -0.696 1 97.25 134 ALA B N 1
ATOM 2750 C CA . ALA B 1 134 ? 12.492 25.625 -1.082 1 97.25 134 ALA B CA 1
ATOM 2751 C C . ALA B 1 134 ? 12.07 25.344 -2.523 1 97.25 134 ALA B C 1
ATOM 2753 O O . ALA B 1 134 ? 10.883 25.328 -2.838 1 97.25 134 ALA B O 1
ATOM 2754 N N . ASP B 1 135 ? 13.023 25.125 -3.352 1 97.88 135 ASP B N 1
ATOM 2755 C CA . ASP B 1 135 ? 12.727 24.844 -4.754 1 97.88 135 ASP B CA 1
ATOM 2756 C C . ASP B 1 135 ? 11.984 23.516 -4.906 1 97.88 135 ASP B C 1
ATOM 2758 O O . ASP B 1 135 ? 11.023 23.422 -5.672 1 97.88 135 ASP B O 1
ATOM 2762 N N . ALA B 1 136 ? 12.492 22.531 -4.207 1 98.12 136 ALA B N 1
ATOM 2763 C CA . ALA B 1 136 ? 11.844 21.219 -4.254 1 98.12 136 ALA B CA 1
ATOM 2764 C C . ALA B 1 136 ? 10.406 21.297 -3.75 1 98.12 136 ALA B C 1
ATOM 2766 O O . ALA B 1 136 ? 9.508 20.688 -4.324 1 98.12 136 ALA B O 1
ATOM 2767 N N . VAL B 1 137 ? 10.156 22.031 -2.666 1 98.44 137 VAL B N 1
ATOM 2768 C CA . VAL B 1 137 ? 8.805 22.203 -2.129 1 98.44 137 VAL B CA 1
ATOM 2769 C C . VAL B 1 137 ? 7.918 22.875 -3.172 1 98.44 137 VAL B C 1
ATOM 2771 O O . VAL B 1 137 ? 6.777 22.453 -3.391 1 98.44 137 VAL B O 1
ATOM 2774 N N . GLN B 1 138 ? 8.445 23.906 -3.797 1 98.19 138 GLN B N 1
ATOM 2775 C CA . GLN B 1 138 ? 7.691 24.609 -4.824 1 98.19 138 GLN B CA 1
ATOM 2776 C C . GLN B 1 138 ? 7.359 23.688 -5.996 1 98.19 138 GLN B C 1
ATOM 2778 O O . GLN B 1 138 ? 6.258 23.75 -6.547 1 98.19 138 GLN B O 1
ATOM 2783 N N . ASP B 1 139 ? 8.297 22.844 -6.402 1 98.56 139 ASP B N 1
ATOM 2784 C CA . ASP B 1 139 ? 8.062 21.891 -7.469 1 98.56 139 ASP B CA 1
ATOM 2785 C C . ASP B 1 139 ? 6.91 20.938 -7.113 1 98.56 139 ASP B C 1
ATOM 2787 O O . ASP B 1 139 ? 6.066 20.641 -7.957 1 98.56 139 ASP B O 1
ATOM 2791 N N . LEU B 1 140 ? 6.926 20.438 -5.844 1 98.62 140 LEU B N 1
ATOM 2792 C CA . LEU B 1 140 ? 5.855 19.547 -5.41 1 98.62 140 LEU B CA 1
ATOM 2793 C C . LEU B 1 140 ? 4.5 20.234 -5.52 1 98.62 140 LEU B C 1
ATOM 2795 O O . LEU B 1 140 ? 3.496 19.578 -5.836 1 98.62 140 LEU B O 1
ATOM 2799 N N . VAL B 1 141 ? 4.418 21.547 -5.238 1 98.69 141 VAL B N 1
ATOM 2800 C CA . VAL B 1 141 ? 3.189 22.328 -5.379 1 98.69 141 VAL B CA 1
ATOM 2801 C C . VAL B 1 141 ? 2.83 22.469 -6.855 1 98.69 141 VAL B C 1
ATOM 2803 O O . VAL B 1 141 ? 1.685 22.234 -7.246 1 98.69 141 VAL B O 1
ATOM 2806 N N . ASP B 1 142 ? 3.787 22.812 -7.691 1 98.31 142 ASP B N 1
ATOM 2807 C CA . ASP B 1 142 ? 3.572 23.047 -9.117 1 98.31 142 ASP B CA 1
ATOM 2808 C C . ASP B 1 142 ? 3.035 21.797 -9.812 1 98.31 142 ASP B C 1
ATOM 2810 O O . ASP B 1 142 ? 2.213 21.891 -10.727 1 98.31 142 ASP B O 1
ATOM 2814 N N . PHE B 1 143 ? 3.488 20.656 -9.383 1 98.12 143 PHE B N 1
ATOM 2815 C CA . PHE B 1 143 ? 3.059 19.406 -10.008 1 98.12 143 PHE B CA 1
ATOM 2816 C C . PHE B 1 143 ? 1.94 18.766 -9.203 1 98.12 143 PHE B C 1
ATOM 2818 O O . PHE B 1 143 ? 1.623 17.594 -9.414 1 98.12 143 PHE B O 1
ATOM 2825 N N . ALA B 1 144 ? 1.387 19.469 -8.242 1 97.88 144 ALA B N 1
ATOM 2826 C CA . ALA B 1 144 ? 0.136 19.203 -7.535 1 97.88 144 ALA B CA 1
ATOM 2827 C C . ALA B 1 144 ? 0.272 17.984 -6.613 1 97.88 144 ALA B C 1
ATOM 2829 O O . ALA B 1 144 ? -0.708 17.297 -6.348 1 97.88 144 ALA B O 1
ATOM 2830 N N . LEU B 1 145 ? 1.497 17.672 -6.188 1 98.44 145 LEU B N 1
ATOM 2831 C CA . LEU B 1 145 ? 1.667 16.609 -5.203 1 98.44 145 LEU B CA 1
ATOM 2832 C C . LEU B 1 145 ? 1.194 17.062 -3.828 1 98.44 145 LEU B C 1
ATOM 2834 O O . LEU B 1 145 ? 0.661 16.25 -3.057 1 98.44 145 LEU B O 1
ATOM 2838 N N . ILE B 1 146 ? 1.435 18.297 -3.486 1 98.19 146 ILE B N 1
ATOM 2839 C CA . ILE B 1 146 ? 0.923 18.906 -2.264 1 98.19 146 ILE B CA 1
ATOM 2840 C C . ILE B 1 146 ? 0.206 20.219 -2.6 1 98.19 146 ILE B C 1
ATOM 2842 O O . ILE B 1 146 ? 0.496 20.844 -3.619 1 98.19 146 ILE B O 1
ATOM 2846 N N . ARG B 1 147 ? -0.772 20.547 -1.766 1 97.31 147 ARG B N 1
ATOM 2847 C CA . ARG B 1 147 ? -1.622 21.703 -2.02 1 97.31 147 ARG B CA 1
ATOM 2848 C C . ARG B 1 147 ? -1.79 22.547 -0.76 1 97.31 147 ARG B C 1
ATOM 2850 O O . ARG B 1 147 ? -2.572 22.203 0.126 1 97.31 147 ARG B O 1
ATOM 2857 N N . PRO B 1 148 ? -1.137 23.719 -0.681 1 97.19 148 PRO B N 1
ATOM 2858 C CA . PRO B 1 148 ? -1.301 24.578 0.492 1 97.19 148 PRO B CA 1
ATOM 2859 C C . PRO B 1 148 ? -2.695 25.203 0.583 1 97.19 148 PRO B C 1
ATOM 2861 O O . PRO B 1 148 ? -3.391 25.312 -0.43 1 97.19 148 PRO B O 1
ATOM 2864 N N . ASP B 1 149 ? -3.107 25.531 1.8 1 96.38 149 ASP B N 1
ATOM 2865 C CA . ASP B 1 149 ? -4.383 26.219 1.992 1 96.38 149 ASP B CA 1
ATOM 2866 C C . ASP B 1 149 ? -4.293 27.672 1.577 1 96.38 149 ASP B C 1
ATOM 2868 O O . ASP B 1 149 ? -3.293 28.109 0.992 1 96.38 149 ASP B O 1
ATOM 2872 N N . ALA B 1 150 ? -5.34 28.406 1.795 1 96.25 150 ALA B N 1
ATOM 2873 C CA . ALA B 1 150 ? -5.438 29.781 1.35 1 96.25 150 ALA B CA 1
ATOM 2874 C C . ALA B 1 150 ? -4.348 30.641 1.982 1 96.25 150 ALA B C 1
ATOM 2876 O O . ALA B 1 150 ? -3.922 31.641 1.4 1 96.25 150 ALA B O 1
ATOM 2877 N N . LYS B 1 151 ? -3.865 30.266 3.182 1 95.06 151 LYS B N 1
ATOM 2878 C CA . LYS B 1 151 ? -2.848 31.031 3.891 1 95.06 151 LYS B CA 1
ATOM 2879 C C . LYS B 1 151 ? -1.448 30.516 3.582 1 95.06 151 LYS B C 1
ATOM 2881 O O . LYS B 1 151 ? -0.468 30.938 4.191 1 95.06 151 LYS B O 1
ATOM 2886 N N . GLY B 1 152 ? -1.372 29.5 2.648 1 96.12 152 GLY B N 1
ATOM 2887 C CA . GLY B 1 152 ? -0.088 28.969 2.227 1 96.12 152 GLY B CA 1
ATOM 2888 C C . GLY B 1 152 ? 0.429 27.875 3.137 1 96.12 152 GLY B C 1
ATOM 2889 O O . GLY B 1 152 ? 1.606 27.516 3.078 1 96.12 152 GLY B O 1
ATOM 2890 N N . HIS B 1 153 ? -0.437 27.375 4.02 1 97.56 153 HIS B N 1
ATOM 2891 C CA . HIS B 1 153 ? -0.001 26.359 4.969 1 97.56 153 HIS B CA 1
ATOM 2892 C C . HIS B 1 153 ? -0.279 24.953 4.438 1 97.56 153 HIS B C 1
ATOM 2894 O O . HIS B 1 153 ? -1.235 24.75 3.686 1 97.56 153 HIS B O 1
ATOM 2900 N N . PHE B 1 154 ? 0.597 24 4.84 1 96.31 154 PHE B N 1
ATOM 2901 C CA . PHE B 1 154 ? 0.483 22.594 4.461 1 96.31 154 PHE B CA 1
ATOM 2902 C C . PHE B 1 154 ? 0.031 21.75 5.648 1 96.31 154 PHE B C 1
ATOM 2904 O O . PHE B 1 154 ? 0.525 21.922 6.766 1 96.31 154 PHE B O 1
ATOM 2911 N N . ASP B 1 155 ? -0.915 20.859 5.398 1 94.5 155 ASP B N 1
ATOM 2912 C CA . ASP B 1 155 ? -1.455 20.062 6.492 1 94.5 155 ASP B CA 1
ATOM 2913 C C . ASP B 1 155 ? -0.655 18.781 6.68 1 94.5 155 ASP B C 1
ATOM 2915 O O . ASP B 1 155 ? 0.381 18.594 6.039 1 94.5 155 ASP B O 1
ATOM 2919 N N . GLY B 1 156 ? -1.082 17.953 7.652 1 93.19 156 GLY B N 1
ATOM 2920 C CA . GLY B 1 156 ? -0.388 16.703 7.977 1 93.19 156 GLY B CA 1
ATOM 2921 C C . GLY B 1 156 ? -0.315 15.742 6.809 1 93.19 156 GLY B C 1
ATOM 2922 O O . GLY B 1 156 ? 0.66 15 6.672 1 93.19 156 GLY B O 1
ATOM 2923 N N . ALA B 1 157 ? -1.336 15.688 5.969 1 94 157 ALA B N 1
ATOM 2924 C CA . ALA B 1 157 ? -1.324 14.828 4.785 1 94 157 ALA B CA 1
ATOM 2925 C C . ALA B 1 157 ? -0.266 15.297 3.785 1 94 157 ALA B C 1
ATOM 2927 O O . ALA B 1 157 ? 0.445 14.469 3.201 1 94 157 ALA B O 1
ATOM 2928 N N . ASP B 1 158 ? -0.175 16.609 3.641 1 95.94 158 ASP B N 1
ATOM 2929 C CA . ASP B 1 158 ? 0.861 17.172 2.777 1 95.94 158 ASP B CA 1
ATOM 2930 C C . ASP B 1 158 ? 2.254 16.781 3.271 1 95.94 158 ASP B C 1
ATOM 2932 O O . ASP B 1 158 ? 3.15 16.516 2.471 1 95.94 158 ASP B O 1
ATOM 2936 N N . LEU B 1 159 ? 2.379 16.828 4.602 1 95.62 159 LEU B N 1
ATOM 2937 C CA . LEU B 1 159 ? 3.666 16.453 5.176 1 95.62 159 LEU B CA 1
ATOM 2938 C C . LEU B 1 159 ? 4.027 15.016 4.812 1 95.62 159 LEU B C 1
ATOM 2940 O O . LEU B 1 159 ? 5.172 14.734 4.441 1 95.62 159 LEU B O 1
ATOM 2944 N N . GLN B 1 160 ? 3.086 14.125 4.887 1 95.25 160 GLN B N 1
ATOM 2945 C CA . GLN B 1 160 ? 3.334 12.719 4.562 1 95.25 160 GLN B CA 1
ATOM 2946 C C . GLN B 1 160 ? 3.691 12.555 3.086 1 95.25 160 GLN B C 1
ATOM 2948 O O . GLN B 1 160 ? 4.617 11.812 2.748 1 95.25 160 GLN B O 1
ATOM 2953 N N . VAL B 1 161 ? 2.977 13.203 2.201 1 97.19 161 VAL B N 1
ATOM 2954 C CA . VAL B 1 161 ? 3.236 13.141 0.766 1 97.19 161 VAL B CA 1
ATOM 2955 C C . VAL B 1 161 ? 4.625 13.703 0.469 1 97.19 161 VAL B C 1
ATOM 2957 O O . VAL B 1 161 ? 5.406 13.086 -0.261 1 97.19 161 VAL B O 1
ATOM 2960 N N . ALA B 1 162 ? 4.934 14.844 1.075 1 97.12 162 ALA B N 1
ATOM 2961 C CA . ALA B 1 162 ? 6.219 15.492 0.839 1 97.12 162 ALA B CA 1
ATOM 2962 C C . ALA B 1 162 ? 7.371 14.625 1.322 1 97.12 162 ALA B C 1
ATOM 2964 O O . ALA B 1 162 ? 8.422 14.562 0.68 1 97.12 162 ALA B O 1
ATOM 2965 N N . HIS B 1 163 ? 7.152 14 2.471 1 96 163 HIS B N 1
ATOM 2966 C CA . HIS B 1 163 ? 8.188 13.117 2.99 1 96 163 HIS B CA 1
ATOM 2967 C C . HIS B 1 163 ? 8.445 11.953 2.043 1 96 163 HIS B C 1
ATOM 2969 O O . HIS B 1 163 ? 9.594 11.625 1.75 1 96 163 HIS B O 1
ATOM 2975 N N . ALA B 1 164 ? 7.375 11.328 1.594 1 96.25 164 ALA B N 1
ATOM 2976 C CA . ALA B 1 164 ? 7.504 10.219 0.649 1 96.25 164 ALA B CA 1
ATOM 2977 C C . ALA B 1 164 ? 8.172 10.68 -0.644 1 96.25 164 ALA B C 1
ATOM 2979 O O . ALA B 1 164 ? 9.039 9.984 -1.184 1 96.25 164 ALA B O 1
ATOM 2980 N N . ALA B 1 165 ? 7.809 11.828 -1.123 1 97.31 165 ALA B N 1
ATOM 2981 C CA . ALA B 1 165 ? 8.406 12.383 -2.334 1 97.31 165 ALA B CA 1
ATOM 2982 C C . ALA B 1 165 ? 9.891 12.664 -2.133 1 97.31 165 ALA B C 1
ATOM 2984 O O . ALA B 1 165 ? 10.711 12.406 -3.021 1 97.31 165 ALA B O 1
ATOM 2985 N N . ALA B 1 166 ? 10.227 13.219 -0.92 1 96.5 166 ALA B N 1
ATOM 2986 C CA . ALA B 1 166 ? 11.617 13.547 -0.615 1 96.5 166 ALA B CA 1
ATOM 2987 C C . ALA B 1 166 ? 12.516 12.32 -0.74 1 96.5 166 ALA B C 1
ATOM 2989 O O . ALA B 1 166 ? 13.641 12.422 -1.231 1 96.5 166 ALA B O 1
ATOM 2990 N N . THR B 1 167 ? 12.008 11.219 -0.325 1 93.69 167 THR B N 1
ATOM 2991 C CA . THR B 1 167 ? 12.781 9.984 -0.419 1 93.69 167 THR B CA 1
ATOM 2992 C C . THR B 1 167 ? 13.07 9.641 -1.877 1 93.69 167 THR B C 1
ATOM 2994 O O . THR B 1 167 ? 14.211 9.336 -2.232 1 93.69 167 THR B O 1
ATOM 2997 N N . LEU B 1 168 ? 12.109 9.734 -2.754 1 94.69 168 LEU B N 1
ATOM 2998 C CA . LEU B 1 168 ? 12.297 9.422 -4.168 1 94.69 168 LEU B CA 1
ATOM 2999 C C . LEU B 1 168 ? 13.211 10.445 -4.836 1 94.69 168 LEU B C 1
ATOM 3001 O O . LEU B 1 168 ? 14.023 10.094 -5.691 1 94.69 168 LEU B O 1
ATOM 3005 N N . LEU B 1 169 ? 13.055 11.68 -4.406 1 95.5 169 LEU B N 1
ATOM 3006 C CA . LEU B 1 169 ? 13.914 12.727 -4.953 1 95.5 169 LEU B CA 1
ATOM 3007 C C . LEU B 1 169 ? 15.375 12.469 -4.605 1 95.5 169 LEU B C 1
ATOM 3009 O O . LEU B 1 169 ? 16.266 12.797 -5.387 1 95.5 169 LEU B O 1
ATOM 3013 N N . SER B 1 170 ? 15.594 11.883 -3.471 1 92.44 170 SER B N 1
ATOM 3014 C CA . SER B 1 170 ? 16.969 11.594 -3.055 1 92.44 170 SER B CA 1
ATOM 3015 C C . SER B 1 170 ? 17.594 10.523 -3.939 1 92.44 170 SER B C 1
ATOM 3017 O O . SER B 1 170 ? 18.812 10.383 -3.973 1 92.44 170 SER B O 1
ATOM 3019 N N . TYR B 1 171 ? 16.781 9.773 -4.699 1 90.19 171 TYR B N 1
ATOM 3020 C CA . TYR B 1 171 ? 17.266 8.773 -5.641 1 90.19 171 TYR B CA 1
ATOM 3021 C C . TYR B 1 171 ? 17.516 9.391 -7.012 1 90.19 171 TYR B C 1
ATOM 3023 O O . TYR B 1 171 ? 17.906 8.703 -7.949 1 90.19 171 TYR B O 1
ATOM 3031 N N . GLY B 1 172 ? 17.188 10.703 -7.156 1 89.19 172 GLY B N 1
ATOM 3032 C CA . GLY B 1 172 ? 17.453 11.383 -8.414 1 89.19 172 GLY B CA 1
ATOM 3033 C C . GLY B 1 172 ? 16.203 11.625 -9.234 1 89.19 172 GLY B C 1
ATOM 3034 O O . GLY B 1 172 ? 16.281 12.148 -10.352 1 89.19 172 GLY B O 1
ATOM 3035 N N . VAL B 1 173 ? 15.094 11.203 -8.766 1 93.94 173 VAL B N 1
ATOM 3036 C CA . VAL B 1 173 ? 13.82 11.445 -9.438 1 93.94 173 VAL B CA 1
ATOM 3037 C C . VAL B 1 173 ? 13.453 12.922 -9.336 1 93.94 173 VAL B C 1
ATOM 3039 O O . VAL B 1 173 ? 13.648 13.547 -8.297 1 93.94 173 VAL B O 1
ATOM 3042 N N . GLN B 1 174 ? 12.945 13.477 -10.383 1 95.94 174 GLN B N 1
ATOM 3043 C CA . GLN B 1 174 ? 12.469 14.852 -10.367 1 95.94 174 GLN B CA 1
ATOM 3044 C C . GLN B 1 174 ? 10.977 14.914 -10.047 1 95.94 174 GLN B C 1
ATOM 3046 O O . GLN B 1 174 ? 10.242 13.953 -10.305 1 95.94 174 GLN B O 1
ATOM 3051 N N . ALA B 1 175 ? 10.539 16.078 -9.469 1 97.69 175 ALA B N 1
ATOM 3052 C CA . ALA B 1 175 ? 9.148 16.25 -9.055 1 97.69 175 ALA B CA 1
ATOM 3053 C C . ALA B 1 175 ? 8.195 16.016 -10.219 1 97.69 175 ALA B C 1
ATOM 3055 O O . ALA B 1 175 ? 7.109 15.469 -10.047 1 97.69 175 ALA B O 1
ATOM 3056 N N . ARG B 1 176 ? 8.602 16.406 -11.398 1 97 176 ARG B N 1
ATOM 3057 C CA . ARG B 1 176 ? 7.746 16.25 -12.57 1 97 176 ARG B CA 1
ATOM 3058 C C . ARG B 1 176 ? 7.465 14.781 -12.859 1 97 176 ARG B C 1
ATOM 3060 O O . ARG B 1 176 ? 6.395 14.438 -13.367 1 97 176 ARG B O 1
ATOM 3067 N N . HIS B 1 177 ? 8.43 13.875 -12.523 1 97.06 177 HIS B N 1
ATOM 3068 C CA . HIS B 1 177 ? 8.273 12.445 -12.75 1 97.06 177 HIS B CA 1
ATOM 3069 C C . HIS B 1 177 ? 7.273 11.836 -11.766 1 97.06 177 HIS B C 1
ATOM 3071 O O . HIS B 1 177 ? 6.816 10.711 -11.961 1 97.06 177 HIS B O 1
ATOM 3077 N N . LEU B 1 178 ? 6.922 12.594 -10.727 1 97.94 178 LEU B N 1
ATOM 3078 C CA . LEU B 1 178 ? 6.016 12.086 -9.703 1 97.94 178 LEU B CA 1
ATOM 3079 C C . LEU B 1 178 ? 4.578 12.492 -10 1 97.94 178 LEU B C 1
ATOM 3081 O O . LEU B 1 178 ? 3.646 12.016 -9.344 1 97.94 178 LEU B O 1
ATOM 3085 N N . ARG B 1 179 ? 4.336 13.312 -10.992 1 97.31 179 ARG B N 1
ATOM 3086 C CA . ARG B 1 179 ? 3.002 13.781 -11.359 1 97.31 179 ARG B CA 1
ATOM 3087 C C . ARG B 1 179 ? 2.088 12.609 -11.703 1 97.31 179 ARG B C 1
ATOM 3089 O O . ARG B 1 179 ? 0.915 12.594 -11.32 1 97.31 179 ARG B O 1
ATOM 3096 N N . PRO B 1 180 ? 2.611 11.602 -12.43 1 97 180 PRO B N 1
ATOM 3097 C CA . PRO B 1 180 ? 1.75 10.461 -12.742 1 97 180 PRO B CA 1
ATOM 3098 C C . PRO B 1 180 ? 1.216 9.766 -11.492 1 97 180 PRO B C 1
ATOM 3100 O O . PRO B 1 180 ? 0.122 9.195 -11.523 1 97 180 PRO B O 1
ATOM 3103 N N . PHE B 1 181 ? 1.949 9.766 -10.367 1 98.06 181 PHE B N 1
ATOM 3104 C CA . PHE B 1 181 ? 1.447 9.203 -9.117 1 98.06 181 PHE B CA 1
ATOM 3105 C C . PHE B 1 181 ? 0.213 9.961 -8.641 1 98.06 181 PHE B C 1
ATOM 3107 O O . PHE B 1 181 ? -0.762 9.352 -8.195 1 98.06 181 PHE B O 1
ATOM 3114 N N . ARG B 1 182 ? 0.281 11.281 -8.719 1 97.94 182 ARG B N 1
ATOM 3115 C CA . ARG B 1 182 ? -0.867 12.109 -8.359 1 97.94 182 ARG B CA 1
ATOM 3116 C C . ARG B 1 182 ? -2.074 11.781 -9.234 1 97.94 182 ARG B C 1
ATOM 3118 O O . ARG B 1 182 ? -3.182 11.594 -8.727 1 97.94 182 ARG B O 1
ATOM 3125 N N . LEU B 1 183 ? -1.848 11.695 -10.516 1 97.12 183 LEU B N 1
ATOM 3126 C CA . LEU B 1 183 ? -2.932 11.406 -11.445 1 97.12 183 LEU B CA 1
ATOM 3127 C C . LEU B 1 183 ? -3.547 10.039 -11.156 1 97.12 183 LEU B C 1
ATOM 3129 O O . LEU B 1 183 ? -4.77 9.883 -11.195 1 97.12 183 LEU B O 1
ATOM 3133 N N . ALA B 1 184 ? -2.719 9.055 -10.867 1 97.62 184 ALA B N 1
ATOM 3134 C CA . ALA B 1 184 ? -3.197 7.719 -10.523 1 97.62 184 ALA B CA 1
ATOM 3135 C C . ALA B 1 184 ? -4.031 7.742 -9.25 1 97.62 184 ALA B C 1
ATOM 3137 O O . ALA B 1 184 ? -5.098 7.129 -9.18 1 97.62 184 ALA B O 1
ATOM 3138 N N . ALA B 1 185 ? -3.521 8.422 -8.242 1 98 185 ALA B N 1
ATOM 3139 C CA . ALA B 1 185 ? -4.254 8.539 -6.984 1 98 185 ALA B CA 1
ATOM 3140 C C . ALA B 1 185 ? -5.602 9.219 -7.195 1 98 185 ALA B C 1
ATOM 3142 O O . ALA B 1 185 ? -6.613 8.789 -6.637 1 98 185 ALA B O 1
ATOM 3143 N N . ASP B 1 186 ? -5.609 10.297 -8.016 1 97.5 186 ASP B N 1
ATOM 3144 C CA . ASP B 1 186 ? -6.852 11.008 -8.281 1 97.5 186 ASP B CA 1
ATOM 3145 C C . ASP B 1 186 ? -7.875 10.102 -8.961 1 97.5 186 ASP B C 1
ATOM 3147 O O . ASP B 1 186 ? -9.062 10.156 -8.648 1 97.5 186 ASP B O 1
ATOM 3151 N N . ARG B 1 187 ? -7.441 9.336 -9.875 1 96.5 187 ARG B N 1
ATOM 3152 C CA . ARG B 1 187 ? -8.336 8.398 -10.547 1 96.5 187 ARG B CA 1
ATOM 3153 C C . ARG B 1 187 ? -8.898 7.379 -9.562 1 96.5 187 ARG B C 1
ATOM 3155 O O . ARG B 1 187 ? -10.086 7.055 -9.617 1 96.5 187 ARG B O 1
ATOM 3162 N N . GLU B 1 188 ? -8.031 6.863 -8.734 1 96.75 188 GLU B N 1
ATOM 3163 C CA . GLU B 1 188 ? -8.469 5.922 -7.711 1 96.75 188 GLU B CA 1
ATOM 3164 C C . GLU B 1 188 ? -9.508 6.555 -6.793 1 96.75 188 GLU B C 1
ATOM 3166 O O . GLU B 1 188 ? -10.539 5.945 -6.496 1 96.75 188 GLU B O 1
ATOM 3171 N N . LEU B 1 189 ? -9.281 7.742 -6.363 1 96.75 189 LEU B N 1
ATOM 3172 C CA . LEU B 1 189 ? -10.203 8.461 -5.496 1 96.75 189 LEU B CA 1
ATOM 3173 C C . LEU B 1 189 ? -11.539 8.695 -6.199 1 96.75 189 LEU B C 1
ATOM 3175 O O . LEU B 1 189 ? -12.594 8.633 -5.574 1 96.75 189 LEU B O 1
ATOM 3179 N N . GLY B 1 190 ? -11.445 9.023 -7.508 1 95.88 190 GLY B N 1
ATOM 3180 C CA . GLY B 1 190 ? -12.672 9.133 -8.281 1 95.88 190 GLY B CA 1
ATOM 3181 C C . GLY B 1 190 ? -13.492 7.859 -8.281 1 95.88 190 GLY B C 1
ATOM 3182 O O . GLY B 1 190 ? -14.711 7.902 -8.125 1 95.88 190 GLY B O 1
ATOM 3183 N N . LEU B 1 191 ? -12.867 6.734 -8.453 1 94.31 191 LEU B N 1
ATOM 3184 C CA . LEU B 1 191 ? -13.539 5.441 -8.43 1 94.31 191 LEU B CA 1
ATOM 3185 C C . LEU B 1 191 ? -14.156 5.176 -7.059 1 94.31 191 LEU B C 1
ATOM 3187 O O . LEU B 1 191 ? -15.289 4.703 -6.965 1 94.31 191 LEU B O 1
ATOM 3191 N N . ILE B 1 192 ? -13.43 5.473 -5.988 1 94 192 ILE B N 1
ATOM 3192 C CA . ILE B 1 192 ? -13.922 5.301 -4.625 1 94 192 ILE B CA 1
ATOM 3193 C C . ILE B 1 192 ? -15.188 6.125 -4.422 1 94 192 ILE B C 1
ATOM 3195 O O . ILE B 1 192 ? -16.188 5.621 -3.895 1 94 192 ILE B O 1
ATOM 3199 N N . ASP B 1 193 ? -15.148 7.367 -4.898 1 93.38 193 ASP B N 1
ATOM 3200 C CA . ASP B 1 193 ? -16.312 8.242 -4.781 1 93.38 193 ASP B CA 1
ATOM 3201 C C . ASP B 1 193 ? -17.516 7.645 -5.508 1 93.38 193 ASP B C 1
ATOM 3203 O O . ASP B 1 193 ? -18.641 7.676 -4.992 1 93.38 193 ASP B O 1
ATOM 3207 N N . GLN B 1 194 ? -17.297 7.129 -6.641 1 90.88 194 GLN B N 1
ATOM 3208 C CA . GLN B 1 194 ? -18.375 6.535 -7.438 1 90.88 194 GLN B CA 1
ATOM 3209 C C . GLN B 1 194 ? -18.984 5.328 -6.73 1 90.88 194 GLN B C 1
ATOM 3211 O O . GLN B 1 194 ? -20.188 5.137 -6.754 1 90.88 194 GLN B O 1
ATOM 3216 N N . LEU B 1 195 ? -18.156 4.5 -6.082 1 88.69 195 LEU B N 1
ATOM 3217 C CA . LEU B 1 195 ? -18.625 3.285 -5.418 1 88.69 195 LEU B CA 1
ATOM 3218 C C . LEU B 1 195 ? -19.391 3.623 -4.145 1 88.69 195 LEU B C 1
ATOM 3220 O O . LEU B 1 195 ? -20.281 2.873 -3.732 1 88.69 195 LEU B O 1
ATOM 3224 N N . LEU B 1 196 ? -19.031 4.723 -3.5 1 86.25 196 LEU B N 1
ATOM 3225 C CA . LEU B 1 196 ? -19.688 5.141 -2.268 1 86.25 196 LEU B CA 1
ATOM 3226 C C . LEU B 1 196 ? -21.094 5.656 -2.551 1 86.25 196 LEU B C 1
ATOM 3228 O O . LEU B 1 196 ? -21.938 5.715 -1.647 1 86.25 196 LEU B O 1
ATOM 3232 N N . LEU B 1 197 ? -21.297 6.133 -3.711 1 81.69 197 LEU B N 1
ATOM 3233 C CA . LEU B 1 197 ? -22.625 6.598 -4.102 1 81.69 197 LEU B CA 1
ATOM 3234 C C . LEU B 1 197 ? -23.562 5.418 -4.379 1 81.69 197 LEU B C 1
ATOM 3236 O O . LEU B 1 197 ? -24.781 5.586 -4.438 1 81.69 197 LEU B O 1
ATOM 3240 N N . GLY B 1 198 ? -22.969 4.27 -4.41 1 74.12 198 GLY B N 1
ATOM 3241 C CA . GLY B 1 198 ? -23.766 3.08 -4.684 1 74.12 198 GLY B CA 1
ATOM 3242 C C . GLY B 1 198 ? -24.359 2.457 -3.436 1 74.12 198 GLY B C 1
ATOM 3243 O O . GLY B 1 198 ? -24.219 3 -2.338 1 74.12 198 GLY B O 1
ATOM 3244 N N . PRO B 1 199 ? -25.109 1.503 -3.512 1 67.94 199 PRO B N 1
ATOM 3245 C CA . PRO B 1 199 ? -25.875 0.881 -2.422 1 67.94 199 PRO B CA 1
ATOM 3246 C C . PRO B 1 199 ? -24.969 0.233 -1.372 1 67.94 199 PRO B C 1
ATOM 3248 O O . PRO B 1 199 ? -25.438 -0.096 -0.277 1 67.94 199 PRO B O 1
ATOM 3251 N N . SER B 1 200 ? -23.812 0.071 -1.745 1 63.69 200 SER B N 1
ATOM 3252 C CA . SER B 1 200 ? -22.922 -0.622 -0.808 1 63.69 200 SER B CA 1
ATOM 3253 C C . SER B 1 200 ? -22.594 0.261 0.388 1 63.69 200 SER B C 1
ATOM 3255 O O . SER B 1 200 ? -22.422 1.474 0.243 1 63.69 200 SER B O 1
ATOM 3257 N N . ARG B 1 201 ? -22.938 -0.204 1.54 1 64.69 201 ARG B N 1
ATOM 3258 C CA . ARG B 1 201 ? -22.688 0.479 2.807 1 64.69 201 ARG B CA 1
ATOM 3259 C C . ARG B 1 201 ? -21.203 0.484 3.15 1 64.69 201 ARG B C 1
ATOM 3261 O O . ARG B 1 201 ? -20.828 0.299 4.309 1 64.69 201 ARG B O 1
ATOM 3268 N N . SER B 1 202 ? -20.375 0.622 2.055 1 76.06 202 SER B N 1
ATOM 3269 C CA . SER B 1 202 ? -18.953 0.584 2.434 1 76.06 202 SER B CA 1
ATOM 3270 C C . SER B 1 202 ? -18.422 1.982 2.729 1 76.06 202 SER B C 1
ATOM 3272 O O . SER B 1 202 ? -18.969 2.975 2.232 1 76.06 202 SER B O 1
ATOM 3274 N N . ASP B 1 203 ? -17.531 1.969 3.717 1 87.06 203 ASP B N 1
ATOM 3275 C CA . ASP B 1 203 ? -16.891 3.254 3.979 1 87.06 203 ASP B CA 1
ATOM 3276 C C . ASP B 1 203 ? -15.703 3.473 3.049 1 87.06 203 ASP B C 1
ATOM 3278 O O . ASP B 1 203 ? -15.211 2.527 2.428 1 87.06 203 ASP B O 1
ATOM 3282 N N . ALA B 1 204 ? -15.344 4.648 2.828 1 92.25 204 ALA B N 1
ATOM 3283 C CA . ALA B 1 204 ? -14.305 5.074 1.888 1 92.25 204 ALA B CA 1
ATOM 3284 C C . ALA B 1 204 ? -12.984 4.363 2.162 1 92.25 204 ALA B C 1
ATOM 3286 O O . ALA B 1 204 ? -12.297 3.939 1.232 1 92.25 204 ALA B O 1
ATOM 3287 N N . ALA B 1 205 ? -12.648 4.145 3.467 1 93.12 205 ALA B N 1
ATOM 3288 C CA . ALA B 1 205 ? -11.383 3.518 3.842 1 93.12 205 ALA B CA 1
ATOM 3289 C C . ALA B 1 205 ? -11.359 2.047 3.43 1 93.12 205 ALA B C 1
ATOM 3291 O O . ALA B 1 205 ? -10.312 1.522 3.043 1 93.12 205 ALA B O 1
ATOM 3292 N N . GLU B 1 206 ? -12.484 1.42 3.504 1 93.69 206 GLU B N 1
ATOM 3293 C CA . GLU B 1 206 ? -12.578 0.022 3.094 1 93.69 206 GLU B CA 1
ATOM 3294 C C . GLU B 1 206 ? -12.336 -0.132 1.595 1 93.69 206 GLU B C 1
ATOM 3296 O O . GLU B 1 206 ? -11.555 -0.98 1.17 1 93.69 206 GLU B O 1
ATOM 3301 N N . VAL B 1 207 ? -13.047 0.64 0.796 1 94.31 207 VAL B N 1
ATOM 3302 C CA . VAL B 1 207 ? -12.891 0.571 -0.653 1 94.31 207 VAL B CA 1
ATOM 3303 C C . VAL B 1 207 ? -11.461 0.95 -1.037 1 94.31 207 VAL B C 1
ATOM 3305 O O . VAL B 1 207 ? -10.852 0.309 -1.897 1 94.31 207 VAL B O 1
ATOM 3308 N N . ALA B 1 208 ? -10.945 1.982 -0.37 1 96.25 208 ALA B N 1
ATOM 3309 C CA . ALA B 1 208 ? -9.57 2.412 -0.634 1 96.25 208 ALA B CA 1
ATOM 3310 C C . ALA B 1 208 ? -8.578 1.283 -0.36 1 96.25 208 ALA B C 1
ATOM 3312 O O . ALA B 1 208 ? -7.621 1.097 -1.11 1 96.25 208 ALA B O 1
ATOM 3313 N N . GLN B 1 209 ? -8.82 0.561 0.713 1 95.94 209 GLN B N 1
ATOM 3314 C CA . GLN B 1 209 ? -7.969 -0.579 1.04 1 95.94 209 GLN B CA 1
ATOM 3315 C C . GLN B 1 209 ? -7.906 -1.571 -0.118 1 95.94 209 GLN B C 1
ATOM 3317 O O . GLN B 1 209 ? -6.836 -2.078 -0.452 1 95.94 209 GLN B O 1
ATOM 3322 N N . HIS B 1 210 ? -9.023 -1.854 -0.73 1 95.56 210 HIS B N 1
ATOM 3323 C CA . HIS B 1 210 ? -9.078 -2.812 -1.827 1 95.56 210 HIS B CA 1
ATOM 3324 C C . HIS B 1 210 ? -8.398 -2.258 -3.078 1 95.56 210 HIS B C 1
ATOM 3326 O O . HIS B 1 210 ? -7.75 -2.998 -3.816 1 95.56 210 HIS B O 1
ATOM 3332 N N . CYS B 1 211 ? -8.547 -0.957 -3.324 1 97.06 211 CYS B N 1
ATOM 3333 C CA . CYS B 1 211 ? -7.84 -0.322 -4.434 1 97.06 211 CYS B CA 1
ATOM 3334 C C . CYS B 1 211 ? -6.332 -0.406 -4.242 1 97.06 211 CYS B C 1
ATOM 3336 O O . CYS B 1 211 ? -5.602 -0.751 -5.176 1 97.06 211 CYS B O 1
ATOM 3338 N N . LEU B 1 212 ? -5.926 -0.137 -3.01 1 97.5 212 LEU B N 1
ATOM 3339 C CA . LEU B 1 212 ? -4.5 -0.177 -2.691 1 97.5 212 LEU B CA 1
ATOM 3340 C C . LEU B 1 212 ? -3.961 -1.599 -2.793 1 97.5 212 LEU B C 1
ATOM 3342 O O . LEU B 1 212 ? -2.82 -1.806 -3.213 1 97.5 212 LEU B O 1
ATOM 3346 N N . ALA B 1 213 ? -4.785 -2.562 -2.43 1 97.19 213 ALA B N 1
ATOM 3347 C CA . ALA B 1 213 ? -4.395 -3.965 -2.555 1 97.19 213 ALA B CA 1
ATOM 3348 C C . ALA B 1 213 ? -4.141 -4.336 -4.016 1 97.19 213 ALA B C 1
ATOM 3350 O O . ALA B 1 213 ? -3.164 -5.023 -4.324 1 97.19 213 ALA B O 1
ATOM 3351 N N . LEU B 1 214 ? -5.02 -3.92 -4.879 1 97.81 214 LEU B N 1
ATOM 3352 C CA . LEU B 1 214 ? -4.852 -4.215 -6.297 1 97.81 214 LEU B CA 1
ATOM 3353 C C . LEU B 1 214 ? -3.594 -3.551 -6.848 1 97.81 214 LEU B C 1
ATOM 3355 O O . LEU B 1 214 ? -2.818 -4.184 -7.566 1 97.81 214 LEU B O 1
ATOM 3359 N N . HIS B 1 215 ? -3.416 -2.295 -6.508 1 98.12 215 HIS B N 1
ATOM 3360 C CA . HIS B 1 215 ? -2.23 -1.578 -6.965 1 98.12 215 HIS B CA 1
ATOM 3361 C C . HIS B 1 215 ? -0.954 -2.268 -6.492 1 98.12 215 HIS B C 1
ATOM 3363 O O . HIS B 1 215 ? -0.029 -2.477 -7.281 1 98.12 215 HIS B O 1
ATOM 3369 N N . LEU B 1 216 ? -0.914 -2.609 -5.219 1 97.5 216 LEU B N 1
ATOM 3370 C CA . LEU B 1 216 ? 0.233 -3.312 -4.652 1 97.5 216 LEU B CA 1
ATOM 3371 C C . LEU B 1 216 ? 0.48 -4.625 -5.387 1 97.5 216 LEU B C 1
ATOM 3373 O O . LEU B 1 216 ? 1.619 -4.941 -5.738 1 97.5 216 LEU B O 1
ATOM 3377 N N . ALA B 1 217 ? -0.576 -5.371 -5.602 1 96.75 217 ALA B N 1
ATOM 3378 C CA . ALA B 1 217 ? -0.448 -6.656 -6.285 1 96.75 217 ALA B CA 1
ATOM 3379 C C . ALA B 1 217 ? 0.142 -6.48 -7.684 1 96.75 217 ALA B C 1
ATOM 3381 O O . ALA B 1 217 ? 0.986 -7.27 -8.109 1 96.75 217 ALA B O 1
ATOM 3382 N N . LEU B 1 218 ? -0.323 -5.473 -8.414 1 97.81 218 LEU B N 1
ATOM 3383 C CA . LEU B 1 218 ? 0.141 -5.219 -9.773 1 97.81 218 LEU B CA 1
ATOM 3384 C C . LEU B 1 218 ? 1.612 -4.82 -9.781 1 97.81 218 LEU B C 1
ATOM 3386 O O . LEU B 1 218 ? 2.383 -5.285 -10.625 1 97.81 218 LEU B O 1
ATOM 3390 N N . VAL B 1 219 ? 2.037 -3.949 -8.875 1 97.38 219 VAL B N 1
ATOM 3391 C CA . VAL B 1 219 ? 3.434 -3.533 -8.789 1 97.38 219 VAL B CA 1
ATOM 3392 C C . VAL B 1 219 ? 4.309 -4.734 -8.445 1 97.38 219 VAL B C 1
ATOM 3394 O O . VAL B 1 219 ? 5.34 -4.961 -9.078 1 97.38 219 VAL B O 1
ATOM 3397 N N . ARG B 1 220 ? 3.893 -5.547 -7.461 1 95.88 220 ARG B N 1
ATOM 3398 C CA . ARG B 1 220 ? 4.664 -6.715 -7.051 1 95.88 220 ARG B CA 1
ATOM 3399 C C . ARG B 1 220 ? 4.816 -7.699 -8.203 1 95.88 220 ARG B C 1
ATOM 3401 O O . ARG B 1 220 ? 5.879 -8.305 -8.375 1 95.88 220 ARG B O 1
ATOM 3408 N N . ALA B 1 221 ? 3.748 -7.859 -8.953 1 95.12 221 ALA B N 1
ATOM 3409 C CA . ALA B 1 221 ? 3.75 -8.812 -10.062 1 95.12 221 ALA B CA 1
ATOM 3410 C C . ALA B 1 221 ? 4.781 -8.422 -11.117 1 95.12 221 ALA B C 1
ATOM 3412 O O . ALA B 1 221 ? 5.281 -9.273 -11.852 1 95.12 221 ALA B O 1
ATOM 3413 N N . GLY B 1 222 ? 5.109 -7.121 -11.195 1 95.38 222 GLY B N 1
ATOM 3414 C CA . GLY B 1 222 ? 6.004 -6.645 -12.234 1 95.38 222 GLY B CA 1
ATOM 3415 C C . GLY B 1 222 ? 7.449 -6.539 -11.781 1 95.38 222 GLY B C 1
ATOM 3416 O O . GLY B 1 222 ? 8.336 -6.227 -12.578 1 95.38 222 GLY B O 1
ATOM 3417 N N . LEU B 1 223 ? 7.719 -6.754 -10.516 1 94 223 LEU B N 1
ATOM 3418 C CA . LEU B 1 223 ? 9.07 -6.633 -9.984 1 94 223 LEU B CA 1
ATOM 3419 C C . LEU B 1 223 ? 9.906 -7.852 -10.359 1 94 223 LEU B C 1
ATOM 3421 O O . LEU B 1 223 ? 9.391 -8.969 -10.438 1 94 223 LEU B O 1
ATOM 3425 N N . PRO B 1 224 ? 11.242 -7.621 -10.656 1 83.75 224 PRO B N 1
ATOM 3426 C CA . PRO B 1 224 ? 12.109 -8.766 -10.953 1 83.75 224 PRO B CA 1
ATOM 3427 C C . PRO B 1 224 ? 12.211 -9.75 -9.789 1 83.75 224 PRO B C 1
ATOM 3429 O O . PRO B 1 224 ? 12.203 -9.336 -8.625 1 83.75 224 PRO B O 1
ATOM 3432 N N . ARG B 1 225 ? 11.945 -10.977 -10.008 1 70.44 225 ARG B N 1
ATOM 3433 C CA . ARG B 1 225 ? 12.047 -12.008 -8.984 1 70.44 225 ARG B CA 1
ATOM 3434 C C . ARG B 1 225 ? 13.375 -12.75 -9.078 1 70.44 225 ARG B C 1
ATOM 3436 O O . ARG B 1 225 ? 13.922 -12.93 -10.172 1 70.44 225 ARG B O 1
ATOM 3443 N N . GLY B 1 226 ? 14.25 -12.508 -7.996 1 56.06 226 GLY B N 1
ATOM 3444 C CA . GLY B 1 226 ? 15.492 -13.258 -7.957 1 56.06 226 GLY B CA 1
ATOM 3445 C C . GLY B 1 226 ? 15.289 -14.742 -8.188 1 56.06 226 GLY B C 1
ATOM 3446 O O . GLY B 1 226 ? 14.18 -15.258 -8.062 1 56.06 226 GLY B O 1
#

Radius of gyration: 34.23 Å; Cα contacts (8 Å, |Δi|>4): 601; chains: 2; bounding box: 63×106×68 Å